Protein AF-0000000080378746 (afdb_homodimer)

pLDDT: mean 92.54, std 6.49, range [65.06, 98.62]

Solvent-accessible surface area (backbone atoms only — not comparable to full-atom values): 27815 Å² total; per-residue (Å²): 128,82,50,68,67,54,50,51,48,51,29,45,54,47,66,67,37,85,83,54,50,69,69,57,47,48,49,30,42,54,50,43,50,59,56,20,60,46,64,68,43,24,49,48,36,47,77,73,47,42,49,60,57,42,56,57,33,54,71,45,88,48,62,66,49,21,24,41,27,28,36,34,54,13,50,30,10,45,68,27,69,71,44,24,52,54,46,50,74,71,52,43,58,65,57,32,55,58,38,40,71,43,91,44,62,68,34,14,40,27,14,45,47,18,50,47,28,40,27,59,97,31,69,71,44,39,52,50,38,56,73,68,46,44,61,56,52,44,32,51,48,46,58,39,83,85,52,58,66,66,48,30,37,52,42,38,38,49,50,21,51,54,40,45,47,44,61,55,70,41,88,60,80,79,62,68,64,71,59,32,63,69,47,51,25,25,47,46,59,36,39,60,45,97,38,72,68,40,21,43,34,25,49,50,21,50,47,38,48,65,66,40,82,76,42,54,52,66,50,40,43,72,74,38,34,41,63,61,36,53,53,53,30,51,56,53,35,55,55,38,40,69,36,78,92,37,20,68,63,29,50,51,44,47,52,52,50,52,50,42,51,51,54,51,35,45,68,63,65,71,106,126,81,51,68,68,54,50,49,48,52,29,47,53,47,66,69,38,86,82,53,51,70,68,56,46,47,48,29,42,53,52,43,49,60,55,21,60,47,65,68,44,25,49,50,35,48,75,73,47,43,50,59,56,40,56,58,35,54,72,46,90,47,63,67,48,22,23,42,28,28,38,34,54,12,50,30,10,44,68,27,69,71,43,24,52,54,46,51,73,71,52,42,57,63,56,32,55,59,37,40,70,43,91,45,62,66,33,14,40,27,14,45,47,18,50,47,28,39,27,60,98,30,71,71,43,40,52,52,39,55,73,66,46,44,61,56,54,44,33,51,48,46,59,39,82,85,52,56,65,66,46,29,37,54,41,36,38,48,51,20,50,54,39,45,49,42,61,55,70,40,87,59,78,79,62,67,64,71,58,31,63,69,48,51,25,24,47,45,58,36,39,60,46,97,41,70,70,41,21,43,34,26,49,51,21,50,46,39,47,66,66,40,82,74,42,54,53,66,51,40,43,71,74,37,35,41,62,60,37,52,53,54,29,52,54,54,35,54,56,38,41,70,36,80,92,36,20,67,64,29,50,50,43,47,53,51,50,52,50,42,51,51,54,52,35,46,68,63,64,71,105

Radius of gyration: 23.72 Å; Cα contacts (8 Å, |Δi|>4): 758; chains: 2; bounding box: 57×76×53 Å

Foldseek 3Di:
DDDLLVLLVVLLVLLVDPPHDPVSVLVSLVSLLVSLQDQVSLVSCLVVVNLLSLLVQCPPPDLSSNQSSLQSLLNNLAVHQVSLVSNVVSVSLLSLLVQLPPPDLSSNQSSLSSNLSNQQPNPVSVVVCVVSVSLVSLLVQLQDPVHDPSSNLSSLLSLLRVLQSCVPPPPDDDDCLLADLSSLLSLLVQLLPLDLSSNLSSLSNLQSSLPDPNHDLVSCCPVSVNVVSLVNSLVSLVVQLVDPVCNVSSVVSNVSSVVSVVSSCVSVVND/DDDLLVLLVVLLVLLVDPPHDPVSVLVSLVSLLVSLQDQVSLVSCLVVVNLLSLLVQCPPPDLSSNLSSLQSLLSNLAVHQVSLVSNVVSVSLLSLLVQLPPPDLSSNLSSLSSNLSNQQPNPVSVVVCVVSVSLVSLLVQLQDPVHDVSSNLSSLLSLLRVLQSCVPPPPDDDDCLLADLSSLLSLLVQLLPLDLSSNLSSLSNLQSSLPDPNHDLVSCCPVSVNVVSLVNSLVSLVVQLVDPVRNVSSVVSNVSSVVSVVSSCVSVVND

Organism: Eutrema salsugineum (NCBI:txid72664)

Structure (mmCIF, N/CA/C/O backbone):
data_AF-0000000080378746-model_v1
#
loop_
_entity.id
_entity.type
_entity.pdbx_description
1 polymer 'Nucleotide exchange factor Fes1 domain-containing protein'
#
loop_
_atom_site.group_PDB
_atom_site.id
_atom_site.type_symbol
_atom_site.label_atom_id
_atom_site.label_alt_id
_atom_site.label_comp_id
_atom_site.label_asy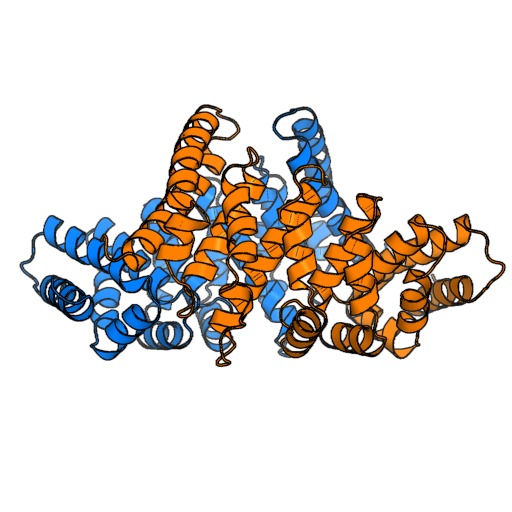m_id
_atom_site.label_entity_id
_atom_site.label_seq_id
_atom_site.pdbx_PDB_ins_code
_atom_site.Cartn_x
_atom_site.Cartn_y
_atom_site.Cartn_z
_atom_site.occupancy
_atom_site.B_iso_or_equiv
_atom_site.auth_seq_id
_atom_site.auth_comp_id
_atom_site.auth_asym_id
_atom_site.auth_atom_id
_atom_site.pdbx_PDB_model_num
ATOM 1 N N . MET A 1 1 ? -27.125 25.953 8.945 1 65.12 1 MET A N 1
ATOM 2 C CA . MET A 1 1 ? -25.719 25.766 9.305 1 65.12 1 MET A CA 1
ATOM 3 C C . MET A 1 1 ? -24.812 26.234 8.172 1 65.12 1 MET A C 1
ATOM 5 O O . MET A 1 1 ? -25.172 26.141 7 1 65.12 1 MET A O 1
ATOM 9 N N . PRO A 1 2 ? -23.797 27 8.609 1 81.69 2 PRO A N 1
ATOM 10 C CA . PRO A 1 2 ? -22.938 27.516 7.531 1 81.69 2 PRO A CA 1
ATOM 11 C C . PRO A 1 2 ? -22.391 26.406 6.633 1 81.69 2 PRO A C 1
ATOM 13 O O . PRO A 1 2 ? -22.234 25.266 7.074 1 81.69 2 PRO A O 1
ATOM 16 N N . SER A 1 3 ? -22.344 26.719 5.348 1 87.62 3 SER A N 1
ATOM 17 C CA . SER A 1 3 ? -21.75 25.797 4.387 1 87.62 3 SER A CA 1
ATOM 18 C C . SER A 1 3 ? -20.281 25.531 4.699 1 87.62 3 SER A C 1
ATOM 20 O O . SER A 1 3 ? -19.656 26.297 5.434 1 87.62 3 SER A O 1
ATOM 22 N N . ASP A 1 4 ? -19.75 24.484 4.301 1 89.12 4 ASP A N 1
ATOM 23 C CA . ASP A 1 4 ? -18.328 24.172 4.449 1 89.12 4 ASP A CA 1
ATOM 24 C C . ASP A 1 4 ? -17.469 25.297 3.906 1 89.12 4 ASP A C 1
ATOM 26 O O . ASP A 1 4 ? -16.453 25.656 4.512 1 89.12 4 ASP A O 1
ATOM 30 N N . ALA A 1 5 ? -17.875 25.797 2.811 1 90.94 5 ALA A N 1
ATOM 31 C CA . ALA A 1 5 ? -17.141 26.906 2.197 1 90.94 5 ALA A CA 1
ATOM 32 C C . ALA A 1 5 ? -17.047 28.094 3.145 1 90.94 5 ALA A C 1
ATOM 34 O O . ALA A 1 5 ? -15.984 28.719 3.264 1 90.94 5 ALA A O 1
ATOM 35 N N . LYS A 1 6 ? -18.125 28.359 3.721 1 93.5 6 LYS A N 1
ATOM 36 C CA . LYS A 1 6 ? -18.141 29.469 4.66 1 93.5 6 LYS A CA 1
ATOM 37 C C . LYS A 1 6 ? -17.266 29.188 5.879 1 93.5 6 LYS A C 1
ATOM 39 O O . LYS A 1 6 ? -16.562 30.062 6.363 1 93.5 6 LYS A O 1
ATOM 44 N N . LEU A 1 7 ? -17.391 28 6.387 1 94 7 LEU A N 1
ATOM 45 C CA . LEU A 1 7 ? -16.578 27.594 7.531 1 94 7 LEU A CA 1
ATOM 46 C C . LEU A 1 7 ? -15.094 27.672 7.199 1 94 7 LEU A C 1
ATOM 48 O O . LEU A 1 7 ? -14.289 28.109 8.023 1 94 7 LEU A O 1
ATOM 52 N N . MET A 1 8 ? -14.742 27.219 6.062 1 95.44 8 MET A N 1
ATOM 53 C CA . MET A 1 8 ? -13.352 27.297 5.621 1 95.44 8 MET A CA 1
ATOM 54 C C . MET A 1 8 ? -12.883 28.75 5.555 1 95.44 8 MET A C 1
ATOM 56 O O . MET A 1 8 ? -11.781 29.062 5.984 1 95.44 8 MET A O 1
ATOM 60 N N . GLN A 1 9 ? -13.773 29.578 5.07 1 95.62 9 GLN A N 1
ATOM 61 C CA . GLN A 1 9 ? -13.438 31 4.977 1 95.62 9 GLN A CA 1
ATOM 62 C C . GLN A 1 9 ? -13.227 31.609 6.359 1 95.62 9 GLN A C 1
ATOM 64 O O . GLN A 1 9 ? -12.32 32.406 6.555 1 95.62 9 GLN A O 1
ATOM 69 N N . ILE A 1 10 ? -14.047 31.25 7.246 1 95.94 10 ILE A N 1
ATOM 70 C CA . ILE A 1 10 ? -13.922 31.734 8.617 1 95.94 10 ILE A CA 1
ATOM 71 C C . ILE A 1 10 ? -12.57 31.312 9.195 1 95.94 10 ILE A C 1
ATOM 73 O O . ILE A 1 10 ? -11.867 32.125 9.797 1 95.94 10 ILE A O 1
ATOM 77 N N . ALA A 1 11 ? -12.266 30.047 9.039 1 96.88 11 ALA A N 1
ATOM 78 C CA . ALA A 1 11 ? -10.992 29.531 9.539 1 96.88 11 ALA A CA 1
ATOM 79 C C . ALA A 1 11 ? -9.812 30.266 8.906 1 96.88 11 ALA A C 1
ATOM 81 O O . ALA A 1 11 ? -8.859 30.641 9.602 1 96.88 11 ALA A O 1
ATOM 82 N N . ILE A 1 12 ? -9.891 30.547 7.656 1 97.62 12 ILE A N 1
ATOM 83 C CA . ILE A 1 12 ? -8.82 31.234 6.934 1 97.62 12 ILE A CA 1
ATOM 84 C C . ILE A 1 12 ? -8.711 32.688 7.414 1 97.62 12 ILE A C 1
ATOM 86 O O . ILE A 1 12 ? -7.602 33.188 7.594 1 97.62 12 ILE A O 1
ATOM 90 N N . ASP A 1 13 ? -9.859 33.281 7.543 1 96.75 13 ASP A N 1
ATOM 91 C CA . ASP A 1 13 ? -9.859 34.656 8.062 1 96.75 13 ASP A CA 1
ATOM 92 C C . ASP A 1 13 ? -9.195 34.719 9.438 1 96.75 13 ASP A C 1
ATOM 94 O O . ASP A 1 13 ? -8.461 35.656 9.742 1 96.75 13 ASP A O 1
ATOM 98 N N . ASP A 1 14 ? -9.492 33.75 10.227 1 96.69 14 ASP A N 1
ATOM 99 C CA . ASP A 1 14 ? -8.859 33.688 11.539 1 96.69 14 ASP A CA 1
ATOM 100 C C . ASP A 1 14 ? -7.344 33.562 11.414 1 96.69 14 ASP A C 1
ATOM 102 O O . ASP A 1 14 ? -6.602 34.25 12.094 1 96.69 14 ASP A O 1
ATOM 106 N N . LEU A 1 15 ? -6.859 32.75 10.57 1 96.75 15 LEU A N 1
ATOM 107 C CA . LEU A 1 15 ? -5.426 32.5 10.406 1 96.75 15 LEU A CA 1
ATOM 108 C C . LEU A 1 15 ? -4.734 33.75 9.859 1 96.75 15 LEU A C 1
ATOM 110 O O . LEU A 1 15 ? -3.553 33.969 10.133 1 96.75 15 LEU A O 1
ATOM 114 N N . ASN A 1 16 ? -5.504 34.5 9.141 1 95 16 ASN A N 1
ATOM 115 C CA . ASN A 1 16 ? -4.961 35.719 8.586 1 95 16 ASN A CA 1
ATOM 116 C C . ASN A 1 16 ? -4.891 36.812 9.633 1 95 16 ASN A C 1
ATOM 118 O O . ASN A 1 16 ? -4.211 37.844 9.438 1 95 16 ASN A O 1
ATOM 122 N N . ASN A 1 17 ? -5.609 36.562 10.664 1 92.94 17 ASN A N 1
ATOM 123 C CA . ASN A 1 17 ? -5.574 37.5 11.773 1 92.94 17 ASN A CA 1
ATOM 124 C C . ASN A 1 17 ? -4.309 37.344 12.609 1 92.94 17 ASN A C 1
ATOM 126 O O . ASN A 1 17 ? -4.211 36.406 13.422 1 92.94 17 ASN A O 1
ATOM 130 N N . LEU A 1 18 ? -3.441 38.25 12.57 1 86.19 18 LEU A N 1
ATOM 131 C CA . LEU A 1 18 ? -2.143 38.188 13.234 1 86.19 18 LEU A CA 1
ATOM 132 C C . LEU A 1 18 ? -2.303 38.281 14.742 1 86.19 18 LEU A C 1
ATOM 134 O O . LEU A 1 18 ? -1.411 37.844 15.484 1 86.19 18 LEU A O 1
ATOM 138 N N . SER A 1 19 ? -3.432 38.781 15.203 1 91.5 19 SER A N 1
ATOM 139 C CA . SER A 1 19 ? -3.641 38.969 16.641 1 91.5 19 SER A CA 1
ATOM 140 C C . SER A 1 19 ? -4.414 37.812 17.234 1 91.5 19 SER A C 1
ATOM 142 O O . SER A 1 19 ? -4.746 37.812 18.422 1 91.5 19 SER A O 1
ATOM 144 N N . LEU A 1 20 ? -4.586 36.875 16.453 1 91.19 20 LEU A N 1
ATOM 145 C CA . LEU A 1 20 ? -5.352 35.719 16.906 1 91.19 20 LEU A CA 1
ATOM 146 C C . LEU A 1 20 ? -4.59 34.938 17.984 1 91.19 20 LEU A C 1
ATOM 148 O O . LEU A 1 20 ? -3.369 34.812 17.906 1 91.19 20 LEU A O 1
ATOM 152 N N . SER A 1 21 ? -5.301 34.469 19.078 1 95.81 21 SER A N 1
ATOM 153 C CA . SER A 1 21 ? -4.66 33.688 20.109 1 95.81 21 SER A CA 1
ATOM 154 C C . SER A 1 21 ? -4.164 32.344 19.562 1 95.81 21 SER A C 1
ATOM 156 O O . SER A 1 21 ? -4.668 31.875 18.547 1 95.81 21 SER A O 1
ATOM 158 N N . LEU A 1 22 ? -3.188 31.797 20.219 1 95.88 22 LEU A N 1
ATOM 159 C CA . LEU A 1 22 ? -2.652 30.5 19.812 1 95.88 22 LEU A CA 1
ATOM 160 C C . LEU A 1 22 ? -3.74 29.438 19.828 1 95.88 22 LEU A C 1
ATOM 162 O O . LEU A 1 22 ? -3.809 28.594 18.938 1 95.88 22 LEU A O 1
ATOM 166 N N . GLU A 1 23 ? -4.543 29.453 20.859 1 96.25 23 GLU A N 1
ATOM 167 C CA . GLU A 1 23 ? -5.629 28.484 21 1 96.25 23 GLU A CA 1
ATOM 168 C C . GLU A 1 23 ? -6.605 28.578 19.828 1 96.25 23 GLU A C 1
ATOM 170 O O . GLU A 1 23 ? -7.043 27.562 19.297 1 96.25 23 GLU A O 1
ATOM 175 N N . ASP A 1 24 ? -6.906 29.797 19.484 1 96.38 24 ASP A N 1
ATOM 176 C CA . ASP A 1 24 ? -7.832 30 18.375 1 96.38 24 ASP A CA 1
ATOM 177 C C . ASP A 1 24 ? -7.188 29.609 17.047 1 96.38 24 ASP A C 1
ATOM 179 O O . ASP A 1 24 ? -7.871 29.125 16.141 1 96.38 24 ASP A O 1
ATOM 183 N N . ARG A 1 25 ? -5.938 29.844 16.984 1 96.81 25 ARG A N 1
ATOM 184 C CA . ARG A 1 25 ? -5.207 29.438 15.781 1 96.81 25 ARG A CA 1
ATOM 185 C C . ARG A 1 25 ? -5.207 27.922 15.625 1 96.81 25 ARG A C 1
ATOM 187 O O . ARG A 1 25 ? -5.438 27.406 14.531 1 96.81 25 ARG A O 1
ATOM 194 N N . HIS A 1 26 ? -4.988 27.219 16.734 1 97.5 26 HIS A N 1
ATOM 195 C CA . HIS A 1 26 ? -5.086 25.766 16.75 1 97.5 26 HIS A CA 1
ATOM 196 C C . HIS A 1 26 ? -6.469 25.297 16.297 1 97.5 26 HIS A C 1
ATOM 198 O O . HIS A 1 26 ? -6.594 24.391 15.484 1 97.5 26 HIS A O 1
ATOM 204 N N . ARG A 1 27 ? -7.438 25.984 16.828 1 96.06 27 ARG A N 1
ATOM 205 C CA . ARG A 1 27 ? -8.82 25.625 16.516 1 96.06 27 ARG A CA 1
ATOM 206 C C . ARG A 1 27 ? -9.125 25.812 15.039 1 96.06 27 ARG A C 1
ATOM 208 O O . ARG A 1 27 ? -9.789 24.984 14.422 1 96.06 27 ARG A O 1
ATOM 215 N N . ALA A 1 28 ? -8.711 26.891 14.5 1 97.31 28 ALA A N 1
ATOM 216 C CA . ALA A 1 28 ? -8.93 27.156 13.078 1 97.31 28 ALA A CA 1
ATOM 217 C C . ALA A 1 28 ? -8.305 26.078 12.211 1 97.31 28 ALA A C 1
ATOM 219 O O . ALA A 1 28 ? -8.93 25.578 11.273 1 97.31 28 ALA A O 1
ATOM 220 N N . LEU A 1 29 ? -7.109 25.641 12.547 1 98 29 LEU A N 1
ATOM 221 C CA . LEU A 1 29 ? -6.418 24.594 11.789 1 98 29 LEU A CA 1
ATOM 222 C C . LEU A 1 29 ? -7.094 23.25 11.984 1 98 29 LEU A C 1
ATOM 224 O O . LEU A 1 29 ? -7.211 22.469 11.039 1 98 29 LEU A O 1
ATOM 228 N N . GLN A 1 30 ? -7.531 23.031 13.18 1 95.38 30 GLN A N 1
ATOM 229 C CA . GLN A 1 30 ? -8.234 21.781 13.469 1 95.38 30 GLN A CA 1
ATOM 230 C C . GLN A 1 30 ? -9.539 21.703 12.68 1 95.38 30 GLN A C 1
ATOM 232 O O . GLN A 1 30 ? -9.906 20.625 12.195 1 95.38 30 GLN A O 1
ATOM 237 N N . GLU A 1 31 ? -10.18 22.781 12.555 1 93.19 31 GLU A N 1
ATOM 238 C CA . GLU A 1 31 ? -11.391 22.828 11.75 1 93.19 31 GLU A CA 1
ATOM 239 C C . GLU A 1 31 ? -11.086 22.516 10.281 1 93.19 31 GLU A C 1
ATOM 241 O O . GLU A 1 31 ? -11.828 21.781 9.625 1 93.19 31 GLU A O 1
ATOM 246 N N . LEU A 1 32 ? -10.023 23.016 9.828 1 96.31 32 LEU A N 1
ATOM 247 C CA . LEU A 1 32 ? -9.641 22.797 8.438 1 96.31 32 LEU A CA 1
ATOM 248 C C . LEU A 1 32 ? -9.289 21.328 8.203 1 96.31 32 LEU A C 1
ATOM 250 O O . LEU A 1 32 ? -9.523 20.797 7.117 1 96.31 32 LEU A O 1
ATOM 254 N N . LEU A 1 33 ? -8.727 20.703 9.227 1 93.94 33 LEU A N 1
ATOM 255 C CA . LEU A 1 33 ? -8.375 19.281 9.133 1 93.94 33 LEU A CA 1
ATOM 256 C C . LEU A 1 33 ? -9.594 18.453 8.758 1 93.94 33 LEU A C 1
ATOM 258 O O . LEU A 1 33 ? -9.477 17.469 8.016 1 93.94 33 LEU A O 1
ATOM 262 N N . ILE A 1 34 ? -10.672 18.906 9.227 1 87.25 34 ILE A N 1
ATOM 263 C CA . ILE A 1 34 ? -11.914 18.188 8.969 1 87.25 34 ILE A CA 1
ATOM 264 C C . ILE A 1 34 ? -12.484 18.609 7.617 1 87.25 34 ILE A C 1
ATOM 266 O O . ILE A 1 34 ? -12.891 17.766 6.816 1 87.25 34 ILE A O 1
ATOM 270 N N . LEU A 1 35 ? -12.445 19.812 7.332 1 90.44 35 LEU A N 1
ATOM 271 C CA . LEU A 1 35 ? -13.156 20.391 6.195 1 90.44 35 LEU A CA 1
ATOM 272 C C . LEU A 1 35 ? -12.469 20.031 4.883 1 90.44 35 LEU A C 1
ATOM 274 O O . LEU A 1 35 ? -13.109 20 3.832 1 90.44 35 LEU A O 1
ATOM 278 N N . VAL A 1 36 ? -11.164 19.656 4.914 1 93.38 36 VAL A N 1
ATOM 279 C CA . VAL A 1 36 ? -10.438 19.422 3.67 1 93.38 36 VAL A CA 1
ATOM 280 C C . VAL A 1 36 ? -10.492 17.953 3.295 1 93.38 36 VAL A C 1
ATOM 282 O O . VAL A 1 36 ? -9.992 17.547 2.242 1 93.38 36 VAL A O 1
ATOM 285 N N . GLU A 1 37 ? -11.062 17.219 4.074 1 86.19 37 GLU A N 1
ATOM 286 C CA . GLU A 1 37 ? -11.117 15.781 3.826 1 86.19 37 GLU A CA 1
ATOM 287 C C . GLU A 1 37 ? -11.812 15.477 2.502 1 86.19 37 GLU A C 1
ATOM 289 O O . GLU A 1 37 ? -11.312 14.68 1.702 1 86.19 37 GLU A O 1
ATOM 294 N N . PRO A 1 38 ? -12.977 16.156 2.238 1 82.81 38 PRO A N 1
ATOM 295 C CA . PRO A 1 38 ? -13.539 15.961 0.899 1 82.81 38 PRO A CA 1
ATOM 296 C C . PRO A 1 38 ? -12.703 16.625 -0.191 1 82.81 38 PRO A C 1
ATOM 298 O O . PRO A 1 38 ? -12.281 17.781 -0.035 1 82.81 38 PRO A O 1
ATOM 301 N N . ILE A 1 39 ? -12.555 15.945 -1.207 1 84.94 39 ILE A N 1
ATOM 302 C CA . ILE A 1 39 ? -11.719 16.406 -2.303 1 84.94 39 ILE A CA 1
ATOM 303 C C . ILE A 1 39 ? -12.234 17.75 -2.812 1 84.94 39 ILE A C 1
ATOM 305 O O . ILE A 1 39 ? -11.453 18.672 -3.068 1 84.94 39 ILE A O 1
ATOM 309 N N . ASP A 1 40 ? -13.523 17.906 -2.959 1 87.19 40 ASP A N 1
ATOM 310 C CA . ASP A 1 40 ? -14.109 19.156 -3.453 1 87.19 40 ASP A CA 1
ATOM 311 C C . ASP A 1 40 ? -13.789 20.328 -2.525 1 87.19 40 ASP A C 1
ATOM 313 O O . ASP A 1 40 ? -13.531 21.438 -2.988 1 87.19 40 ASP A O 1
ATOM 317 N N . ASN A 1 41 ? -13.852 20.031 -1.249 1 92.38 41 ASN A N 1
ATOM 318 C CA . ASN A 1 41 ? -13.531 21.078 -0.281 1 92.38 41 ASN A CA 1
ATOM 319 C C . ASN A 1 41 ? -12.062 21.484 -0.361 1 92.38 41 ASN A C 1
ATOM 321 O O . ASN A 1 41 ? -11.734 22.672 -0.263 1 92.38 41 ASN A O 1
ATOM 325 N N . ALA A 1 42 ? -11.219 20.516 -0.511 1 94.56 42 ALA A N 1
ATOM 326 C CA . ALA A 1 42 ? -9.797 20.812 -0.662 1 94.56 42 ALA A CA 1
ATOM 327 C C . ALA A 1 42 ? -9.539 21.672 -1.906 1 94.56 42 ALA A C 1
ATOM 329 O O . ALA A 1 42 ? -8.758 22.609 -1.868 1 94.56 42 ALA A O 1
ATOM 330 N N . ASN A 1 43 ? -10.227 21.344 -2.955 1 94.62 43 ASN A N 1
ATOM 331 C CA . ASN A 1 43 ? -10.125 22.125 -4.18 1 94.62 43 ASN A CA 1
ATOM 332 C C . ASN A 1 43 ? -10.609 23.547 -3.971 1 94.62 43 ASN A C 1
ATOM 334 O O . ASN A 1 43 ? -9.984 24.5 -4.449 1 94.62 43 ASN A O 1
ATOM 338 N N . ASP A 1 44 ? -11.688 23.656 -3.318 1 95.5 44 ASP A N 1
ATOM 339 C CA . ASP A 1 44 ? -12.242 24.969 -3.049 1 95.5 44 ASP A CA 1
ATOM 340 C C . ASP A 1 44 ? -11.297 25.797 -2.189 1 95.5 44 ASP A C 1
ATOM 342 O O . ASP A 1 44 ? -11.133 27 -2.416 1 95.5 44 ASP A O 1
ATOM 346 N N . LEU A 1 45 ? -10.75 25.156 -1.222 1 96.62 45 LEU A N 1
ATOM 347 C CA . LEU A 1 45 ? -9.781 25.844 -0.383 1 96.62 45 LEU A CA 1
ATOM 348 C C . LEU A 1 45 ? -8.617 26.375 -1.219 1 96.62 45 LEU A C 1
ATOM 350 O O . LEU A 1 45 ? -8.125 27.484 -0.979 1 96.62 45 LEU A O 1
ATOM 354 N N . SER A 1 46 ? -8.172 25.609 -2.127 1 95.5 46 SER A N 1
ATOM 355 C CA . SER A 1 46 ? -7.094 26.016 -3.027 1 95.5 46 SER A CA 1
ATOM 356 C C . SER A 1 46 ? -7.5 27.219 -3.865 1 95.5 46 SER A C 1
ATOM 358 O O . SER A 1 46 ? -6.77 28.219 -3.934 1 95.5 46 SER A O 1
ATOM 360 N N . LYS A 1 47 ? -8.641 27.156 -4.445 1 95.19 47 LYS A N 1
ATOM 361 C CA . LYS A 1 47 ? -9.141 28.203 -5.34 1 95.19 47 LYS A CA 1
ATOM 362 C C . LYS A 1 47 ? -9.328 29.516 -4.594 1 95.19 47 LYS A C 1
ATOM 364 O O . LYS A 1 47 ? -9.141 30.594 -5.164 1 95.19 47 LYS A O 1
ATOM 369 N N . SER A 1 48 ? -9.633 29.453 -3.357 1 95.31 48 SER A N 1
ATOM 370 C CA . SER A 1 48 ? -9.891 30.656 -2.564 1 95.31 48 SER A CA 1
ATOM 371 C C . SER A 1 48 ? -8.594 31.219 -1.983 1 95.31 48 SER A C 1
ATOM 373 O O . SER A 1 48 ? -8.617 32.219 -1.258 1 95.31 48 SER A O 1
ATOM 375 N N . GLY A 1 49 ? -7.535 30.531 -2.209 1 95.75 49 GLY A N 1
ATOM 376 C CA . GLY A 1 49 ? -6.246 30.984 -1.719 1 95.75 49 GLY A CA 1
ATOM 377 C C . GLY A 1 49 ? -5.93 30.5 -0.32 1 95.75 49 GLY A C 1
ATOM 378 O O . GLY A 1 49 ? -4.922 30.891 0.27 1 95.75 49 GLY A O 1
ATOM 379 N N . GLY A 1 50 ? -6.754 29.656 0.167 1 97.69 50 GLY A N 1
ATOM 380 C CA . GLY A 1 50 ? -6.594 29.172 1.528 1 97.69 50 GLY A CA 1
ATOM 381 C C . GLY A 1 50 ? -5.348 28.328 1.719 1 97.69 50 GLY A C 1
ATOM 382 O O . GLY A 1 50 ? -4.746 28.344 2.795 1 97.69 50 GLY A O 1
ATOM 383 N N . LEU A 1 51 ? -4.945 27.578 0.744 1 97.88 51 LEU A N 1
ATOM 384 C CA . LEU A 1 51 ? -3.754 26.75 0.838 1 97.88 51 LEU A CA 1
ATOM 385 C C . LEU A 1 51 ? -2.512 27.594 1.086 1 97.88 51 LEU A C 1
ATOM 387 O O . LEU A 1 51 ? -1.606 27.172 1.813 1 97.88 51 LEU A O 1
ATOM 391 N N . LYS A 1 52 ? -2.504 28.75 0.43 1 97.81 52 LYS A N 1
ATOM 392 C CA . LYS A 1 52 ? -1.38 29.656 0.628 1 97.81 52 LYS A CA 1
ATOM 393 C C . LYS A 1 52 ? -1.276 30.094 2.086 1 97.81 52 LYS A C 1
ATOM 395 O O . LYS A 1 52 ? -0.179 30.141 2.646 1 97.81 52 LYS A O 1
ATOM 400 N N . VAL A 1 53 ? -2.393 30.375 2.643 1 97.88 53 VAL A N 1
ATOM 401 C CA . VAL A 1 53 ? -2.445 30.797 4.039 1 97.88 53 VAL A CA 1
ATOM 402 C C . VAL A 1 53 ? -1.943 29.672 4.938 1 97.88 53 VAL A C 1
ATOM 404 O O . VAL A 1 53 ? -1.114 29.891 5.824 1 97.88 53 VAL A O 1
ATOM 407 N N . VAL A 1 54 ? -2.424 28.453 4.723 1 98.38 54 VAL A N 1
ATOM 408 C CA . VAL A 1 54 ? -2.039 27.297 5.527 1 98.38 54 VAL A CA 1
ATOM 409 C C . VAL A 1 54 ? -0.55 27.016 5.352 1 98.38 54 VAL A C 1
ATOM 411 O O . VAL A 1 54 ? 0.154 26.734 6.32 1 98.38 54 VAL A O 1
ATOM 414 N N . ALA A 1 55 ? -0.068 27.078 4.137 1 98.25 55 ALA A N 1
ATOM 415 C CA . ALA A 1 55 ? 1.352 26.875 3.863 1 98.25 55 ALA A CA 1
ATOM 416 C C . ALA A 1 55 ? 2.213 27.875 4.633 1 98.25 55 ALA A C 1
ATOM 418 O O . ALA A 1 55 ? 3.311 27.531 5.082 1 98.25 55 ALA A O 1
ATOM 419 N N . GLY A 1 56 ? 1.708 29.062 4.738 1 97.25 56 GLY A N 1
ATOM 420 C CA . GLY A 1 56 ? 2.422 30.062 5.5 1 97.25 56 GLY A CA 1
ATOM 421 C C . GLY A 1 56 ? 2.588 29.703 6.965 1 97.25 56 GLY A C 1
ATOM 422 O O . GLY A 1 56 ? 3.568 30.094 7.598 1 97.25 56 GLY A O 1
ATOM 423 N N . GLU A 1 57 ? 1.661 28.938 7.492 1 97.81 57 GLU A N 1
ATOM 424 C CA . GLU A 1 57 ? 1.678 28.531 8.898 1 97.81 57 GLU A CA 1
ATOM 425 C C . GLU A 1 57 ? 2.771 27.516 9.172 1 97.81 57 GLU A C 1
ATOM 427 O O . GLU A 1 57 ? 3.115 27.25 10.328 1 97.81 57 GLU A O 1
ATOM 432 N N . LEU A 1 58 ? 3.414 26.938 8.164 1 98.19 58 LEU A N 1
ATOM 433 C CA . LEU A 1 58 ? 4.484 25.953 8.328 1 98.19 58 LEU A CA 1
ATOM 434 C C . LEU A 1 58 ? 5.707 26.594 8.977 1 98.19 58 LEU A C 1
ATOM 436 O O . LEU A 1 58 ? 6.574 25.891 9.508 1 98.19 58 LEU A O 1
ATOM 440 N N . ASN A 1 59 ? 5.766 27.891 8.914 1 96.12 59 ASN A N 1
ATOM 441 C CA . ASN A 1 59 ? 6.914 28.609 9.445 1 96.12 59 ASN A CA 1
ATOM 442 C C . ASN A 1 59 ? 6.59 29.281 10.781 1 96.12 59 ASN A C 1
ATOM 444 O O . ASN A 1 59 ? 7.348 30.125 11.258 1 96.12 59 ASN A O 1
ATOM 448 N N . HIS A 1 60 ? 5.57 28.938 11.367 1 95.94 60 HIS A N 1
ATOM 449 C CA . HIS A 1 60 ? 5.156 29.547 12.633 1 95.94 60 HIS A CA 1
ATOM 450 C C . HIS A 1 60 ? 6.09 29.125 13.766 1 95.94 60 HIS A C 1
ATOM 452 O O . HIS A 1 60 ? 6.711 28.062 13.719 1 95.94 60 HIS A O 1
ATOM 458 N N . SER A 1 61 ? 6.152 29.938 14.773 1 95.38 61 SER A N 1
ATOM 459 C CA . SER A 1 61 ? 7.051 29.688 15.891 1 95.38 61 SER A CA 1
ATOM 460 C C . SER A 1 61 ? 6.539 28.547 16.766 1 95.38 61 SER A C 1
ATOM 462 O O . SER A 1 61 ? 7.324 27.828 17.391 1 95.38 61 SER A O 1
ATOM 464 N N . ASP A 1 62 ? 5.234 28.344 16.812 1 95.75 62 ASP A N 1
ATOM 465 C CA . ASP A 1 62 ? 4.617 27.297 17.641 1 95.75 62 ASP A CA 1
ATOM 466 C C . ASP A 1 62 ? 4.633 25.953 16.922 1 95.75 62 ASP A C 1
ATOM 468 O O . ASP A 1 62 ? 4.059 25.812 15.836 1 95.75 62 ASP A O 1
ATOM 472 N N . PRO A 1 63 ? 5.219 24.938 17.547 1 96 63 PRO A N 1
ATOM 473 C CA . PRO A 1 63 ? 5.312 23.625 16.891 1 96 63 PRO A CA 1
ATOM 474 C C . PRO A 1 63 ? 3.947 23 16.609 1 96 63 PRO A C 1
ATOM 476 O O . PRO A 1 63 ? 3.779 22.297 15.609 1 96 63 PRO A O 1
ATOM 479 N N . GLU A 1 64 ? 3.008 23.281 17.5 1 96.88 64 GLU A N 1
ATOM 480 C CA . GLU A 1 64 ? 1.67 22.734 17.281 1 96.88 64 GLU A CA 1
ATOM 481 C C . GLU A 1 64 ? 1.012 23.344 16.047 1 96.88 64 GLU A C 1
ATOM 483 O O . GLU A 1 64 ? 0.311 22.656 15.312 1 96.88 64 GLU A O 1
ATOM 488 N N . VAL A 1 65 ? 1.242 24.578 15.836 1 97.5 65 VAL A N 1
ATOM 489 C CA . VAL A 1 65 ? 0.729 25.25 14.641 1 97.5 65 VAL A CA 1
ATOM 490 C C . VAL A 1 65 ? 1.367 24.641 13.391 1 97.5 65 VAL A C 1
ATOM 492 O O . VAL A 1 65 ? 0.673 24.312 12.422 1 97.5 65 VAL A O 1
ATOM 495 N N . ARG A 1 66 ? 2.684 24.391 13.445 1 98.19 66 ARG A N 1
ATOM 496 C CA . ARG A 1 66 ? 3.395 23.812 12.312 1 98.19 66 ARG A CA 1
ATOM 497 C C . ARG A 1 66 ? 2.902 22.391 12.039 1 98.19 66 ARG A C 1
ATOM 499 O O . ARG A 1 66 ? 2.67 22.031 10.883 1 98.19 66 ARG A O 1
ATOM 506 N N . LYS A 1 67 ? 2.705 21.672 13.094 1 97.75 67 LYS A N 1
ATOM 507 C CA . LYS A 1 67 ? 2.201 20.297 12.992 1 97.75 67 LYS A CA 1
ATOM 508 C C . LYS A 1 67 ? 0.833 20.266 12.32 1 97.75 67 LYS A C 1
ATOM 510 O O . LYS A 1 67 ? 0.615 19.5 11.383 1 97.75 67 LYS A O 1
ATOM 515 N N . LEU A 1 68 ? -0.031 21.109 12.781 1 97.88 68 LEU A N 1
ATOM 516 C CA . LEU A 1 68 ? -1.395 21.141 12.258 1 97.88 68 LEU A CA 1
ATOM 517 C C . LEU A 1 68 ? -1.415 21.609 10.812 1 97.88 68 LEU A C 1
ATOM 519 O O . LEU A 1 68 ? -2.17 21.078 9.992 1 97.88 68 LEU A O 1
ATOM 523 N N . ALA A 1 69 ? -0.627 22.578 10.523 1 98.56 69 ALA A N 1
ATOM 524 C CA . ALA A 1 69 ? -0.545 23.078 9.148 1 98.56 69 ALA A CA 1
ATOM 525 C C . ALA A 1 69 ? -0.071 22 8.195 1 98.56 69 ALA A C 1
ATOM 527 O O . ALA A 1 69 ? -0.661 21.797 7.129 1 98.56 69 ALA A O 1
ATOM 528 N N . ALA A 1 70 ? 0.966 21.25 8.609 1 98.56 70 ALA A N 1
ATOM 529 C CA . ALA A 1 70 ? 1.461 20.125 7.805 1 98.56 70 ALA A CA 1
ATOM 530 C C . ALA A 1 70 ? 0.374 19.078 7.594 1 98.56 70 ALA A C 1
ATOM 532 O O . ALA A 1 70 ? 0.207 18.562 6.488 1 98.56 70 ALA A O 1
ATOM 533 N N . TRP A 1 71 ? -0.314 18.891 8.594 1 97.56 71 TRP A N 1
ATOM 534 C CA . TRP A 1 71 ? -1.381 17.891 8.562 1 97.56 71 TRP A CA 1
ATOM 535 C C . TRP A 1 71 ? -2.477 18.297 7.586 1 97.56 71 TRP A C 1
ATOM 537 O O . TRP A 1 71 ? -2.939 17.484 6.781 1 97.56 71 TRP A O 1
ATOM 547 N N . VAL A 1 72 ? -2.902 19.5 7.621 1 98 72 VAL A N 1
ATOM 548 C CA . VAL A 1 72 ? -3.941 20.016 6.73 1 98 72 VAL A CA 1
ATOM 549 C C . VAL A 1 72 ? -3.482 19.891 5.277 1 98 72 VAL A C 1
ATOM 551 O O . VAL A 1 72 ? -4.23 19.422 4.418 1 98 72 VAL A O 1
ATOM 554 N N . LEU A 1 73 ? -2.256 20.281 5 1 98.44 73 LEU A N 1
ATOM 555 C CA . LEU A 1 73 ? -1.733 20.219 3.641 1 98.44 73 LEU A CA 1
ATOM 556 C C . LEU A 1 73 ? -1.679 18.766 3.152 1 98.44 73 LEU A C 1
ATOM 558 O O . LEU A 1 73 ? -2.01 18.484 1.998 1 98.44 73 LEU A O 1
ATOM 562 N N . GLY A 1 74 ? -1.254 17.906 4.051 1 97.75 74 GLY A N 1
ATOM 563 C CA . GLY A 1 74 ? -1.224 16.5 3.705 1 97.75 74 GLY A CA 1
ATOM 564 C C . GLY A 1 74 ? -2.592 15.938 3.357 1 97.75 74 GLY A C 1
ATOM 565 O O . GLY A 1 74 ? -2.766 15.312 2.307 1 97.75 74 GLY A O 1
ATOM 566 N N . LYS A 1 75 ? -3.512 16.188 4.207 1 94 75 LYS A N 1
ATOM 567 C CA . LYS A 1 75 ? -4.867 15.688 3.998 1 94 75 LYS A CA 1
ATOM 568 C C . LYS A 1 75 ? -5.477 16.266 2.725 1 94 75 LYS A C 1
ATOM 570 O O . LYS A 1 75 ? -6.18 15.562 1.992 1 94 75 LYS A O 1
ATOM 575 N N . ALA A 1 76 ? -5.273 17.5 2.494 1 96.31 76 ALA A N 1
ATOM 576 C CA . ALA A 1 76 ? -5.801 18.156 1.298 1 96.31 76 ALA A CA 1
ATOM 577 C C . ALA A 1 76 ? -5.172 17.578 0.034 1 96.31 76 ALA A C 1
ATOM 579 O O . ALA A 1 76 ? -5.816 17.516 -1.014 1 96.31 76 ALA A O 1
ATOM 580 N N . SER A 1 77 ? -3.934 17.094 0.135 1 96.38 77 SER A N 1
ATOM 581 C CA . SER A 1 77 ? -3.17 16.656 -1.022 1 96.38 77 SER A CA 1
ATOM 582 C C . SER A 1 77 ? -3.42 15.172 -1.308 1 96.38 77 SER A C 1
ATOM 584 O O . SER A 1 77 ? -3.102 14.68 -2.393 1 96.38 77 SER A O 1
ATOM 586 N N . GLN A 1 78 ? -3.955 14.516 -0.356 1 90 78 GLN A N 1
ATOM 587 C CA . GLN A 1 78 ? -4.117 13.07 -0.479 1 90 78 GLN A CA 1
ATOM 588 C C . GLN A 1 78 ? -5.043 12.719 -1.642 1 90 78 GLN A C 1
ATOM 590 O O . GLN A 1 78 ? -6.176 13.203 -1.708 1 90 78 GLN A O 1
ATOM 595 N N . ASN A 1 79 ? -4.598 11.906 -2.541 1 85.38 79 ASN A N 1
ATOM 596 C CA . ASN A 1 79 ? -5.34 11.461 -3.711 1 85.38 79 ASN A CA 1
ATOM 597 C C . ASN A 1 79 ? -5.914 12.633 -4.496 1 85.38 79 ASN A C 1
ATOM 599 O O . ASN A 1 79 ? -7.047 12.57 -4.984 1 85.38 79 ASN A O 1
ATOM 603 N N . ASN A 1 80 ? -5.25 13.773 -4.598 1 90.56 80 ASN A N 1
ATOM 604 C CA . ASN A 1 80 ? -5.75 15 -5.215 1 90.56 80 ASN A CA 1
ATOM 605 C C . ASN A 1 80 ? -4.672 15.695 -6.035 1 90.56 80 ASN A C 1
ATOM 607 O O . ASN A 1 80 ? -4.047 16.656 -5.566 1 90.56 80 ASN A O 1
ATOM 611 N N . PRO A 1 81 ? -4.508 15.258 -7.281 1 91.5 81 PRO A N 1
ATOM 612 C CA . PRO A 1 81 ? -3.443 15.805 -8.133 1 91.5 81 PRO A CA 1
ATOM 613 C C . PRO A 1 81 ? -3.508 17.328 -8.25 1 91.5 81 PRO A C 1
ATOM 615 O O . PRO A 1 81 ? -2.469 17.984 -8.297 1 91.5 81 PRO A O 1
ATOM 618 N N . PHE A 1 82 ? -4.691 17.906 -8.281 1 93.88 82 PHE A N 1
ATOM 619 C CA . PHE A 1 82 ? -4.859 19.344 -8.406 1 93.88 82 PHE A CA 1
ATOM 620 C C . PHE A 1 82 ? -4.246 20.062 -7.207 1 93.88 82 PHE A C 1
ATOM 622 O O . PHE A 1 82 ? -3.463 21 -7.375 1 93.88 82 PHE A O 1
ATOM 629 N N . VAL A 1 83 ? -4.543 19.562 -6.012 1 96.31 83 VAL A N 1
ATOM 630 C CA . VAL A 1 83 ? -4.051 20.188 -4.793 1 96.31 83 VAL A CA 1
ATOM 631 C C . VAL A 1 83 ? -2.555 19.922 -4.641 1 96.31 83 VAL A C 1
ATOM 633 O O . VAL A 1 83 ? -1.804 20.781 -4.18 1 96.31 83 VAL A O 1
ATOM 636 N N . GLN A 1 84 ? -2.072 18.719 -5.031 1 96.19 84 GLN A N 1
ATOM 637 C CA . GLN A 1 84 ? -0.645 18.422 -5.027 1 96.19 84 GLN A CA 1
ATOM 638 C C . GLN A 1 84 ? 0.14 19.469 -5.809 1 96.19 84 GLN A C 1
ATOM 640 O O . GLN A 1 84 ? 1.132 20 -5.312 1 96.19 84 GLN A O 1
ATOM 645 N N . GLU A 1 85 ? -0.356 19.781 -6.918 1 95.81 85 GLU A N 1
ATOM 646 C CA . GLU A 1 85 ? 0.322 20.75 -7.785 1 95.81 85 GLU A CA 1
ATOM 647 C C . GLU A 1 85 ? 0.354 22.141 -7.156 1 95.81 85 GLU A C 1
ATOM 649 O O . GLU A 1 85 ? 1.376 22.828 -7.207 1 95.81 85 GLU A O 1
ATOM 654 N N . GLN A 1 86 ? -0.749 22.516 -6.578 1 96.88 86 GLN A N 1
ATOM 655 C CA . GLN A 1 86 ? -0.837 23.844 -5.984 1 96.88 86 GLN A CA 1
ATOM 656 C C . GLN A 1 86 ? 0.104 23.969 -4.789 1 96.88 86 GLN A C 1
ATOM 658 O O . GLN A 1 86 ? 0.788 24.984 -4.637 1 96.88 86 GLN A O 1
ATOM 663 N N . VAL A 1 87 ? 0.133 22.984 -3.979 1 97.38 87 VAL A N 1
ATOM 664 C CA . VAL A 1 87 ? 0.971 23 -2.785 1 97.38 87 VAL A CA 1
ATOM 665 C C . VAL A 1 87 ? 2.443 23.016 -3.188 1 97.38 87 VAL A C 1
ATOM 667 O O . VAL A 1 87 ? 3.262 23.688 -2.559 1 97.38 87 VAL A O 1
ATOM 670 N N . LEU A 1 88 ? 2.787 22.312 -4.25 1 96.81 88 LEU A N 1
ATOM 671 C CA . LEU A 1 88 ? 4.152 22.297 -4.766 1 96.81 88 LEU A CA 1
ATOM 672 C C . LEU A 1 88 ? 4.555 23.672 -5.273 1 96.81 88 LEU A C 1
ATOM 674 O O . LEU A 1 88 ? 5.68 24.125 -5.031 1 96.81 88 LEU A O 1
ATOM 678 N N . GLU A 1 89 ? 3.693 24.297 -5.957 1 96.25 89 GLU A N 1
ATOM 679 C CA . GLU A 1 89 ? 3.953 25.625 -6.504 1 96.25 89 GLU A CA 1
ATOM 680 C C . GLU A 1 89 ? 4.211 26.641 -5.395 1 96.25 89 GLU A C 1
ATOM 682 O O . GLU A 1 89 ? 4.949 27.609 -5.59 1 96.25 89 GLU A O 1
ATOM 687 N N . LEU A 1 90 ? 3.668 26.406 -4.25 1 96.5 90 LEU A N 1
ATOM 688 C CA . LEU A 1 90 ? 3.842 27.297 -3.113 1 96.5 90 LEU A CA 1
ATOM 689 C C . LEU A 1 90 ? 5.195 27.078 -2.447 1 96.5 90 LEU A C 1
ATOM 691 O O . LEU A 1 90 ? 5.578 27.828 -1.544 1 96.5 90 LEU A O 1
ATOM 695 N N . GLY A 1 91 ? 5.914 26.031 -2.865 1 95.31 91 GLY A N 1
ATOM 696 C CA . GLY A 1 91 ? 7.219 25.734 -2.301 1 95.31 91 GLY A CA 1
ATOM 697 C C . GLY A 1 91 ? 7.145 25.047 -0.95 1 95.31 91 GLY A C 1
ATOM 698 O O . GLY A 1 91 ? 8.133 25 -0.214 1 95.31 91 GLY A O 1
ATOM 699 N N . ALA A 1 92 ? 6.027 24.469 -0.64 1 97.19 92 ALA A N 1
ATOM 700 C CA . ALA A 1 92 ? 5.793 23.891 0.681 1 97.19 92 ALA A CA 1
ATOM 701 C C . ALA A 1 92 ? 6.602 22.609 0.869 1 97.19 92 ALA A C 1
ATOM 703 O O . ALA A 1 92 ? 6.957 22.25 1.995 1 97.19 92 ALA A O 1
ATOM 704 N N . LEU A 1 93 ? 6.953 21.922 -0.205 1 97.88 93 LEU A N 1
ATOM 705 C CA . LEU A 1 93 ? 7.629 20.641 -0.129 1 97.88 93 LEU A CA 1
ATOM 706 C C . LEU A 1 93 ? 8.961 20.766 0.596 1 97.88 93 LEU A C 1
ATOM 708 O O . LEU A 1 93 ? 9.281 19.953 1.473 1 97.88 93 LEU A O 1
ATOM 712 N N . THR A 1 94 ? 9.711 21.797 0.283 1 97.06 94 THR A N 1
ATOM 713 C CA . THR A 1 94 ? 11.023 22.016 0.884 1 97.06 94 THR A CA 1
ATOM 714 C C . THR A 1 94 ? 10.906 22.203 2.395 1 97.06 94 THR A C 1
ATOM 716 O O . THR A 1 94 ? 11.656 21.594 3.16 1 97.06 94 THR A O 1
ATOM 719 N N . THR A 1 95 ? 9.984 22.969 2.764 1 97.75 95 THR A N 1
ATOM 720 C CA . THR A 1 95 ? 9.766 23.219 4.184 1 97.75 95 THR A CA 1
ATOM 721 C C . THR A 1 95 ? 9.336 21.938 4.902 1 97.75 95 THR A C 1
ATOM 723 O O . THR A 1 95 ? 9.828 21.641 5.996 1 97.75 95 THR A O 1
ATOM 726 N N . LEU A 1 96 ? 8.438 21.203 4.305 1 98.44 96 LEU A N 1
ATOM 727 C CA . LEU A 1 96 ? 7.934 19.969 4.891 1 98.44 96 LEU A CA 1
ATOM 728 C C . LEU A 1 96 ? 9.055 18.953 5.062 1 98.44 96 LEU A C 1
ATOM 730 O O . LEU A 1 96 ? 9.133 18.266 6.086 1 98.44 96 LEU A O 1
ATOM 734 N N . ILE A 1 97 ? 9.938 18.875 4.117 1 98 97 ILE A N 1
ATOM 735 C CA . ILE A 1 97 ? 11.07 17.969 4.191 1 98 97 ILE A CA 1
ATOM 736 C C . ILE A 1 97 ? 11.938 18.328 5.398 1 98 97 ILE A C 1
ATOM 738 O O . ILE A 1 97 ? 12.359 17.438 6.152 1 98 97 ILE A O 1
ATOM 742 N N . LYS A 1 98 ? 12.164 19.594 5.59 1 96.75 98 LYS A N 1
ATOM 743 C CA . LYS A 1 98 ? 12.945 20.047 6.734 1 96.75 98 LYS A CA 1
ATOM 744 C C . LYS A 1 98 ? 12.25 19.703 8.047 1 96.75 98 LYS A C 1
ATOM 746 O O . LYS A 1 98 ? 12.898 19.312 9.016 1 96.75 98 LYS A O 1
ATOM 751 N N . MET A 1 99 ? 10.984 19.797 8.062 1 97.5 99 MET A N 1
ATOM 752 C CA . MET A 1 99 ? 10.18 19.609 9.266 1 97.5 99 MET A CA 1
ATOM 753 C C . MET A 1 99 ? 10.203 18.141 9.695 1 97.5 99 MET A C 1
ATOM 755 O O . MET A 1 99 ? 9.914 17.828 10.852 1 97.5 99 MET A O 1
ATOM 759 N N . VAL A 1 100 ? 10.453 17.219 8.836 1 97.44 100 VAL A N 1
ATOM 760 C CA . VAL A 1 100 ? 10.516 15.797 9.18 1 97.44 100 VAL A CA 1
ATOM 761 C C . VAL A 1 100 ? 11.672 15.555 10.148 1 97.44 100 VAL A C 1
ATOM 763 O O . VAL A 1 100 ? 11.641 14.609 10.938 1 97.44 100 VAL A O 1
ATOM 766 N N . ASN A 1 101 ? 12.625 16.438 10.172 1 92.44 101 ASN A N 1
ATOM 767 C CA . ASN A 1 101 ? 13.773 16.312 11.07 1 92.44 101 ASN A CA 1
ATOM 768 C C . ASN A 1 101 ? 13.539 17.062 12.375 1 92.44 101 ASN A C 1
ATOM 770 O O . ASN A 1 101 ? 14.469 17.281 13.148 1 92.44 101 ASN A O 1
ATOM 774 N N . SER A 1 102 ? 12.344 17.406 12.594 1 92.62 102 SER A N 1
ATOM 775 C CA . SER A 1 102 ? 11.977 18.094 13.82 1 92.62 102 SER A CA 1
ATOM 776 C C . SER A 1 102 ? 12.234 17.234 15.047 1 92.62 102 SER A C 1
ATOM 778 O O . SER A 1 102 ? 12.203 16 14.961 1 92.62 102 SER A O 1
ATOM 780 N N . SER A 1 103 ? 12.469 17.891 16.203 1 90.94 103 SER A N 1
ATOM 781 C CA . SER A 1 103 ? 12.633 17.188 17.469 1 90.94 103 SER A CA 1
ATOM 782 C C . SER A 1 103 ? 11.289 16.688 18 1 90.94 103 SER A C 1
ATOM 784 O O . SER A 1 103 ? 11.25 15.805 18.859 1 90.94 103 SER A O 1
ATOM 786 N N . SER A 1 104 ? 10.242 17.312 17.562 1 93.12 104 SER A N 1
ATOM 787 C CA . SER A 1 104 ? 8.906 16.844 17.922 1 93.12 104 SER A CA 1
ATOM 788 C C . SER A 1 104 ? 8.484 15.656 17.062 1 93.12 104 SER A C 1
ATOM 790 O O . SER A 1 104 ? 8.312 15.781 15.859 1 93.12 104 SER A O 1
ATOM 792 N N . ALA A 1 105 ? 8.297 14.57 17.75 1 92.06 105 ALA A N 1
ATOM 793 C CA . ALA A 1 105 ? 7.922 13.352 17.047 1 92.06 105 ALA A CA 1
ATOM 794 C C . ALA A 1 105 ? 6.605 13.531 16.297 1 92.06 105 ALA A C 1
ATOM 796 O O . ALA A 1 105 ? 6.465 13.086 15.156 1 92.06 105 ALA A O 1
ATOM 797 N N . GLU A 1 106 ? 5.695 14.211 16.938 1 93 106 GLU A N 1
ATOM 798 C CA . GLU A 1 106 ? 4.383 14.406 16.328 1 93 106 GLU A CA 1
ATOM 799 C C . GLU A 1 106 ? 4.48 15.297 15.086 1 93 106 GLU A C 1
ATOM 801 O O . GLU A 1 106 ? 3.84 15.023 14.07 1 93 106 GLU A O 1
ATOM 806 N N . GLU A 1 107 ? 5.258 16.344 15.211 1 96.31 107 GLU A N 1
ATOM 807 C CA . GLU A 1 107 ? 5.469 17.234 14.07 1 96.31 107 GLU A CA 1
ATOM 808 C C . GLU A 1 107 ? 6.137 16.484 12.914 1 96.31 107 GLU A C 1
ATOM 810 O O . GLU A 1 107 ? 5.723 16.625 11.766 1 96.31 107 GLU A O 1
ATOM 815 N N . ALA A 1 108 ? 7.125 15.695 13.25 1 96.88 108 ALA A N 1
ATOM 816 C CA . ALA A 1 108 ? 7.867 14.945 12.234 1 96.88 108 ALA A CA 1
ATOM 817 C C . ALA A 1 108 ? 6.949 13.969 11.492 1 96.88 108 ALA A C 1
ATOM 819 O O . ALA A 1 108 ? 7.004 13.867 10.266 1 96.88 108 ALA A O 1
ATOM 820 N N . VAL A 1 109 ? 6.086 13.352 12.227 1 95.12 109 VAL A N 1
ATOM 821 C CA . VAL A 1 109 ? 5.188 12.352 11.656 1 95.12 109 VAL A CA 1
ATOM 822 C C . VAL A 1 109 ? 4.203 13.016 10.703 1 95.12 109 VAL A C 1
ATOM 824 O O . VAL A 1 109 ? 3.977 12.531 9.594 1 95.12 109 VAL A O 1
ATOM 827 N N . LYS A 1 110 ? 3.629 14.125 11.125 1 95.38 110 LYS A N 1
ATOM 828 C CA . LYS A 1 110 ? 2.66 14.812 10.273 1 95.38 110 LYS A CA 1
ATOM 829 C C . LYS A 1 110 ? 3.338 15.422 9.055 1 95.38 110 LYS A C 1
ATOM 831 O O . LYS A 1 110 ? 2.752 15.469 7.969 1 95.38 110 LYS A O 1
ATOM 836 N N . ALA A 1 111 ? 4.57 15.875 9.242 1 98.12 111 ALA A N 1
ATOM 837 C CA . ALA A 1 111 ? 5.332 16.406 8.117 1 98.12 111 ALA A CA 1
ATOM 838 C C . ALA A 1 111 ? 5.605 15.312 7.082 1 98.12 111 ALA A C 1
ATOM 840 O O . ALA A 1 111 ? 5.418 15.523 5.883 1 98.12 111 ALA A O 1
ATOM 841 N N . LEU A 1 112 ? 6.02 14.164 7.543 1 98 112 LEU A N 1
ATOM 842 C CA . LEU A 1 112 ? 6.289 13.062 6.625 1 98 112 LEU A CA 1
ATOM 843 C C . LEU A 1 112 ? 5.012 12.617 5.914 1 98 112 LEU A C 1
ATOM 845 O O . LEU A 1 112 ? 5.039 12.297 4.727 1 98 112 LEU A O 1
ATOM 849 N N . PHE A 1 113 ? 3.977 12.633 6.68 1 96.38 113 PHE A N 1
ATOM 850 C CA . PHE A 1 113 ? 2.688 12.336 6.066 1 96.38 113 PHE A CA 1
ATOM 851 C C . PHE A 1 113 ? 2.385 13.312 4.938 1 96.38 113 PHE A C 1
ATOM 853 O O . PHE A 1 113 ? 1.963 12.906 3.852 1 96.38 113 PHE A O 1
ATOM 860 N N . ALA A 1 114 ? 2.555 14.5 5.176 1 98.19 114 ALA A N 1
ATOM 861 C CA . ALA A 1 114 ? 2.295 15.523 4.164 1 98.19 114 ALA A CA 1
ATOM 862 C C . ALA A 1 114 ? 3.203 15.344 2.953 1 98.19 114 ALA A C 1
ATOM 864 O O . ALA A 1 114 ? 2.748 15.43 1.81 1 98.19 114 ALA A O 1
ATOM 865 N N . VAL A 1 115 ? 4.473 15.086 3.211 1 98.5 115 VAL A N 1
ATOM 866 C CA . VAL A 1 115 ? 5.41 14.836 2.123 1 98.5 115 VAL A CA 1
ATOM 867 C C . VAL A 1 115 ? 4.922 13.656 1.284 1 98.5 115 VAL A C 1
ATOM 869 O O . VAL A 1 115 ? 4.852 13.742 0.056 1 98.5 115 VAL A O 1
ATOM 872 N N . SER A 1 116 ? 4.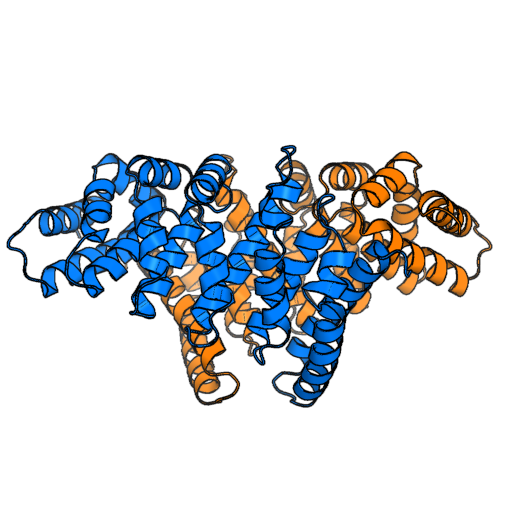566 12.625 1.964 1 97.38 116 SER A N 1
ATOM 873 C CA . SER A 1 116 ? 4.094 11.422 1.288 1 97.38 116 SER A CA 1
ATOM 874 C C . SER A 1 116 ? 2.859 11.711 0.439 1 97.38 116 SER A C 1
ATOM 876 O O . SER A 1 116 ? 2.809 11.344 -0.737 1 97.38 116 SER A O 1
ATOM 878 N N . ALA A 1 117 ? 1.902 12.391 1.029 1 95.56 117 ALA A N 1
ATOM 879 C CA . ALA A 1 117 ? 0.658 12.711 0.335 1 95.56 117 ALA A CA 1
ATOM 880 C C . ALA A 1 117 ? 0.923 13.586 -0.888 1 95.56 117 ALA A C 1
ATOM 882 O O . ALA A 1 117 ? 0.232 13.469 -1.902 1 95.56 117 ALA A O 1
ATOM 883 N N . LEU A 1 118 ? 1.938 14.414 -0.847 1 96.94 118 LEU A N 1
ATOM 884 C CA . LEU A 1 118 ? 2.25 15.367 -1.904 1 96.94 118 LEU A CA 1
ATOM 885 C C . LEU A 1 118 ? 2.906 14.672 -3.092 1 96.94 118 LEU A C 1
ATOM 887 O O . LEU A 1 118 ? 2.68 15.047 -4.242 1 96.94 118 LEU A O 1
ATOM 891 N N . ILE A 1 119 ? 3.648 13.617 -2.859 1 96 119 ILE A N 1
ATOM 892 C CA . ILE A 1 119 ? 4.512 13.164 -3.941 1 96 119 ILE A CA 1
ATOM 893 C C . ILE A 1 119 ? 4.008 11.82 -4.473 1 96 119 ILE A C 1
ATOM 895 O O . ILE A 1 119 ? 4.422 11.375 -5.547 1 96 119 ILE A O 1
ATOM 899 N N . ARG A 1 120 ? 3.154 11.172 -3.746 1 90 120 ARG A N 1
ATOM 900 C CA . ARG A 1 120 ? 2.693 9.852 -4.184 1 90 120 ARG A CA 1
ATOM 901 C C . ARG A 1 120 ? 1.88 9.961 -5.469 1 90 120 ARG A C 1
ATOM 903 O O . ARG A 1 120 ? 1.067 10.875 -5.621 1 90 120 ARG A O 1
ATOM 910 N N . ASN A 1 121 ? 2.154 9.07 -6.379 1 85.81 121 ASN A N 1
ATOM 911 C CA . ASN A 1 121 ? 1.468 8.898 -7.656 1 85.81 121 ASN A CA 1
ATOM 912 C C . ASN A 1 121 ? 1.556 10.164 -8.516 1 85.81 121 ASN A C 1
ATOM 914 O O . ASN A 1 121 ? 0.664 10.43 -9.32 1 85.81 121 ASN A O 1
ATOM 918 N N . ASN A 1 122 ? 2.523 10.953 -8.32 1 89.25 122 ASN A N 1
ATOM 919 C CA . ASN A 1 122 ? 2.738 12.188 -9.07 1 89.25 122 ASN A CA 1
ATOM 920 C C . ASN A 1 122 ? 4.195 12.336 -9.5 1 89.25 122 ASN A C 1
ATOM 922 O O . ASN A 1 122 ? 5.047 12.719 -8.703 1 89.25 122 ASN A O 1
ATOM 926 N N . ILE A 1 123 ? 4.43 12.125 -10.758 1 87.75 123 ILE A N 1
ATOM 927 C CA . ILE A 1 123 ? 5.777 12.062 -11.297 1 87.75 123 ILE A CA 1
ATOM 928 C C . ILE A 1 123 ? 6.488 13.398 -11.086 1 87.75 123 ILE A C 1
ATOM 930 O O . ILE A 1 123 ? 7.629 13.43 -10.617 1 87.75 123 ILE A O 1
ATOM 934 N N . ALA A 1 124 ? 5.801 14.453 -11.406 1 88.5 124 ALA A N 1
ATOM 935 C CA . ALA A 1 124 ? 6.398 15.781 -11.281 1 88.5 124 ALA A CA 1
ATOM 936 C C . ALA A 1 124 ? 6.77 16.078 -9.828 1 88.5 124 ALA A C 1
ATOM 938 O O . ALA A 1 124 ? 7.836 16.641 -9.562 1 88.5 124 ALA A O 1
ATOM 939 N N . ALA A 1 125 ? 5.875 15.742 -8.906 1 93.88 125 ALA A N 1
ATOM 940 C CA . ALA A 1 125 ? 6.121 15.961 -7.484 1 93.88 125 ALA A CA 1
ATOM 941 C C . ALA A 1 125 ? 7.289 15.117 -6.996 1 93.88 125 ALA A C 1
ATOM 943 O O . ALA A 1 125 ? 8.094 15.57 -6.18 1 93.88 125 ALA A O 1
ATOM 944 N N . GLN A 1 126 ? 7.391 13.883 -7.504 1 93.38 126 GLN A N 1
ATOM 945 C CA . GLN A 1 126 ? 8.5 13.008 -7.145 1 93.38 126 GLN A CA 1
ATOM 946 C C . GLN A 1 126 ? 9.828 13.57 -7.645 1 93.38 126 GLN A C 1
ATOM 948 O O . GLN A 1 126 ? 10.828 13.547 -6.926 1 93.38 126 GLN A O 1
ATOM 953 N N . ASP A 1 127 ? 9.828 14.109 -8.852 1 92.12 127 ASP A N 1
ATOM 954 C CA . ASP A 1 127 ? 11.031 14.742 -9.383 1 92.12 127 ASP A CA 1
ATOM 955 C C . ASP A 1 127 ? 11.492 15.883 -8.469 1 92.12 127 ASP A C 1
ATOM 957 O O . ASP A 1 127 ? 12.688 16.016 -8.195 1 92.12 127 ASP A O 1
ATOM 961 N N . MET A 1 128 ? 10.578 16.641 -8.031 1 94.38 128 MET A N 1
ATOM 962 C CA . MET A 1 128 ? 10.898 17.75 -7.137 1 94.38 128 MET A CA 1
ATOM 963 C C . MET A 1 128 ? 11.43 17.234 -5.805 1 94.38 128 MET A C 1
ATOM 965 O O . MET A 1 128 ? 12.375 17.797 -5.246 1 94.38 128 MET A O 1
ATOM 969 N N . PHE A 1 129 ? 10.844 16.234 -5.32 1 96.88 129 PHE A N 1
ATOM 970 C CA . PHE A 1 129 ? 11.258 15.602 -4.07 1 96.88 129 PHE A CA 1
ATOM 971 C C . PHE A 1 129 ? 12.711 15.156 -4.145 1 96.88 129 PHE A C 1
ATOM 973 O O . PHE A 1 129 ? 13.492 15.406 -3.221 1 96.88 129 PHE A O 1
ATOM 980 N N . TYR A 1 130 ? 13.102 14.539 -5.262 1 93.19 130 TYR A N 1
ATOM 981 C CA . TYR A 1 130 ? 14.469 14.078 -5.441 1 93.19 130 TYR A CA 1
ATOM 982 C C . TYR A 1 130 ? 15.422 15.25 -5.664 1 93.19 130 TYR A C 1
ATOM 984 O O . TYR A 1 130 ? 16.562 15.234 -5.195 1 93.19 130 TYR A O 1
ATOM 992 N N . ALA A 1 131 ? 14.945 16.219 -6.375 1 92.75 131 ALA A N 1
ATOM 993 C CA . ALA A 1 131 ? 15.742 17.422 -6.59 1 92.75 131 ALA A CA 1
ATOM 994 C C . ALA A 1 131 ? 16.062 18.109 -5.27 1 92.75 131 ALA A C 1
ATOM 996 O O . ALA A 1 131 ? 17.141 18.688 -5.098 1 92.75 131 ALA A O 1
ATOM 997 N N . GLU A 1 132 ? 15.164 18.016 -4.305 1 92.56 132 GLU A N 1
ATOM 998 C CA . GLU A 1 132 ? 15.344 18.609 -2.984 1 92.56 132 GLU A CA 1
ATOM 999 C C . GLU A 1 132 ? 16.078 17.656 -2.041 1 92.56 132 GLU A C 1
ATOM 1001 O O . GLU A 1 132 ? 16.141 17.906 -0.835 1 92.56 132 GLU A O 1
ATOM 1006 N N . ARG A 1 133 ? 16.562 16.672 -2.551 1 92 133 ARG A N 1
ATOM 1007 C CA . ARG A 1 133 ? 17.312 15.648 -1.813 1 92 133 ARG A CA 1
ATOM 1008 C C . ARG A 1 133 ? 16.453 15.055 -0.7 1 92 133 ARG A C 1
ATOM 1010 O O . ARG A 1 133 ? 16.938 14.852 0.418 1 92 133 ARG A O 1
ATOM 1017 N N . GLY A 1 134 ? 15.172 14.898 -1.024 1 95.81 134 GLY A N 1
ATOM 1018 C CA . GLY A 1 134 ? 14.242 14.305 -0.077 1 95.81 134 GLY A CA 1
ATOM 1019 C C . GLY A 1 134 ? 14.641 12.906 0.36 1 95.81 134 GLY A C 1
ATOM 1020 O O . GLY A 1 134 ? 14.312 12.477 1.467 1 95.81 134 GLY A O 1
ATOM 1021 N N . TYR A 1 135 ? 15.469 12.234 -0.446 1 94.88 135 TYR A N 1
ATOM 1022 C CA . TYR A 1 135 ? 15.883 10.875 -0.121 1 94.88 135 TYR A CA 1
ATOM 1023 C C . TYR A 1 135 ? 16.828 10.859 1.067 1 94.88 135 TYR A C 1
ATOM 1025 O O . TYR A 1 135 ? 16.891 9.883 1.821 1 94.88 135 TYR A O 1
ATOM 1033 N N . ILE A 1 136 ? 17.562 11.93 1.233 1 96 136 ILE A N 1
ATOM 1034 C CA . ILE A 1 136 ? 18.453 12.031 2.381 1 96 136 ILE A CA 1
ATOM 1035 C C . ILE A 1 136 ? 17.641 12.078 3.67 1 96 136 ILE A C 1
ATOM 1037 O O . ILE A 1 136 ? 18 11.438 4.66 1 96 136 ILE A O 1
ATOM 1041 N N . MET A 1 137 ? 16.547 12.805 3.607 1 96.75 137 MET A N 1
ATOM 1042 C CA . MET A 1 137 ? 15.656 12.867 4.754 1 96.75 137 MET A CA 1
ATOM 1043 C C . MET A 1 137 ? 15.109 11.484 5.094 1 96.75 137 MET A C 1
ATOM 1045 O O . MET A 1 137 ? 15.094 11.086 6.258 1 96.75 137 MET A O 1
ATOM 1049 N N . LEU A 1 138 ? 14.711 10.719 4.105 1 97.69 138 LEU A N 1
ATOM 1050 C CA . LEU A 1 138 ? 14.227 9.359 4.328 1 97.69 138 LEU A CA 1
ATOM 1051 C C . LEU A 1 138 ? 15.32 8.492 4.938 1 97.69 138 LEU A C 1
ATOM 1053 O O . LEU A 1 138 ? 15.07 7.75 5.887 1 97.69 138 LEU A O 1
ATOM 1057 N N . GLN A 1 139 ? 16.516 8.641 4.391 1 97.12 139 GLN A N 1
ATOM 1058 C CA . GLN A 1 139 ? 17.672 7.906 4.891 1 97.12 139 GLN A CA 1
ATOM 1059 C C . GLN A 1 139 ? 17.922 8.211 6.367 1 97.12 139 GLN A C 1
ATOM 1061 O O . GLN A 1 139 ? 18.125 7.297 7.168 1 97.12 139 GLN A O 1
ATOM 1066 N N . ASP A 1 140 ? 17.859 9.438 6.668 1 96.69 140 ASP A N 1
ATOM 1067 C CA . ASP A 1 140 ? 18.109 9.867 8.039 1 96.69 140 ASP A CA 1
ATOM 1068 C C . ASP A 1 140 ? 17.062 9.281 8.992 1 96.69 140 ASP A C 1
ATOM 1070 O O . ASP A 1 140 ? 17.406 8.789 10.07 1 96.69 140 ASP A O 1
ATOM 1074 N N . VAL A 1 141 ? 15.836 9.336 8.617 1 97.31 141 VAL A N 1
ATOM 1075 C CA . VAL A 1 141 ? 14.742 8.828 9.438 1 97.31 141 VAL A CA 1
ATOM 1076 C C . VAL A 1 141 ? 14.898 7.32 9.633 1 97.31 141 VAL A C 1
ATOM 1078 O O . VAL A 1 141 ? 14.781 6.816 10.75 1 97.31 141 VAL A O 1
ATOM 1081 N N . MET A 1 142 ? 15.219 6.609 8.625 1 97.62 142 MET A N 1
ATOM 1082 C CA . MET A 1 142 ? 15.289 5.152 8.664 1 97.62 142 MET A CA 1
ATOM 1083 C C . MET A 1 142 ? 16.516 4.688 9.445 1 97.62 142 MET A C 1
ATOM 1085 O O . MET A 1 142 ? 16.469 3.646 10.109 1 97.62 142 MET A O 1
ATOM 1089 N N . SER A 1 143 ? 17.562 5.461 9.445 1 96.56 143 SER A N 1
ATOM 1090 C CA . SER A 1 143 ? 18.812 5.047 10.062 1 96.56 143 SER A CA 1
ATOM 1091 C C . SER A 1 143 ? 18.844 5.398 11.547 1 96.56 143 SER A C 1
ATOM 1093 O O . SER A 1 143 ? 19.672 4.871 12.297 1 96.56 143 SER A O 1
ATOM 1095 N N . ASN A 1 144 ? 18.016 6.27 11.859 1 95.25 144 ASN A N 1
ATOM 1096 C CA . ASN A 1 144 ? 18.031 6.738 13.242 1 95.25 144 ASN A CA 1
ATOM 1097 C C . ASN A 1 144 ? 17.125 5.895 14.133 1 95.25 144 ASN A C 1
ATOM 1099 O O . ASN A 1 144 ? 15.93 6.16 14.242 1 95.25 144 ASN A O 1
ATOM 1103 N N . GLY A 1 145 ? 17.719 5.027 14.93 1 92.75 145 GLY A N 1
ATOM 1104 C CA . GLY A 1 145 ? 16.984 4.086 15.766 1 92.75 145 GLY A CA 1
ATOM 1105 C C . GLY A 1 145 ? 16.312 4.738 16.953 1 92.75 145 GLY A C 1
ATOM 1106 O O . GLY A 1 145 ? 15.453 4.129 17.594 1 92.75 145 GLY A O 1
ATOM 1107 N N . SER A 1 146 ? 16.625 5.973 17.234 1 92.44 146 SER A N 1
ATOM 1108 C CA . SER A 1 146 ? 16.062 6.66 18.391 1 92.44 146 SER A CA 1
ATOM 1109 C C . SER A 1 146 ? 14.75 7.344 18.016 1 92.44 146 SER A C 1
ATOM 1111 O O . SER A 1 146 ? 13.992 7.75 18.906 1 92.44 146 SER A O 1
ATOM 1113 N N . LEU A 1 147 ? 14.445 7.434 16.781 1 92.69 147 LEU A N 1
ATOM 1114 C CA . LEU A 1 147 ? 13.227 8.102 16.328 1 92.69 147 LEU A CA 1
ATOM 1115 C C . LEU A 1 147 ? 12.008 7.207 16.531 1 92.69 147 LEU A C 1
ATOM 1117 O O . LEU A 1 147 ? 12.148 5.996 16.719 1 92.69 147 LEU A O 1
ATOM 1121 N N . ASP A 1 148 ? 10.906 7.844 16.516 1 89.19 148 ASP A N 1
ATOM 1122 C CA . ASP A 1 148 ? 9.617 7.164 16.625 1 89.19 148 ASP A CA 1
ATOM 1123 C C . ASP A 1 148 ? 9.484 6.062 15.57 1 89.19 148 ASP A C 1
ATOM 1125 O O . ASP A 1 148 ? 9.836 6.262 14.406 1 89.19 148 ASP A O 1
ATOM 1129 N N . ILE A 1 149 ? 9.07 4.867 16.062 1 90.06 149 ILE A N 1
ATOM 1130 C CA . ILE A 1 149 ? 8.969 3.701 15.18 1 90.06 149 ILE A CA 1
ATOM 1131 C C . ILE A 1 149 ? 7.941 3.971 14.086 1 90.06 149 ILE A C 1
ATOM 1133 O O . ILE A 1 149 ? 8.094 3.5 12.953 1 90.06 149 ILE A O 1
ATOM 1137 N N . LYS A 1 150 ? 6.914 4.77 14.422 1 89.06 150 LYS A N 1
ATOM 1138 C CA . LYS A 1 150 ? 5.887 5.113 13.445 1 89.06 150 LYS A CA 1
ATOM 1139 C C . LYS A 1 150 ? 6.477 5.926 12.289 1 89.06 150 LYS A C 1
ATOM 1141 O O . LYS A 1 150 ? 6.121 5.711 11.133 1 89.06 150 LYS A O 1
ATOM 1146 N N . LEU A 1 151 ? 7.297 6.789 12.688 1 94.12 151 LEU A N 1
ATOM 1147 C CA . LEU A 1 151 ? 7.965 7.617 11.695 1 94.12 151 LEU A CA 1
ATOM 1148 C C . LEU A 1 151 ? 8.828 6.762 10.766 1 94.12 151 LEU A C 1
ATOM 1150 O O . LEU A 1 151 ? 8.812 6.941 9.547 1 94.12 151 LEU A O 1
ATOM 1154 N N . ARG A 1 152 ? 9.5 5.84 11.281 1 95.38 152 ARG A N 1
ATOM 1155 C CA . ARG A 1 152 ? 10.375 4.957 10.508 1 95.38 152 ARG A CA 1
ATOM 1156 C C . ARG A 1 152 ? 9.555 4.043 9.602 1 95.38 152 ARG A C 1
ATOM 1158 O O . ARG A 1 152 ? 9.93 3.805 8.453 1 95.38 152 ARG A O 1
ATOM 1165 N N . ARG A 1 153 ? 8.406 3.562 10.102 1 94.5 153 ARG A N 1
ATOM 1166 C CA . ARG A 1 153 ? 7.496 2.76 9.297 1 94.5 153 ARG A CA 1
ATOM 1167 C C . ARG A 1 153 ? 7.008 3.541 8.078 1 94.5 153 ARG A C 1
ATOM 1169 O O . ARG A 1 153 ? 7.023 3.025 6.961 1 94.5 153 ARG A O 1
ATOM 1176 N N . LYS A 1 154 ? 6.594 4.719 8.32 1 94.12 154 LYS A N 1
ATOM 1177 C CA . LYS A 1 154 ? 6.062 5.547 7.242 1 94.12 154 LYS A CA 1
ATOM 1178 C C . LYS A 1 154 ? 7.141 5.844 6.203 1 94.12 154 LYS A C 1
ATOM 1180 O O . LYS A 1 154 ? 6.848 5.93 5.008 1 94.12 154 LYS A O 1
ATOM 1185 N N . ALA A 1 155 ? 8.32 6.051 6.707 1 97.62 155 ALA A N 1
ATOM 1186 C CA . ALA A 1 155 ? 9.43 6.363 5.801 1 97.62 155 ALA A CA 1
ATOM 1187 C C . ALA A 1 155 ? 9.711 5.195 4.863 1 97.62 155 ALA A C 1
ATOM 1189 O O . ALA A 1 155 ? 9.789 5.375 3.645 1 97.62 155 ALA A O 1
ATOM 1190 N N . VAL A 1 156 ? 9.828 4.012 5.406 1 97.88 156 VAL A N 1
ATOM 1191 C CA . VAL A 1 156 ? 10.188 2.869 4.574 1 97.88 156 VAL A CA 1
ATOM 1192 C C . VAL A 1 156 ? 9 2.484 3.689 1 97.88 156 VAL A C 1
ATOM 1194 O O . VAL A 1 156 ? 9.188 2.039 2.555 1 97.88 156 VAL A O 1
ATOM 1197 N N . PHE A 1 157 ? 7.844 2.678 4.227 1 96.12 157 PHE A N 1
ATOM 1198 C CA . PHE A 1 157 ? 6.664 2.469 3.396 1 96.12 157 PHE A CA 1
ATOM 1199 C C . PHE A 1 157 ? 6.703 3.363 2.162 1 96.12 157 PHE A C 1
ATOM 1201 O O . PHE A 1 157 ? 6.43 2.906 1.05 1 96.12 157 PHE A O 1
ATOM 1208 N N . LEU A 1 158 ? 7 4.605 2.369 1 96.88 158 LEU A N 1
ATOM 1209 C CA . LEU A 1 158 ? 7.082 5.555 1.264 1 96.88 158 LEU A CA 1
ATOM 1210 C C . LEU A 1 158 ? 8.141 5.121 0.254 1 96.88 158 LEU A C 1
ATOM 1212 O O . LEU A 1 158 ? 7.922 5.211 -0.957 1 96.88 158 LEU A O 1
ATOM 1216 N N . VAL A 1 159 ? 9.273 4.609 0.705 1 97 159 VAL A N 1
ATOM 1217 C CA . VAL A 1 159 ? 10.336 4.129 -0.176 1 97 159 VAL A CA 1
ATOM 1218 C C . VAL A 1 159 ? 9.797 3.014 -1.068 1 97 159 VAL A C 1
ATOM 1220 O O . VAL A 1 159 ? 10.023 3.016 -2.279 1 97 159 VAL A O 1
ATOM 1223 N N . GLY A 1 160 ? 9.094 2.082 -0.44 1 95.44 160 GLY A N 1
ATOM 1224 C CA . GLY A 1 160 ? 8.5 1 -1.21 1 95.44 160 GLY A CA 1
ATOM 1225 C C . GLY A 1 160 ? 7.527 1.486 -2.266 1 95.44 160 GLY A C 1
ATOM 1226 O O . GLY A 1 160 ? 7.539 1.001 -3.398 1 95.44 160 GLY A O 1
ATOM 1227 N N . ASP A 1 161 ? 6.738 2.414 -1.831 1 92.62 161 ASP A N 1
ATOM 1228 C CA . ASP A 1 161 ? 5.723 2.973 -2.719 1 92.62 161 ASP A CA 1
ATOM 1229 C C . ASP A 1 161 ? 6.367 3.678 -3.912 1 92.62 161 ASP A C 1
ATOM 1231 O O . ASP A 1 161 ? 5.93 3.504 -5.051 1 92.62 161 ASP A O 1
ATOM 1235 N N . LEU A 1 162 ? 7.387 4.488 -3.703 1 93.38 162 LEU A N 1
ATOM 1236 C CA . LEU A 1 162 ? 8.078 5.227 -4.754 1 93.38 162 LEU A CA 1
ATOM 1237 C C . LEU A 1 162 ? 8.781 4.273 -5.715 1 93.38 162 LEU A C 1
ATOM 1239 O O . LEU A 1 162 ? 8.75 4.477 -6.93 1 93.38 162 LEU A O 1
ATOM 1243 N N . ALA A 1 163 ? 9.391 3.234 -5.211 1 92.25 163 ALA A N 1
ATOM 1244 C CA . ALA A 1 163 ? 10.055 2.238 -6.043 1 92.25 163 ALA A CA 1
ATOM 1245 C C . ALA A 1 163 ? 9.062 1.512 -6.941 1 92.25 163 ALA A C 1
ATOM 1247 O O . ALA A 1 163 ? 9.305 1.334 -8.133 1 92.25 163 ALA A O 1
ATOM 1248 N N . GLU A 1 164 ? 7.961 1.123 -6.332 1 89.75 164 GLU A N 1
ATOM 1249 C CA . GLU A 1 164 ? 6.926 0.429 -7.094 1 89.75 164 GLU A CA 1
ATOM 1250 C C . GLU A 1 164 ? 6.402 1.3 -8.234 1 89.75 164 GLU A C 1
ATOM 1252 O O . GLU A 1 164 ? 6.223 0.822 -9.352 1 89.75 164 GLU A O 1
ATOM 1257 N N . PHE A 1 165 ? 6.168 2.502 -7.91 1 87.75 165 PHE A N 1
ATOM 1258 C CA . PHE A 1 165 ? 5.656 3.445 -8.898 1 87.75 165 PHE A CA 1
ATOM 1259 C C . PHE A 1 165 ? 6.648 3.621 -10.039 1 87.75 165 PHE A C 1
ATOM 1261 O O . PHE A 1 165 ? 6.254 3.652 -11.211 1 87.75 165 PHE A O 1
ATOM 1268 N N . GLN A 1 166 ? 7.855 3.752 -9.75 1 85.81 166 GLN A N 1
ATOM 1269 C CA . GLN A 1 166 ? 8.883 3.939 -10.766 1 85.81 166 GLN A CA 1
ATOM 1270 C C . GLN A 1 166 ? 9 2.715 -11.672 1 85.81 166 GLN A C 1
ATOM 1272 O O . GLN A 1 166 ? 9.195 2.846 -12.883 1 85.81 166 GLN A O 1
ATOM 1277 N N . LEU A 1 167 ? 8.898 1.56 -11.109 1 83.38 167 LEU A N 1
ATOM 1278 C CA . LEU A 1 167 ? 8.961 0.317 -11.875 1 83.38 167 LEU A CA 1
ATOM 1279 C C . LEU A 1 167 ? 7.812 0.232 -12.875 1 83.38 167 LEU A C 1
ATOM 1281 O O . LEU A 1 167 ? 7.996 -0.24 -14 1 83.38 167 LEU A O 1
ATOM 1285 N N . GLN A 1 168 ? 6.703 0.773 -12.508 1 78 168 GLN A N 1
ATOM 1286 C CA . GLN A 1 168 ? 5.48 0.59 -13.281 1 78 168 GLN A CA 1
ATOM 1287 C C . GLN A 1 168 ? 5.309 1.702 -14.312 1 78 168 GLN A C 1
ATOM 1289 O O . GLN A 1 168 ? 4.812 1.463 -15.414 1 78 168 GLN A O 1
ATOM 1294 N N . TYR A 1 169 ? 5.691 2.887 -14 1 74.56 169 TYR A N 1
ATOM 1295 C CA . TYR A 1 169 ? 5.199 3.996 -14.812 1 74.56 169 TYR A CA 1
ATOM 1296 C C . TYR A 1 169 ? 6.355 4.773 -15.43 1 74.56 169 TYR A C 1
ATOM 1298 O O . TYR A 1 169 ? 6.141 5.668 -16.25 1 74.56 169 TYR A O 1
ATOM 1306 N N . THR A 1 170 ? 7.406 4.449 -15.039 1 66.5 170 THR A N 1
ATOM 1307 C CA . THR A 1 170 ? 8.453 5.312 -15.578 1 66.5 170 THR A CA 1
ATOM 1308 C C . THR A 1 170 ? 9.422 4.512 -16.438 1 66.5 170 THR A C 1
ATOM 1310 O O . THR A 1 170 ? 9.898 3.451 -16.031 1 66.5 170 THR A O 1
ATOM 1313 N N . GLU A 1 171 ? 9.344 4.926 -17.578 1 65.25 171 GLU A N 1
ATOM 1314 C CA . GLU A 1 171 ? 10.367 4.41 -18.484 1 65.25 171 GLU A CA 1
ATOM 1315 C C . GLU A 1 171 ? 11.68 5.168 -18.328 1 65.25 171 GLU A C 1
ATOM 1317 O O . GLU A 1 171 ? 12.68 4.832 -18.953 1 65.25 171 GLU A O 1
ATOM 1322 N N . LYS A 1 172 ? 11.625 6.137 -17.453 1 67.25 172 LYS A N 1
ATOM 1323 C CA . LYS A 1 172 ? 12.805 6.957 -17.203 1 67.25 172 LYS A CA 1
ATOM 1324 C C . LYS A 1 172 ? 13.906 6.148 -16.531 1 67.25 172 LYS A C 1
ATOM 1326 O O . LYS A 1 172 ? 13.656 5.066 -16 1 67.25 172 LYS A O 1
ATOM 1331 N N . ALA A 1 173 ? 15.008 6.789 -16.797 1 68.81 173 ALA A N 1
ATOM 1332 C CA . ALA A 1 173 ? 16.188 6.207 -16.156 1 68.81 173 ALA A CA 1
ATOM 1333 C C . ALA A 1 173 ? 15.969 6.078 -14.648 1 68.81 173 ALA A C 1
ATOM 1335 O O . ALA A 1 173 ? 15.359 6.945 -14.023 1 68.81 173 ALA A O 1
ATOM 1336 N N . GLU A 1 174 ? 16.391 4.941 -14.18 1 77.75 174 GLU A N 1
ATOM 1337 C CA . GLU A 1 174 ? 16.344 4.711 -12.742 1 77.75 174 GLU A CA 1
ATOM 1338 C C . GLU A 1 174 ? 17.047 5.832 -11.977 1 77.75 174 GLU A C 1
ATOM 1340 O O . GLU A 1 174 ? 18.062 6.352 -12.422 1 77.75 174 GLU A O 1
ATOM 1345 N N . LEU A 1 175 ? 16.453 6.219 -10.93 1 81 175 LEU A N 1
ATOM 1346 C CA . LEU A 1 175 ? 17.031 7.285 -10.117 1 81 175 LEU A CA 1
ATOM 1347 C C . LEU A 1 175 ? 18.297 6.809 -9.414 1 81 175 LEU A C 1
ATOM 1349 O O . LEU A 1 175 ? 18.375 5.664 -8.961 1 81 175 LEU A O 1
ATOM 1353 N N . PRO A 1 176 ? 19.297 7.648 -9.352 1 78.88 176 PRO A N 1
ATOM 1354 C CA . PRO A 1 176 ? 20.578 7.289 -8.75 1 78.88 176 PRO A CA 1
ATOM 1355 C C . PRO A 1 176 ? 20.453 6.863 -7.285 1 78.88 176 PRO A C 1
ATOM 1357 O O . PRO A 1 176 ? 21.297 6.129 -6.773 1 78.88 176 PRO A O 1
ATOM 1360 N N . VAL A 1 177 ? 19.453 7.281 -6.691 1 84.94 177 VAL A N 1
ATOM 1361 C CA . VAL A 1 177 ? 19.266 7.008 -5.27 1 84.94 177 VAL A CA 1
ATOM 1362 C C . VAL A 1 177 ? 19.141 5.504 -5.047 1 84.94 177 VAL A C 1
ATOM 1364 O O . VAL A 1 177 ? 19.562 4.984 -4.012 1 84.94 177 VAL A O 1
ATOM 1367 N N . TYR A 1 178 ? 18.719 4.824 -5.992 1 82.38 178 TYR A N 1
ATOM 1368 C CA . TYR A 1 178 ? 18.5 3.393 -5.828 1 82.38 178 TYR A CA 1
ATOM 1369 C C . TYR A 1 178 ? 19.797 2.613 -6 1 82.38 178 TYR A C 1
ATOM 1371 O O . TYR A 1 178 ? 19.828 1.405 -5.754 1 82.38 178 TYR A O 1
ATOM 1379 N N . SER A 1 179 ? 20.812 3.326 -6.266 1 86.06 179 SER A N 1
ATOM 1380 C CA . SER A 1 179 ? 22.141 2.725 -6.309 1 86.06 179 SER A CA 1
ATOM 1381 C C . SER A 1 179 ? 23.016 3.248 -5.18 1 86.06 179 SER A C 1
ATOM 1383 O O . SER A 1 179 ? 24.172 2.844 -5.051 1 86.06 179 SER A O 1
ATOM 1385 N N . ASP A 1 180 ? 22.469 4.105 -4.414 1 91.44 180 ASP A N 1
ATOM 1386 C CA . ASP A 1 180 ? 23.219 4.648 -3.285 1 91.44 180 ASP A CA 1
ATOM 1387 C C . ASP A 1 180 ? 23.328 3.629 -2.156 1 91.44 180 ASP A C 1
ATOM 1389 O O . ASP A 1 180 ? 22.328 3.256 -1.546 1 91.44 180 ASP A O 1
ATOM 1393 N N . ARG A 1 181 ? 24.547 3.275 -1.835 1 92.94 181 ARG A N 1
ATOM 1394 C CA . ARG A 1 181 ? 24.797 2.18 -0.906 1 92.94 181 ARG A CA 1
ATOM 1395 C C . ARG A 1 181 ? 24.328 2.533 0.5 1 92.94 181 ARG A C 1
ATOM 1397 O O . ARG A 1 181 ? 23.828 1.673 1.229 1 92.94 181 ARG A O 1
ATOM 1404 N N . LEU A 1 182 ? 24.531 3.807 0.858 1 95.38 182 LEU A N 1
ATOM 1405 C CA . LEU A 1 182 ? 24.125 4.219 2.193 1 95.38 182 LEU A CA 1
ATOM 1406 C C . LEU A 1 182 ? 22.594 4.215 2.318 1 95.38 182 LEU A C 1
ATOM 1408 O O . LEU A 1 182 ? 22.062 3.822 3.354 1 95.38 182 LEU A O 1
ATOM 1412 N N . PHE A 1 183 ? 21.984 4.613 1.307 1 96.25 183 PHE A N 1
ATOM 1413 C CA . PHE A 1 183 ? 20.531 4.598 1.279 1 96.25 183 PHE A CA 1
ATOM 1414 C C . PHE A 1 183 ? 20 3.172 1.363 1 96.25 183 PHE A C 1
ATOM 1416 O O . PHE A 1 183 ? 19.125 2.879 2.178 1 96.25 183 PHE A O 1
ATOM 1423 N N . LEU A 1 184 ? 20.562 2.32 0.556 1 96.88 184 LEU A N 1
ATOM 1424 C CA . LEU A 1 184 ? 20.156 0.922 0.537 1 96.88 184 LEU A CA 1
ATOM 1425 C C . LEU A 1 184 ? 20.375 0.271 1.898 1 96.88 184 LEU A C 1
ATOM 1427 O O . LEU A 1 184 ? 19.516 -0.49 2.371 1 96.88 184 LEU A O 1
ATOM 1431 N N . LYS A 1 185 ? 21.422 0.612 2.52 1 97.56 185 LYS A N 1
ATOM 1432 C CA . LYS A 1 185 ? 21.734 0.048 3.83 1 97.56 185 LYS A CA 1
ATOM 1433 C C . LYS A 1 185 ? 20.703 0.481 4.871 1 97.56 185 LYS A C 1
ATOM 1435 O O . LYS A 1 185 ? 20.344 -0.296 5.754 1 97.56 185 LYS A O 1
ATOM 1440 N N . SER A 1 186 ? 20.25 1.726 4.734 1 97.94 186 SER A N 1
ATOM 1441 C CA . SER A 1 186 ? 19.266 2.23 5.684 1 97.94 186 SER A CA 1
ATOM 1442 C C . SER A 1 186 ? 17.953 1.451 5.586 1 97.94 186 SER A C 1
ATOM 1444 O O . SER A 1 186 ? 17.25 1.293 6.582 1 97.94 186 SER A O 1
ATOM 1446 N N . VAL A 1 187 ? 17.609 0.947 4.43 1 97.94 187 VAL A N 1
ATOM 1447 C CA . VAL A 1 187 ? 16.406 0.129 4.23 1 97.94 187 VAL A CA 1
ATOM 1448 C C . VAL A 1 187 ? 16.656 -1.279 4.77 1 97.94 187 VAL A C 1
ATOM 1450 O O . VAL A 1 187 ? 15.836 -1.814 5.52 1 97.94 187 VAL A O 1
ATOM 1453 N N . VAL A 1 188 ? 17.797 -1.837 4.473 1 98.06 188 VAL A N 1
ATOM 1454 C CA . VAL A 1 188 ? 18.141 -3.209 4.828 1 98.06 188 VAL A CA 1
ATOM 1455 C C . VAL A 1 188 ? 18.203 -3.348 6.348 1 98.06 188 VAL A C 1
ATOM 1457 O O . VAL A 1 188 ? 17.719 -4.34 6.906 1 98.06 188 VAL A O 1
ATOM 1460 N N . ASP A 1 189 ? 18.688 -2.352 6.988 1 97.88 189 ASP A N 1
ATOM 1461 C CA . ASP A 1 189 ? 18.859 -2.396 8.438 1 97.88 189 ASP A CA 1
ATOM 1462 C C . ASP A 1 189 ? 17.516 -2.498 9.148 1 97.88 189 ASP A C 1
ATOM 1464 O O . ASP A 1 189 ? 17.438 -2.918 10.305 1 97.88 189 ASP A O 1
ATOM 1468 N N . LEU A 1 190 ? 16.453 -2.15 8.484 1 97.88 190 LEU A N 1
ATOM 1469 C CA . LEU A 1 190 ? 15.141 -2.094 9.125 1 97.88 190 LEU A CA 1
ATOM 1470 C C . LEU A 1 190 ? 14.547 -3.492 9.273 1 97.88 190 LEU A C 1
ATOM 1472 O O . LEU A 1 190 ? 13.625 -3.699 10.07 1 97.88 190 LEU A O 1
ATOM 1476 N N . ILE A 1 191 ? 15.023 -4.504 8.531 1 97.56 191 ILE A N 1
ATOM 1477 C CA . ILE A 1 191 ? 14.359 -5.805 8.555 1 97.56 191 ILE A CA 1
ATOM 1478 C C . ILE A 1 191 ? 14.781 -6.574 9.805 1 97.56 191 ILE A C 1
ATOM 1480 O O . ILE A 1 191 ? 14.188 -7.605 10.141 1 97.56 191 ILE A O 1
ATOM 1484 N N . VAL A 1 192 ? 15.773 -6.059 10.57 1 95.81 192 VAL A N 1
ATOM 1485 C CA . VAL A 1 192 ? 16.188 -6.762 11.773 1 95.81 192 VAL A CA 1
ATOM 1486 C C . VAL A 1 192 ? 15.594 -6.078 13 1 95.81 192 VAL A C 1
ATOM 1488 O O . VAL A 1 192 ? 15.789 -6.535 14.133 1 95.81 192 VAL A O 1
ATOM 1491 N N . VAL A 1 193 ? 14.953 -4.914 12.805 1 93.44 193 VAL A N 1
ATOM 1492 C CA . VAL A 1 193 ? 14.25 -4.266 13.906 1 93.44 193 VAL A CA 1
ATOM 1493 C C . VAL A 1 193 ? 13.078 -5.129 14.352 1 93.44 193 VAL A C 1
ATOM 1495 O O . VAL A 1 193 ? 12.32 -5.641 13.516 1 93.44 193 VAL A O 1
ATOM 1498 N N . LEU A 1 194 ? 12.875 -5.371 15.625 1 89.75 194 LEU A N 1
ATOM 1499 C CA . LEU A 1 194 ? 11.875 -6.281 16.172 1 89.75 194 LEU A CA 1
ATOM 1500 C C . LEU A 1 194 ? 10.484 -5.645 16.141 1 89.75 194 LEU A C 1
ATOM 1502 O O . LEU A 1 194 ? 9.891 -5.391 17.188 1 89.75 194 LEU A O 1
ATOM 1506 N N . ASP A 1 195 ? 9.969 -5.383 15.047 1 90.94 195 ASP A N 1
ATOM 1507 C CA . ASP A 1 195 ? 8.633 -4.867 14.758 1 90.94 195 ASP A CA 1
ATOM 1508 C C . ASP A 1 195 ? 8.102 -5.426 13.445 1 90.94 195 ASP A C 1
ATOM 1510 O O . ASP A 1 195 ? 8.594 -5.074 12.367 1 90.94 195 ASP A O 1
ATOM 1514 N N . LEU A 1 196 ? 7.066 -6.266 13.539 1 90.38 196 LEU A N 1
ATOM 1515 C CA . LEU A 1 196 ? 6.598 -7.023 12.383 1 90.38 196 LEU A CA 1
ATOM 1516 C C . LEU A 1 196 ? 6.113 -6.086 11.281 1 90.38 196 LEU A C 1
ATOM 1518 O O . LEU A 1 196 ? 6.352 -6.34 10.094 1 90.38 196 LEU A O 1
ATOM 1522 N N . ASP A 1 197 ? 5.434 -5.055 11.656 1 89.88 197 ASP A N 1
ATOM 1523 C CA . ASP A 1 197 ? 4.918 -4.109 10.664 1 89.88 197 ASP A CA 1
ATOM 1524 C C . ASP A 1 197 ? 6.059 -3.428 9.914 1 89.88 197 ASP A C 1
ATOM 1526 O O . ASP A 1 197 ? 6.023 -3.326 8.688 1 89.88 197 ASP A O 1
ATOM 1530 N N . LEU A 1 198 ? 7.039 -2.992 10.648 1 93.88 198 LEU A N 1
ATOM 1531 C CA . LEU A 1 198 ? 8.211 -2.357 10.062 1 93.88 198 LEU A CA 1
ATOM 1532 C C . LEU A 1 198 ? 8.961 -3.332 9.156 1 93.88 198 LEU A C 1
ATOM 1534 O O . LEU A 1 198 ? 9.367 -2.975 8.047 1 93.88 198 LEU A O 1
ATOM 1538 N N . GLN A 1 199 ? 9.062 -4.516 9.602 1 96 199 GLN A N 1
ATOM 1539 C CA . GLN A 1 199 ? 9.766 -5.551 8.852 1 96 199 GLN A CA 1
ATOM 1540 C C . GLN A 1 199 ? 9.062 -5.844 7.531 1 96 199 GLN A C 1
ATOM 1542 O O . GLN A 1 199 ? 9.711 -5.953 6.488 1 96 199 GLN A O 1
ATOM 1547 N N . GLU A 1 200 ? 7.777 -5.965 7.602 1 94.5 200 GLU A N 1
ATOM 1548 C CA . GLU A 1 200 ? 7 -6.227 6.395 1 94.5 200 GLU A CA 1
ATOM 1549 C C . GLU A 1 200 ? 7.191 -5.121 5.363 1 94.5 200 GLU A C 1
ATOM 1551 O O . GLU A 1 200 ? 7.426 -5.395 4.184 1 94.5 200 GLU A O 1
ATOM 1556 N N . LYS A 1 201 ? 7.07 -3.9 5.805 1 95.25 201 LYS A N 1
ATOM 1557 C CA . LYS A 1 201 ? 7.199 -2.758 4.906 1 95.25 201 LYS A CA 1
ATOM 1558 C C . LYS A 1 201 ? 8.617 -2.664 4.34 1 95.25 201 LYS A C 1
ATOM 1560 O O . LYS A 1 201 ? 8.797 -2.332 3.166 1 95.25 201 LYS A O 1
ATOM 1565 N N . ALA A 1 202 ? 9.602 -2.938 5.168 1 98.19 202 ALA A N 1
ATOM 1566 C CA . ALA A 1 202 ? 10.984 -2.932 4.715 1 98.19 202 ALA A CA 1
ATOM 1567 C C . ALA A 1 202 ? 11.234 -4.02 3.674 1 98.19 202 ALA A C 1
ATOM 1569 O O . ALA A 1 202 ? 11.898 -3.779 2.662 1 98.19 202 ALA A O 1
ATOM 1570 N N . LEU A 1 203 ? 10.641 -5.191 3.887 1 97.69 203 LEU A N 1
ATOM 1571 C CA . LEU A 1 203 ? 10.773 -6.285 2.932 1 97.69 203 LEU A CA 1
ATOM 1572 C C . LEU A 1 203 ? 10.148 -5.918 1.592 1 97.69 203 LEU A C 1
ATOM 1574 O O . LEU A 1 203 ? 10.734 -6.184 0.537 1 97.69 203 LEU A O 1
ATOM 1578 N N . THR A 1 204 ? 9.023 -5.32 1.699 1 95.62 204 THR A N 1
ATOM 1579 C CA . THR A 1 204 ? 8.344 -4.895 0.481 1 95.62 204 THR A CA 1
ATOM 1580 C C . THR A 1 204 ? 9.188 -3.879 -0.282 1 95.62 204 THR A C 1
ATOM 1582 O O . THR A 1 204 ? 9.297 -3.951 -1.508 1 95.62 204 THR A O 1
ATOM 1585 N N . ALA A 1 205 ? 9.758 -2.971 0.438 1 96.94 205 ALA A N 1
ATOM 1586 C CA . ALA A 1 205 ? 10.633 -1.981 -0.183 1 96.94 205 ALA A CA 1
ATOM 1587 C C . ALA A 1 205 ? 11.828 -2.652 -0.853 1 96.94 205 ALA A C 1
ATOM 1589 O O . ALA A 1 205 ? 12.156 -2.346 -2 1 96.94 205 ALA A O 1
ATOM 1590 N N . ILE A 1 206 ? 12.438 -3.572 -0.199 1 96.94 206 ILE A N 1
ATOM 1591 C CA . ILE A 1 206 ? 13.602 -4.277 -0.727 1 96.94 206 ILE A CA 1
ATOM 1592 C C . ILE A 1 206 ? 13.203 -5.066 -1.971 1 96.94 206 ILE A C 1
ATOM 1594 O O . ILE A 1 206 ? 13.93 -5.082 -2.963 1 96.94 206 ILE A O 1
ATOM 1598 N N . GLN A 1 207 ? 12.07 -5.707 -1.862 1 93.56 207 GLN A N 1
ATOM 1599 C CA . GLN A 1 207 ? 11.578 -6.48 -2.996 1 93.56 207 GLN A CA 1
ATOM 1600 C C . GLN A 1 207 ? 11.445 -5.605 -4.242 1 93.56 207 GLN A C 1
ATOM 1602 O O . GLN A 1 207 ? 11.867 -6.004 -5.332 1 93.56 207 GLN A O 1
ATOM 1607 N N . ASN A 1 208 ? 10.891 -4.457 -4.066 1 92.12 208 ASN A N 1
ATOM 1608 C CA . ASN A 1 208 ? 10.734 -3.531 -5.184 1 92.12 208 ASN A CA 1
ATOM 1609 C C . ASN A 1 208 ? 12.086 -3.006 -5.668 1 92.12 208 ASN A C 1
ATOM 1611 O O . ASN A 1 208 ? 12.32 -2.91 -6.875 1 92.12 208 ASN A O 1
ATOM 1615 N N . LEU A 1 209 ? 12.977 -2.689 -4.777 1 92.75 209 LEU A N 1
ATOM 1616 C CA . LEU A 1 209 ? 14.297 -2.166 -5.129 1 92.75 209 LEU A CA 1
ATOM 1617 C C . LEU A 1 209 ? 15.094 -3.193 -5.918 1 92.75 209 LEU A C 1
ATOM 1619 O O . LEU A 1 209 ? 15.797 -2.842 -6.867 1 92.75 209 LEU A O 1
ATOM 1623 N N . LEU A 1 210 ? 14.961 -4.418 -5.594 1 91.56 210 LEU A N 1
ATOM 1624 C CA . LEU A 1 210 ? 15.703 -5.5 -6.23 1 91.56 210 LEU A CA 1
ATOM 1625 C C . LEU A 1 210 ? 15.297 -5.652 -7.691 1 91.56 210 LEU A C 1
ATOM 1627 O O . LEU A 1 210 ? 16.016 -6.266 -8.484 1 91.56 210 LEU A O 1
ATOM 1631 N N . GLN A 1 211 ? 14.195 -5.105 -8.031 1 86.38 211 GLN A N 1
ATOM 1632 C CA . GLN A 1 211 ? 13.711 -5.258 -9.398 1 86.38 211 GLN A CA 1
ATOM 1633 C C . GLN A 1 211 ? 14.391 -4.266 -10.336 1 86.38 211 GLN A C 1
ATOM 1635 O O . GLN A 1 211 ? 14.312 -4.41 -11.562 1 86.38 211 GLN A O 1
ATOM 1640 N N . PHE A 1 212 ? 15.078 -3.299 -9.758 1 86.38 212 PHE A N 1
ATOM 1641 C CA . PHE A 1 212 ? 15.781 -2.324 -10.586 1 86.38 212 PHE A CA 1
ATOM 1642 C C . PHE A 1 212 ? 17.031 -2.938 -11.203 1 86.38 212 PHE A C 1
ATOM 1644 O O . PHE A 1 212 ? 17.734 -3.703 -10.547 1 86.38 212 PHE A O 1
ATOM 1651 N N . LYS A 1 213 ? 17.312 -2.576 -12.383 1 81.69 213 LYS A N 1
ATOM 1652 C CA . LYS A 1 213 ? 18.5 -3.055 -13.086 1 81.69 213 LYS A CA 1
ATOM 1653 C C . LYS A 1 213 ? 19.766 -2.443 -12.5 1 81.69 213 LYS A C 1
ATOM 1655 O O . LYS A 1 213 ? 20.828 -3.064 -12.523 1 81.69 213 LYS A O 1
ATOM 1660 N N . SER A 1 214 ? 19.656 -1.278 -12.008 1 83.31 214 SER A N 1
ATOM 1661 C CA . SER A 1 214 ? 20.812 -0.529 -11.531 1 83.31 214 SER A CA 1
ATOM 1662 C C . SER A 1 214 ? 21.297 -1.057 -10.18 1 83.31 214 SER A C 1
ATOM 1664 O O . SER A 1 214 ? 22.406 -0.736 -9.742 1 83.31 214 SER A O 1
ATOM 1666 N N . ILE A 1 215 ? 20.469 -1.889 -9.625 1 87.12 215 ILE A N 1
ATOM 1667 C CA . ILE A 1 215 ? 20.828 -2.393 -8.312 1 87.12 215 ILE A CA 1
ATOM 1668 C C . ILE A 1 215 ? 21.969 -3.41 -8.445 1 87.12 215 ILE A C 1
ATOM 1670 O O . ILE A 1 215 ? 21.922 -4.285 -9.32 1 87.12 215 ILE A O 1
ATOM 1674 N N . GLU A 1 216 ? 23 -3.316 -7.641 1 88.31 216 GLU A N 1
ATOM 1675 C CA . GLU A 1 216 ? 24.109 -4.258 -7.59 1 88.31 216 GLU A CA 1
ATOM 1676 C C . GLU A 1 216 ? 23.969 -5.211 -6.406 1 88.31 216 GLU A C 1
ATOM 1678 O O . GLU A 1 216 ? 24.25 -4.84 -5.266 1 88.31 216 GLU A O 1
ATOM 1683 N N . PRO A 1 217 ? 23.656 -6.414 -6.734 1 90.25 217 PRO A N 1
ATOM 1684 C CA . PRO A 1 217 ? 23.406 -7.367 -5.652 1 90.25 217 PRO A CA 1
ATOM 1685 C C . PRO A 1 217 ? 24.609 -7.551 -4.738 1 90.25 217 PRO A C 1
ATOM 1687 O O . PRO A 1 217 ? 24.453 -7.812 -3.541 1 90.25 217 PRO A O 1
ATOM 1690 N N . ARG A 1 218 ? 25.828 -7.449 -5.262 1 92.94 218 ARG A N 1
ATOM 1691 C CA . ARG A 1 218 ? 27.031 -7.605 -4.457 1 92.94 218 ARG A CA 1
ATOM 1692 C C . ARG A 1 218 ? 27.141 -6.504 -3.406 1 92.94 218 ARG A C 1
ATOM 1694 O O . ARG A 1 218 ? 27.625 -6.742 -2.299 1 92.94 218 ARG A O 1
ATOM 1701 N N . ILE A 1 219 ? 26.688 -5.328 -3.754 1 93.12 219 ILE A N 1
ATOM 1702 C CA . ILE A 1 219 ? 26.672 -4.223 -2.799 1 93.12 219 ILE A CA 1
ATOM 1703 C C . ILE A 1 219 ? 25.688 -4.527 -1.676 1 93.12 219 ILE A C 1
ATOM 1705 O O . ILE A 1 219 ? 25.984 -4.309 -0.5 1 93.12 219 ILE A O 1
ATOM 1709 N N . LEU A 1 220 ? 24.547 -5.055 -2.008 1 95.31 220 LEU A N 1
ATOM 1710 C CA . LEU A 1 220 ? 23.531 -5.418 -1.018 1 95.31 220 LEU A CA 1
ATOM 1711 C C . LEU A 1 220 ? 24.062 -6.5 -0.081 1 95.31 220 LEU A C 1
ATOM 1713 O O . LEU A 1 220 ? 23.781 -6.477 1.119 1 95.31 220 LEU A O 1
ATOM 1717 N N . ARG A 1 221 ? 24.812 -7.375 -0.623 1 94.88 221 ARG A N 1
ATOM 1718 C CA . ARG A 1 221 ? 25.359 -8.477 0.167 1 94.88 221 ARG A CA 1
ATOM 1719 C C . ARG A 1 221 ? 26.5 -8.008 1.059 1 94.88 221 ARG A C 1
ATOM 1721 O O . ARG A 1 221 ? 26.469 -8.203 2.275 1 94.88 221 ARG A O 1
ATOM 1728 N N . ASP A 1 222 ? 27.484 -7.414 0.455 1 95.06 222 ASP A N 1
ATOM 1729 C CA . ASP A 1 222 ? 28.766 -7.164 1.11 1 95.06 222 ASP A CA 1
ATOM 1730 C C . ASP A 1 222 ? 28.719 -5.887 1.949 1 95.06 222 ASP A C 1
ATOM 1732 O O . ASP A 1 222 ? 29.219 -5.855 3.072 1 95.06 222 ASP A O 1
ATOM 1736 N N . PHE A 1 223 ? 28.156 -4.883 1.405 1 96 223 PHE A N 1
ATOM 1737 C CA . PHE A 1 223 ? 28.156 -3.604 2.102 1 96 223 PHE A CA 1
ATOM 1738 C C . PHE A 1 223 ? 26.922 -3.475 2.994 1 96 223 PHE A C 1
ATOM 1740 O O . PHE A 1 223 ? 27.031 -3.115 4.168 1 96 223 PHE A O 1
ATOM 1747 N N . CYS A 1 224 ? 25.719 -3.791 2.496 1 96.69 224 CYS A N 1
ATOM 1748 C CA . CYS A 1 224 ? 24.469 -3.584 3.227 1 96.69 224 CYS A CA 1
ATOM 1749 C C . CYS A 1 224 ? 24.188 -4.75 4.168 1 96.69 224 CYS A C 1
ATOM 1751 O O . CYS A 1 224 ? 23.375 -4.629 5.086 1 96.69 224 CYS A O 1
ATOM 1753 N N . GLY A 1 225 ? 24.781 -5.895 3.889 1 97.19 225 GLY A N 1
ATOM 1754 C CA . GLY A 1 225 ? 24.625 -7.043 4.77 1 97.19 225 GLY A CA 1
ATOM 1755 C C . GLY A 1 225 ? 23.266 -7.688 4.664 1 97.19 225 GLY A C 1
ATOM 1756 O O . GLY A 1 225 ? 22.719 -8.172 5.66 1 97.19 225 GLY A O 1
ATOM 1757 N N . LEU A 1 226 ? 22.656 -7.715 3.486 1 97.44 226 LEU A N 1
ATOM 1758 C CA . LEU A 1 226 ? 21.297 -8.195 3.293 1 97.44 226 LEU A CA 1
ATOM 1759 C C . LEU A 1 226 ? 21.188 -9.68 3.639 1 97.44 226 LEU A C 1
ATOM 1761 O O . LEU A 1 226 ? 20.219 -10.102 4.281 1 97.44 226 LEU A O 1
ATOM 1765 N N . GLU A 1 227 ? 22.125 -10.469 3.275 1 96.19 227 GLU A N 1
ATOM 1766 C CA . GLU A 1 227 ? 22.094 -11.898 3.545 1 96.19 227 GLU A CA 1
ATOM 1767 C C . GLU A 1 227 ? 22.016 -12.18 5.043 1 96.19 227 GLU A C 1
ATOM 1769 O O . GLU A 1 227 ? 21.188 -12.961 5.496 1 96.19 227 GLU A O 1
ATOM 1774 N N . GLY A 1 228 ? 22.938 -11.57 5.723 1 97.25 228 GLY A N 1
ATOM 1775 C CA . GLY A 1 228 ? 22.938 -11.727 7.168 1 97.25 228 GLY A CA 1
ATOM 1776 C C . GLY A 1 228 ? 21.672 -11.219 7.824 1 97.25 228 GLY A C 1
ATOM 1777 O O . GLY A 1 228 ? 21.156 -11.836 8.758 1 97.25 228 GLY A O 1
ATOM 1778 N N . ALA A 1 229 ? 21.172 -10.133 7.355 1 97.94 229 ALA A N 1
ATOM 1779 C CA . ALA A 1 229 ? 19.938 -9.547 7.891 1 97.94 229 ALA A CA 1
ATOM 1780 C C . ALA A 1 229 ? 18.75 -10.477 7.684 1 97.94 229 ALA A C 1
ATOM 1782 O O . ALA A 1 229 ? 17.922 -10.648 8.578 1 97.94 229 ALA A O 1
ATOM 1783 N N . LEU A 1 230 ? 18.672 -11.094 6.512 1 98 230 LEU A N 1
ATOM 1784 C CA . LEU A 1 230 ? 17.578 -12.016 6.207 1 98 230 LEU A CA 1
ATOM 1785 C C . LEU A 1 230 ? 17.656 -13.25 7.113 1 98 230 LEU A C 1
ATOM 1787 O O . LEU A 1 230 ? 16.625 -13.75 7.562 1 98 230 LEU A O 1
ATOM 1791 N N . LYS A 1 231 ? 18.781 -13.695 7.41 1 97.38 231 LYS A N 1
ATOM 1792 C CA . LYS A 1 231 ? 18.969 -14.836 8.305 1 97.38 231 LYS A CA 1
ATOM 1793 C C . LYS A 1 231 ? 18.516 -14.508 9.719 1 97.38 231 LYS A C 1
ATOM 1795 O O . LYS A 1 231 ? 17.812 -15.297 10.359 1 97.38 231 LYS A O 1
ATOM 1800 N N . THR A 1 232 ? 19 -13.398 10.156 1 97.75 232 THR A N 1
ATOM 1801 C CA . THR A 1 232 ? 18.609 -12.945 11.484 1 97.75 232 THR A CA 1
ATOM 1802 C C . THR A 1 232 ? 17.094 -12.789 11.578 1 97.75 232 THR A C 1
ATOM 1804 O O . THR A 1 232 ? 16.484 -13.195 12.57 1 97.75 232 THR A O 1
ATOM 1807 N N . MET A 1 233 ? 16.469 -12.219 10.547 1 97.31 233 MET A N 1
ATOM 1808 C CA . MET A 1 233 ? 15.031 -12.016 10.508 1 97.31 233 MET A CA 1
ATOM 1809 C C . MET A 1 233 ? 14.289 -13.344 10.562 1 97.31 233 MET A C 1
ATOM 1811 O O . MET A 1 233 ? 13.242 -13.461 11.203 1 97.31 233 MET A O 1
ATOM 1815 N N . LYS A 1 234 ? 14.82 -14.328 9.883 1 97 234 LYS A N 1
ATOM 1816 C CA . LYS A 1 234 ? 14.203 -15.656 9.891 1 97 234 LYS A CA 1
ATOM 1817 C C . LYS A 1 234 ? 14.078 -16.203 11.312 1 97 234 LYS A C 1
ATOM 1819 O O . LYS A 1 234 ? 13.031 -16.734 11.688 1 97 234 LYS A O 1
ATOM 1824 N N . LEU A 1 235 ? 15.062 -16.016 12.086 1 96.62 235 LEU A N 1
ATOM 1825 C CA . LEU A 1 235 ? 15.07 -16.469 13.469 1 96.62 235 LEU A CA 1
ATOM 1826 C C . LEU A 1 235 ? 14.055 -15.695 14.305 1 96.62 235 LEU A C 1
ATOM 1828 O O . LEU A 1 235 ? 13.336 -16.281 15.117 1 96.62 235 LEU A O 1
ATOM 1832 N N . GLN A 1 236 ? 14.039 -14.391 14.062 1 95.69 236 GLN A N 1
ATOM 1833 C CA . GLN A 1 236 ? 13.086 -13.547 14.773 1 95.69 236 GLN A CA 1
ATOM 1834 C C . GLN A 1 236 ? 11.648 -13.945 14.453 1 95.69 236 GLN A C 1
ATOM 1836 O O . GLN A 1 236 ? 10.789 -13.969 15.336 1 95.69 236 GLN A O 1
ATOM 1841 N N . LEU A 1 237 ? 11.383 -14.25 13.211 1 95.69 237 LEU A N 1
ATOM 1842 C CA . LEU A 1 237 ? 10.039 -14.594 12.773 1 95.69 237 LEU A CA 1
ATOM 1843 C C . LEU A 1 237 ? 9.625 -15.961 13.32 1 95.69 237 LEU A C 1
ATOM 1845 O O . LEU A 1 237 ? 8.453 -16.172 13.641 1 9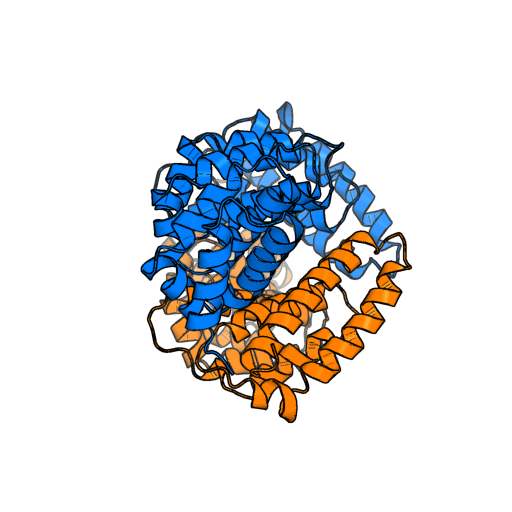5.69 237 LEU A O 1
ATOM 1849 N N . GLU A 1 238 ? 10.547 -16.844 13.453 1 95 238 GLU A N 1
ATOM 1850 C CA . GLU A 1 238 ? 10.266 -18.125 14.094 1 95 238 GLU A CA 1
ATOM 1851 C C . GLU A 1 238 ? 9.789 -17.938 15.531 1 95 238 GLU A C 1
ATOM 1853 O O . GLU A 1 238 ? 8.852 -18.609 15.977 1 95 238 GLU A O 1
ATOM 1858 N N . GLU A 1 239 ? 10.438 -17.047 16.156 1 92.94 239 GLU A N 1
ATOM 1859 C CA . GLU A 1 239 ? 10.047 -16.75 17.531 1 92.94 239 GLU A CA 1
ATOM 1860 C C . GLU A 1 239 ? 8.656 -16.125 17.578 1 92.94 239 GLU A C 1
ATOM 1862 O O . GLU A 1 239 ? 7.848 -16.453 18.453 1 92.94 239 GLU A O 1
ATOM 1867 N N . SER A 1 240 ? 8.383 -15.242 16.656 1 89 240 SER A N 1
ATOM 1868 C CA . SER A 1 240 ? 7.082 -14.578 16.609 1 89 240 SER A CA 1
ATOM 1869 C C . SER A 1 240 ? 5.969 -15.562 16.266 1 89 240 SER A C 1
ATOM 1871 O O . SER A 1 240 ? 4.836 -15.406 16.719 1 89 240 SER A O 1
ATOM 1873 N N . MET A 1 241 ? 6.27 -16.562 15.508 1 90.88 241 MET A N 1
ATOM 1874 C CA . MET A 1 241 ? 5.277 -17.547 15.102 1 90.88 241 MET A CA 1
ATOM 1875 C C . MET A 1 241 ? 4.922 -18.469 16.266 1 90.88 241 MET A C 1
ATOM 1877 O O . MET A 1 241 ? 3.906 -19.172 16.219 1 90.88 241 MET A O 1
ATOM 1881 N N . ALA A 1 242 ? 5.707 -18.453 17.266 1 89.38 242 ALA A N 1
ATOM 1882 C CA . ALA A 1 242 ? 5.414 -19.234 18.469 1 89.38 242 ALA A CA 1
ATOM 1883 C C . ALA A 1 242 ? 4.336 -18.562 19.312 1 89.38 242 ALA A C 1
ATOM 1885 O O . ALA A 1 242 ? 3.707 -19.203 20.156 1 89.38 242 ALA A O 1
ATOM 1886 N N . ASP A 1 243 ? 4.223 -17.297 19.094 1 82.81 243 ASP A N 1
ATOM 1887 C CA . ASP A 1 243 ? 3.15 -16.547 19.734 1 82.81 243 ASP A CA 1
ATOM 1888 C C . ASP A 1 243 ? 1.847 -16.672 18.953 1 82.81 243 ASP A C 1
ATOM 1890 O O . ASP A 1 243 ? 1.757 -16.203 17.812 1 82.81 243 ASP A O 1
ATOM 1894 N N . GLU A 1 244 ? 0.838 -17.172 19.547 1 76.62 244 GLU A N 1
ATOM 1895 C CA . GLU A 1 244 ? -0.429 -17.469 18.891 1 76.62 244 GLU A CA 1
ATOM 1896 C C . GLU A 1 244 ? -1.071 -16.203 18.312 1 76.62 244 GLU A C 1
ATOM 1898 O O . GLU A 1 244 ? -1.712 -16.25 17.266 1 76.62 244 GLU A O 1
ATOM 1903 N N . ASN A 1 245 ? -0.805 -15.156 19.078 1 72.62 245 ASN A N 1
ATOM 1904 C CA . ASN A 1 245 ? -1.439 -13.906 18.656 1 72.62 245 ASN A CA 1
ATOM 1905 C C . ASN A 1 245 ? -0.756 -13.312 17.438 1 72.62 245 ASN A C 1
ATOM 1907 O O . ASN A 1 245 ? -1.342 -12.484 16.734 1 72.62 245 ASN A O 1
ATOM 1911 N N . LYS A 1 246 ? 0.483 -13.766 17.125 1 80.44 246 LYS A N 1
ATOM 1912 C CA . LYS A 1 246 ? 1.254 -13.18 16.016 1 80.44 246 LYS A CA 1
ATOM 1913 C C . LYS A 1 246 ? 1.467 -14.195 14.898 1 80.44 246 LYS A C 1
ATOM 1915 O O . LYS A 1 246 ? 1.974 -13.844 13.836 1 80.44 246 LYS A O 1
ATOM 1920 N N . ARG A 1 247 ? 1.093 -15.328 15.133 1 84.25 247 ARG A N 1
ATOM 1921 C CA . ARG A 1 247 ? 1.514 -16.469 14.336 1 84.25 247 ARG A CA 1
ATOM 1922 C C . ARG A 1 247 ? 1.186 -16.266 12.859 1 84.25 247 ARG A C 1
ATOM 1924 O O . ARG A 1 247 ? 2.064 -16.359 12 1 84.25 247 ARG A O 1
ATOM 1931 N N . ASP A 1 248 ? -0.025 -15.906 12.641 1 80.88 248 ASP A N 1
ATOM 1932 C CA . ASP A 1 248 ? -0.463 -15.812 11.25 1 80.88 248 ASP A CA 1
ATOM 1933 C C . ASP A 1 248 ? 0.223 -14.656 10.531 1 80.88 248 ASP A C 1
ATOM 1935 O O . ASP A 1 248 ? 0.689 -14.805 9.406 1 80.88 248 ASP A O 1
ATOM 1939 N N . TYR A 1 249 ? 0.245 -13.516 11.195 1 83.25 249 TYR A N 1
ATOM 1940 C CA . TYR A 1 249 ? 0.91 -12.352 10.617 1 83.25 249 TYR A CA 1
ATOM 1941 C C . TYR A 1 249 ? 2.393 -12.625 10.398 1 83.25 249 TYR A C 1
ATOM 1943 O O . TYR A 1 249 ? 2.939 -12.312 9.336 1 83.25 249 TYR A O 1
ATOM 1951 N N . ALA A 1 250 ? 3.004 -13.289 11.359 1 90.56 250 ALA A N 1
ATOM 1952 C CA . ALA A 1 250 ? 4.422 -13.633 11.258 1 90.56 250 ALA A CA 1
ATOM 1953 C C . ALA A 1 250 ? 4.668 -14.609 10.117 1 90.56 250 ALA A C 1
ATOM 1955 O O . ALA A 1 250 ? 5.684 -14.516 9.422 1 90.56 250 ALA A O 1
ATOM 1956 N N . ALA A 1 251 ? 3.826 -15.492 9.977 1 89.12 251 ALA A N 1
ATOM 1957 C CA . ALA A 1 251 ? 3.945 -16.469 8.898 1 89.12 251 ALA A CA 1
ATOM 1958 C C . ALA A 1 251 ? 3.883 -15.789 7.535 1 89.12 251 ALA A C 1
ATOM 1960 O O . ALA A 1 251 ? 4.605 -16.172 6.609 1 89.12 251 ALA A O 1
ATOM 1961 N N . ASP A 1 252 ? 3.059 -14.789 7.438 1 86.06 252 ASP A N 1
ATOM 1962 C CA . ASP A 1 252 ? 2.951 -14.023 6.199 1 86.06 252 ASP A CA 1
ATOM 1963 C C . ASP A 1 252 ? 4.246 -13.266 5.91 1 86.06 252 ASP A C 1
ATOM 1965 O O . ASP A 1 252 ? 4.715 -13.242 4.77 1 86.06 252 ASP A O 1
ATOM 1969 N N . VAL A 1 253 ? 4.711 -12.688 6.922 1 92.12 253 VAL A N 1
ATOM 1970 C CA . VAL A 1 253 ? 5.945 -11.922 6.773 1 92.12 253 VAL A CA 1
ATOM 1971 C C . VAL A 1 253 ? 7.094 -12.867 6.414 1 92.12 253 VAL A C 1
ATOM 1973 O O . VAL A 1 253 ? 7.961 -12.523 5.609 1 92.12 253 VAL A O 1
ATOM 1976 N N . GLU A 1 254 ? 7.07 -14.055 6.992 1 94.25 254 GLU A N 1
ATOM 1977 C CA . GLU A 1 254 ? 8.094 -15.055 6.68 1 94.25 254 GLU A CA 1
ATOM 1978 C C . GLU A 1 254 ? 8.016 -15.477 5.215 1 94.25 254 GLU A C 1
ATOM 1980 O O . GLU A 1 254 ? 9.039 -15.688 4.566 1 94.25 254 GLU A O 1
ATOM 1985 N N . SER A 1 255 ? 6.824 -15.609 4.727 1 88.19 255 SER A N 1
ATOM 1986 C CA . SER A 1 255 ? 6.652 -15.922 3.312 1 88.19 255 SER A CA 1
ATOM 1987 C C . SER A 1 255 ? 7.262 -14.844 2.428 1 88.19 255 SER A C 1
ATOM 1989 O O . SER A 1 255 ? 7.949 -15.141 1.452 1 88.19 255 SER A O 1
ATOM 1991 N N . LEU A 1 256 ? 7.008 -13.617 2.764 1 91.69 256 LEU A N 1
ATOM 1992 C CA . LEU A 1 256 ? 7.574 -12.484 2.035 1 91.69 256 LEU A CA 1
ATOM 1993 C C . LEU A 1 256 ? 9.094 -12.492 2.121 1 91.69 256 LEU A C 1
ATOM 1995 O O . LEU A 1 256 ? 9.781 -12.234 1.126 1 91.69 256 LEU A O 1
ATOM 1999 N N . ARG A 1 257 ? 9.602 -12.75 3.305 1 96.5 257 ARG A N 1
ATOM 2000 C CA . ARG A 1 257 ? 11.039 -12.844 3.5 1 96.5 257 ARG A CA 1
ATOM 2001 C C . ARG A 1 257 ? 11.656 -13.883 2.568 1 96.5 257 ARG A C 1
ATOM 2003 O O . ARG A 1 257 ? 12.695 -13.641 1.953 1 96.5 257 ARG A O 1
ATOM 2010 N N . GLY A 1 258 ? 11.039 -15.008 2.529 1 92.5 258 GLY A N 1
ATOM 2011 C CA . GLY A 1 258 ? 11.5 -16.062 1.641 1 92.5 258 GLY A CA 1
ATOM 2012 C C . GLY A 1 258 ? 11.531 -15.648 0.183 1 92.5 258 GLY A C 1
ATOM 2013 O O . GLY A 1 258 ? 12.469 -15.984 -0.544 1 92.5 258 GLY A O 1
ATOM 2014 N N . GLU A 1 259 ? 10.539 -14.938 -0.201 1 86.44 259 GLU A N 1
ATOM 2015 C CA . GLU A 1 259 ? 10.477 -14.438 -1.571 1 86.44 259 GLU A CA 1
ATOM 2016 C C . GLU A 1 259 ? 11.625 -13.477 -1.857 1 86.44 259 GLU A C 1
ATOM 2018 O O . GLU A 1 259 ? 12.25 -13.547 -2.914 1 86.44 259 GLU A O 1
ATOM 2023 N N . VAL A 1 260 ? 11.867 -12.562 -0.946 1 93.56 260 VAL A N 1
ATOM 2024 C CA . VAL A 1 260 ? 12.945 -11.586 -1.096 1 93.56 260 VAL A CA 1
ATOM 2025 C C . VAL A 1 260 ? 14.289 -12.305 -1.186 1 93.56 260 VAL A C 1
ATOM 2027 O O . VAL A 1 260 ? 15.133 -11.969 -2.021 1 93.56 260 VAL A O 1
ATOM 2030 N N . GLU A 1 261 ? 14.43 -13.289 -0.337 1 93.69 261 GLU A N 1
ATOM 2031 C CA . GLU A 1 261 ? 15.664 -14.07 -0.351 1 93.69 261 GLU A CA 1
ATOM 2032 C C . GLU A 1 261 ? 15.867 -14.75 -1.701 1 93.69 261 GLU A C 1
ATOM 2034 O O . GLU A 1 261 ? 16.984 -14.773 -2.227 1 93.69 261 GLU A O 1
ATOM 2039 N N . MET A 1 262 ? 14.859 -15.266 -2.271 1 85.94 262 MET A N 1
ATOM 2040 C CA . MET A 1 262 ? 14.945 -15.953 -3.557 1 85.94 262 MET A CA 1
ATOM 2041 C C . MET A 1 262 ? 15.328 -14.984 -4.672 1 85.94 262 MET A C 1
ATOM 2043 O O . MET A 1 262 ? 16.172 -15.297 -5.508 1 85.94 262 MET A O 1
ATOM 2047 N N . ILE A 1 263 ? 14.703 -13.859 -4.695 1 87.25 263 ILE A N 1
ATOM 2048 C CA . ILE A 1 263 ? 15.016 -12.844 -5.699 1 87.25 263 ILE A CA 1
ATOM 2049 C C . ILE A 1 263 ? 16.469 -12.422 -5.57 1 87.25 263 ILE A C 1
ATOM 2051 O O . ILE A 1 263 ? 17.203 -12.336 -6.57 1 87.25 263 ILE A O 1
ATOM 2055 N N . PHE A 1 264 ? 16.891 -12.195 -4.344 1 93.25 264 PHE A N 1
ATOM 2056 C CA . PHE A 1 264 ? 18.25 -11.734 -4.047 1 93.25 264 PHE A CA 1
ATOM 2057 C C . PHE A 1 264 ? 19.281 -12.773 -4.48 1 93.25 264 PHE A C 1
ATOM 2059 O O . PHE A 1 264 ? 20.266 -12.438 -5.145 1 93.25 264 PHE A O 1
ATOM 2066 N N . ARG A 1 265 ? 19 -13.977 -4.199 1 87.44 265 ARG A N 1
ATOM 2067 C CA . ARG A 1 265 ? 19.906 -15.055 -4.586 1 87.44 265 ARG A CA 1
ATOM 2068 C C . ARG A 1 265 ? 19.953 -15.211 -6.105 1 87.44 265 ARG A C 1
ATOM 2070 O O . ARG A 1 265 ? 21.016 -15.477 -6.672 1 87.44 265 ARG A O 1
ATOM 2077 N N . GLY A 1 266 ? 18.859 -15.109 -6.703 1 83.44 266 GLY A N 1
ATOM 2078 C CA . GLY A 1 266 ? 18.828 -15.133 -8.156 1 83.44 266 GLY A CA 1
ATOM 2079 C C . GLY A 1 266 ? 19.672 -14.039 -8.789 1 83.44 266 GLY A C 1
ATOM 2080 O O . GLY A 1 266 ? 20.391 -14.289 -9.758 1 83.44 266 GLY A O 1
ATOM 2081 N N . LYS A 1 267 ? 19.609 -12.906 -8.227 1 85 267 LYS A N 1
ATOM 2082 C CA . LYS A 1 267 ? 20.375 -11.773 -8.75 1 85 267 LYS A CA 1
ATOM 2083 C C . LYS A 1 267 ? 21.875 -11.977 -8.539 1 85 267 LYS A C 1
ATOM 2085 O O . LYS A 1 267 ? 22.688 -11.461 -9.305 1 85 267 LYS A O 1
ATOM 2090 N N . LEU A 1 268 ? 22.156 -12.727 -7.52 1 87.44 268 LEU A N 1
ATOM 2091 C CA . LEU A 1 268 ? 23.562 -13.031 -7.242 1 87.44 268 LEU A CA 1
ATOM 2092 C C . LEU A 1 268 ? 24.047 -14.18 -8.117 1 87.44 268 LEU A C 1
ATOM 2094 O O . LEU A 1 268 ? 25.25 -14.484 -8.141 1 87.44 268 LEU A O 1
ATOM 2098 N N . GLY A 1 269 ? 23.156 -14.805 -8.883 1 78.62 269 GLY A N 1
ATOM 2099 C CA . GLY A 1 269 ? 23.516 -15.961 -9.695 1 78.62 269 GLY A CA 1
ATOM 2100 C C . GLY A 1 269 ? 23.641 -17.234 -8.891 1 78.62 269 GLY A C 1
ATOM 2101 O O . GLY A 1 269 ? 24.406 -18.141 -9.258 1 78.62 269 GLY A O 1
ATOM 2102 N N . LEU A 1 270 ? 23.031 -17.219 -7.742 1 72.19 270 LEU A N 1
ATOM 2103 C CA . LEU A 1 270 ? 23.156 -18.359 -6.844 1 72.19 270 LEU A CA 1
ATOM 2104 C C . LEU A 1 270 ? 21.969 -19.297 -6.973 1 72.19 270 LEU A C 1
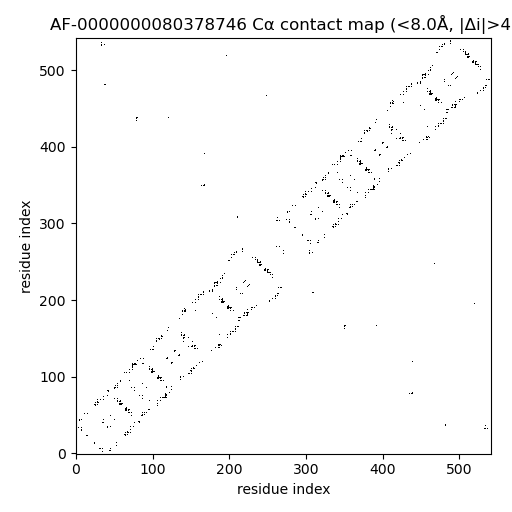ATOM 2106 O O . LEU A 1 270 ? 21.781 -20.188 -6.141 1 72.19 270 LEU A O 1
ATOM 2110 N N . LEU A 1 271 ? 21.047 -19.078 -7.867 1 66.94 271 LEU A N 1
ATOM 2111 C CA . LEU A 1 271 ? 19.922 -20 -8.07 1 66.94 271 LEU A CA 1
ATOM 2112 C C . LEU A 1 271 ? 20.188 -20.906 -9.266 1 66.94 271 LEU A C 1
ATOM 2114 O O . LEU A 1 271 ? 20.859 -20.5 -10.219 1 66.94 271 LEU A O 1
ATOM 2118 N N . MET B 1 1 ? 26.875 -22.609 -16.891 1 65.06 1 MET B N 1
ATOM 2119 C CA . MET B 1 1 ? 25.5 -22.828 -16.438 1 65.06 1 MET B CA 1
ATOM 2120 C C . MET B 1 1 ? 24.5 -22.25 -17.438 1 65.06 1 MET B C 1
ATOM 2122 O O . MET B 1 1 ? 24.797 -21.25 -18.109 1 65.06 1 MET B O 1
ATOM 2126 N N . PRO B 1 2 ? 23.5 -23.094 -17.688 1 81.56 2 PRO B N 1
ATOM 2127 C CA . PRO B 1 2 ? 22.562 -22.594 -18.688 1 81.56 2 PRO B CA 1
ATOM 2128 C C . PRO B 1 2 ? 22 -21.219 -18.344 1 81.56 2 PRO B C 1
ATOM 2130 O O . PRO B 1 2 ? 21.906 -20.875 -17.156 1 81.56 2 PRO B O 1
ATOM 2133 N N . SER B 1 3 ? 21.859 -20.391 -19.375 1 87.81 3 SER B N 1
ATOM 2134 C CA . SER B 1 3 ? 21.25 -19.078 -19.188 1 87.81 3 SER B CA 1
ATOM 2135 C C . SER B 1 3 ? 19.812 -19.219 -18.703 1 87.81 3 SER B C 1
ATOM 2137 O O . SER B 1 3 ? 19.203 -20.281 -18.812 1 87.81 3 SER B O 1
ATOM 2139 N N . ASP B 1 4 ? 19.281 -18.281 -18.094 1 89.25 4 ASP B N 1
ATOM 2140 C CA . ASP B 1 4 ? 17.875 -18.25 -17.656 1 89.25 4 ASP B CA 1
ATOM 2141 C C . ASP B 1 4 ? 16.938 -18.547 -18.828 1 89.25 4 ASP B C 1
ATOM 2143 O O . ASP B 1 4 ? 15.961 -19.266 -18.672 1 89.25 4 ASP B O 1
ATOM 2147 N N . ALA B 1 5 ? 17.281 -17.984 -19.906 1 91.06 5 ALA B N 1
ATOM 2148 C CA . ALA B 1 5 ? 16.469 -18.203 -21.109 1 91.06 5 ALA B CA 1
ATOM 2149 C C . ALA B 1 5 ? 16.391 -19.688 -21.453 1 91.06 5 ALA B C 1
ATOM 2151 O O . ALA B 1 5 ? 15.328 -20.203 -21.797 1 91.06 5 ALA B O 1
ATOM 2152 N N . LYS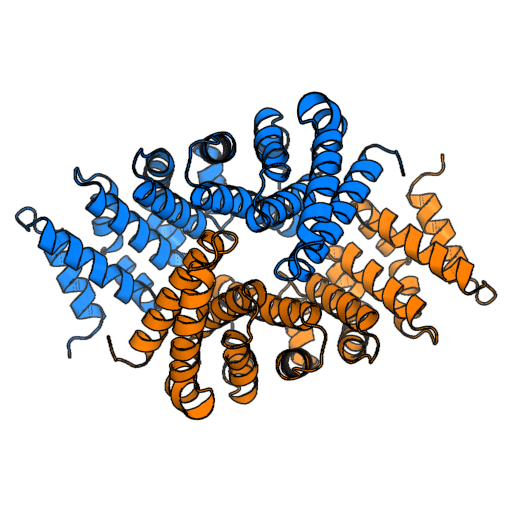 B 1 6 ? 17.5 -20.281 -21.391 1 93.62 6 LYS B N 1
ATOM 2153 C CA . LYS B 1 6 ? 17.547 -21.703 -21.688 1 93.62 6 LYS B CA 1
ATOM 2154 C C . LYS B 1 6 ? 16.766 -22.5 -20.641 1 93.62 6 LYS B C 1
ATOM 2156 O O . LYS B 1 6 ? 16.047 -23.453 -21 1 93.62 6 LYS B O 1
ATOM 2161 N N . LEU B 1 7 ? 16.938 -22.156 -19.406 1 94.06 7 LEU B N 1
ATOM 2162 C CA . LEU B 1 7 ? 16.219 -22.828 -18.344 1 94.06 7 LEU B CA 1
ATOM 2163 C C . LEU B 1 7 ? 14.719 -22.656 -18.5 1 94.06 7 LEU B C 1
ATOM 2165 O O . LEU B 1 7 ? 13.953 -23.609 -18.297 1 94.06 7 LEU B O 1
ATOM 2169 N N . MET B 1 8 ? 14.305 -21.5 -18.828 1 95.62 8 MET B N 1
ATOM 2170 C CA . MET B 1 8 ? 12.883 -21.25 -19.078 1 95.62 8 MET B CA 1
ATOM 2171 C C . MET B 1 8 ? 12.367 -22.109 -20.219 1 95.62 8 MET B C 1
ATOM 2173 O O . MET B 1 8 ? 11.281 -22.688 -20.141 1 95.62 8 MET B O 1
ATOM 2177 N N . GLN B 1 9 ? 13.211 -22.219 -21.234 1 95.69 9 GLN B N 1
ATOM 2178 C CA . GLN B 1 9 ? 12.828 -23.031 -22.391 1 95.69 9 GLN B CA 1
ATOM 2179 C C . GLN B 1 9 ? 12.688 -24.5 -22 1 95.69 9 GLN B C 1
ATOM 2181 O O . GLN B 1 9 ? 11.766 -25.172 -22.469 1 95.69 9 GLN B O 1
ATOM 2186 N N . ILE B 1 10 ? 13.57 -24.953 -21.219 1 96 10 ILE B N 1
ATOM 2187 C CA . ILE B 1 10 ? 13.516 -26.328 -20.75 1 96 10 ILE B CA 1
ATOM 2188 C C . ILE B 1 10 ? 12.219 -26.562 -19.984 1 96 10 ILE B C 1
ATOM 2190 O O . ILE B 1 10 ? 11.531 -27.562 -20.203 1 96 10 ILE B O 1
ATOM 2194 N N . ALA B 1 11 ? 11.922 -25.672 -19.062 1 96.88 11 ALA B N 1
ATOM 2195 C CA . ALA B 1 11 ? 10.703 -25.781 -18.266 1 96.88 11 ALA B CA 1
ATOM 2196 C C . ALA B 1 11 ? 9.469 -25.781 -19.156 1 96.88 11 ALA B C 1
ATOM 2198 O O . ALA B 1 11 ? 8.547 -26.578 -18.953 1 96.88 11 ALA B O 1
ATOM 2199 N N . ILE B 1 12 ? 9.469 -24.953 -20.156 1 97.69 12 ILE B N 1
ATOM 2200 C CA . ILE B 1 12 ? 8.328 -24.844 -21.047 1 97.69 12 ILE B CA 1
ATOM 2201 C C . ILE B 1 12 ? 8.195 -26.125 -21.891 1 97.69 12 ILE B C 1
ATOM 2203 O O . ILE B 1 12 ? 7.09 -26.609 -22.109 1 97.69 12 ILE B O 1
ATOM 2207 N N . ASP B 1 13 ? 9.328 -26.562 -22.359 1 96.75 13 ASP B N 1
ATOM 2208 C CA . ASP B 1 13 ? 9.32 -27.828 -23.109 1 96.75 13 ASP B CA 1
ATOM 2209 C C . ASP B 1 13 ? 8.75 -28.969 -22.281 1 96.75 13 ASP B C 1
ATOM 2211 O O . ASP B 1 13 ? 8.008 -29.797 -22.781 1 96.75 13 ASP B O 1
ATOM 2215 N N . ASP B 1 14 ? 9.125 -28.984 -21.062 1 96.69 14 ASP B N 1
ATOM 2216 C CA . ASP B 1 14 ? 8.594 -29.984 -20.141 1 96.69 14 ASP B CA 1
ATOM 2217 C C . ASP B 1 14 ? 7.074 -29.859 -20.031 1 96.69 14 ASP B C 1
ATOM 2219 O O . ASP B 1 14 ? 6.355 -30.859 -20.125 1 96.69 14 ASP B O 1
ATOM 2223 N N . LEU B 1 15 ? 6.559 -28.703 -19.875 1 96.81 15 LEU B N 1
ATOM 2224 C CA . LEU B 1 15 ? 5.125 -28.484 -19.703 1 96.81 15 LEU B CA 1
ATOM 2225 C C . LEU B 1 15 ? 4.359 -28.844 -20.969 1 96.81 15 LEU B C 1
ATOM 2227 O O . LEU B 1 15 ? 3.193 -29.234 -20.906 1 96.81 15 LEU B O 1
ATOM 2231 N N . ASN B 1 16 ? 5.062 -28.703 -22.047 1 95 16 ASN B N 1
ATOM 2232 C CA . ASN B 1 16 ? 4.445 -29.047 -23.312 1 95 16 ASN B CA 1
ATOM 2233 C C . ASN B 1 16 ? 4.402 -30.562 -23.531 1 95 16 ASN B C 1
ATOM 2235 O O . ASN B 1 16 ? 3.684 -31.047 -24.406 1 95 16 ASN B O 1
ATOM 2239 N N . ASN B 1 17 ? 5.199 -31.188 -22.734 1 92.88 17 ASN B N 1
ATOM 2240 C CA . ASN B 1 17 ? 5.203 -32.656 -22.812 1 92.88 17 ASN B CA 1
ATOM 2241 C C . ASN B 1 17 ? 4 -33.25 -22.094 1 92.88 17 ASN B C 1
ATOM 2243 O O . ASN B 1 17 ? 3.984 -33.312 -20.859 1 92.88 17 ASN B O 1
ATOM 2247 N N . LEU B 1 18 ? 3.111 -33.812 -22.766 1 86.06 18 LEU B N 1
ATOM 2248 C CA . LEU B 1 18 ? 1.861 -34.344 -22.234 1 86.06 18 LEU B CA 1
ATOM 2249 C C . LEU B 1 18 ? 2.117 -35.562 -21.375 1 86.06 18 LEU B C 1
ATOM 2251 O O . LEU B 1 18 ? 1.289 -35.938 -20.531 1 86.06 18 LEU B O 1
ATOM 2255 N N . SER B 1 19 ? 3.262 -36.219 -21.562 1 91.56 19 SER B N 1
ATOM 2256 C CA . SER B 1 19 ? 3.557 -37.438 -20.844 1 91.56 19 SER B CA 1
ATOM 2257 C C . SER B 1 19 ? 4.402 -37.188 -19.594 1 91.56 19 SER B C 1
ATOM 2259 O O . SER B 1 19 ? 4.812 -38.094 -18.906 1 91.56 19 SER B O 1
ATOM 2261 N N . LEU B 1 20 ? 4.543 -35.969 -19.359 1 91.06 20 LEU B N 1
ATOM 2262 C CA . LEU B 1 20 ? 5.367 -35.594 -18.219 1 91.06 20 LEU B CA 1
ATOM 2263 C C . LEU B 1 20 ? 4.703 -36 -16.906 1 91.06 20 LEU B C 1
ATOM 2265 O O . LEU B 1 20 ? 3.48 -35.875 -16.766 1 91.06 20 LEU B O 1
ATOM 2269 N N . SER B 1 21 ? 5.504 -36.531 -15.914 1 95.81 21 SER B N 1
ATOM 2270 C CA . SER B 1 21 ? 4.953 -36.875 -14.609 1 95.81 21 SER B CA 1
ATOM 2271 C C . SER B 1 21 ? 4.465 -35.625 -13.867 1 95.81 21 SER B C 1
ATOM 2273 O O . SER B 1 21 ? 4.914 -34.5 -14.148 1 95.81 21 SER B O 1
ATOM 2275 N N . LEU B 1 22 ? 3.541 -35.844 -12.969 1 95.94 22 LEU B N 1
ATOM 2276 C CA . LEU B 1 22 ? 3.018 -34.719 -12.172 1 95.94 22 LEU B CA 1
ATOM 2277 C C . LEU B 1 22 ? 4.137 -34.062 -11.383 1 95.94 22 LEU B C 1
ATOM 2279 O O . LEU B 1 22 ? 4.172 -32.812 -11.281 1 95.94 22 LEU B O 1
ATOM 2283 N N . GLU B 1 23 ? 5.012 -34.844 -10.82 1 96.25 23 GLU B N 1
ATOM 2284 C CA . GLU B 1 23 ? 6.133 -34.312 -10.047 1 96.25 23 GLU B CA 1
ATOM 2285 C C . GLU B 1 23 ? 7.027 -33.438 -10.898 1 96.25 23 GLU B C 1
ATOM 2287 O O . GLU B 1 23 ? 7.461 -32.375 -10.453 1 96.25 23 GLU B O 1
ATOM 2292 N N . ASP B 1 24 ? 7.27 -33.906 -12.094 1 96.38 24 ASP B N 1
ATOM 2293 C CA . ASP B 1 24 ? 8.117 -33.125 -13 1 96.38 24 ASP B CA 1
ATOM 2294 C C . ASP B 1 24 ? 7.402 -31.844 -13.461 1 96.38 24 ASP B C 1
ATOM 2296 O O . ASP B 1 24 ? 8.039 -30.812 -13.68 1 96.38 24 ASP B O 1
ATOM 2300 N N . ARG B 1 25 ? 6.137 -31.969 -13.594 1 96.81 25 ARG B N 1
ATOM 2301 C CA . ARG B 1 25 ? 5.344 -30.812 -13.969 1 96.81 25 ARG B CA 1
ATOM 2302 C C . ARG B 1 25 ? 5.379 -29.75 -12.867 1 96.81 25 ARG B C 1
ATOM 2304 O O . ARG B 1 25 ? 5.562 -28.562 -13.148 1 96.81 25 ARG B O 1
ATOM 2311 N N . HIS B 1 26 ? 5.266 -30.188 -11.625 1 97.5 26 HIS B N 1
ATOM 2312 C CA . HIS B 1 26 ? 5.41 -29.297 -10.484 1 97.5 26 HIS B CA 1
ATOM 2313 C C . HIS B 1 26 ? 6.777 -28.625 -10.484 1 97.5 26 HIS B C 1
ATOM 2315 O O . HIS B 1 26 ? 6.875 -27.406 -10.273 1 97.5 26 HIS B O 1
ATOM 2321 N N . ARG B 1 27 ? 7.746 -29.422 -10.766 1 96.06 27 ARG B N 1
ATOM 2322 C CA . ARG B 1 27 ? 9.117 -28.922 -10.75 1 96.06 27 ARG B CA 1
ATOM 2323 C C . ARG B 1 27 ? 9.32 -27.859 -11.836 1 96.06 27 ARG B C 1
ATOM 2325 O O . ARG B 1 27 ? 9.969 -26.844 -11.602 1 96.06 27 ARG B O 1
ATOM 2332 N N . ALA B 1 28 ? 8.836 -28.109 -12.992 1 97.31 28 ALA B N 1
ATOM 2333 C CA . ALA B 1 28 ? 8.953 -27.156 -14.094 1 97.31 28 ALA B CA 1
ATOM 2334 C C . ALA B 1 28 ? 8.305 -25.828 -13.727 1 97.31 28 ALA B C 1
ATOM 2336 O O . ALA B 1 28 ? 8.891 -24.766 -13.961 1 97.31 28 ALA B O 1
ATOM 2337 N N . LEU B 1 29 ? 7.156 -25.844 -13.109 1 98 29 LEU B N 1
ATOM 2338 C CA . LEU B 1 29 ? 6.453 -24.641 -12.711 1 98 29 LEU B CA 1
ATOM 2339 C C . LEU B 1 29 ? 7.184 -23.938 -11.57 1 98 29 LEU B C 1
ATOM 2341 O O . LEU B 1 29 ? 7.273 -22.703 -11.547 1 98 29 LEU B O 1
ATOM 2345 N N . GLN B 1 30 ? 7.707 -24.719 -10.688 1 95.44 30 GLN B N 1
ATOM 2346 C CA . GLN B 1 30 ? 8.469 -24.156 -9.578 1 95.44 30 GLN B CA 1
ATOM 2347 C C . GLN B 1 30 ? 9.719 -23.438 -10.078 1 95.44 30 GLN B C 1
ATOM 2349 O O . GLN B 1 30 ? 10.094 -22.391 -9.555 1 95.44 30 GLN B O 1
ATOM 2354 N N . GLU B 1 31 ? 10.312 -24 -11.055 1 93.31 31 GLU B N 1
ATOM 2355 C CA . GLU B 1 31 ? 11.469 -23.344 -11.664 1 93.31 31 GLU B CA 1
ATOM 2356 C C . GLU B 1 31 ? 11.086 -22.016 -12.312 1 93.31 31 GLU B C 1
ATOM 2358 O O . GLU B 1 31 ? 11.805 -21.031 -12.18 1 93.31 31 GLU B O 1
ATOM 2363 N N . LEU B 1 32 ? 9.969 -22 -12.914 1 96.38 32 LEU B N 1
ATOM 2364 C CA . LEU B 1 32 ? 9.508 -20.781 -13.562 1 96.38 32 LEU B CA 1
ATOM 2365 C C . LEU B 1 32 ? 9.188 -19.703 -12.531 1 96.38 32 LEU B C 1
ATOM 2367 O O . LEU B 1 32 ? 9.367 -18.516 -12.797 1 96.38 32 LEU B O 1
ATOM 2371 N N . LEU B 1 33 ? 8.711 -20.141 -11.375 1 93.94 33 LEU B N 1
ATOM 2372 C CA . LEU B 1 33 ? 8.398 -19.203 -10.297 1 93.94 33 LEU B CA 1
ATOM 2373 C C . LEU B 1 33 ? 9.617 -18.359 -9.945 1 93.94 33 LEU B C 1
ATOM 2375 O O . LEU B 1 33 ? 9.484 -17.172 -9.625 1 93.94 33 LEU B O 1
ATOM 2379 N N . ILE B 1 34 ? 10.711 -18.984 -10.102 1 87.38 34 ILE B N 1
ATOM 2380 C CA . ILE B 1 34 ? 11.953 -18.297 -9.766 1 87.38 34 ILE B CA 1
ATOM 2381 C C . ILE B 1 34 ? 12.43 -17.484 -10.969 1 87.38 34 ILE B C 1
ATOM 2383 O O . ILE B 1 34 ? 12.805 -16.312 -10.82 1 87.38 34 ILE B O 1
ATOM 2387 N N . LEU B 1 35 ? 12.336 -17.984 -12.086 1 90.5 35 LEU B N 1
ATOM 2388 C CA . LEU B 1 35 ? 12.953 -17.438 -13.289 1 90.5 35 LEU B CA 1
ATOM 2389 C C . LEU B 1 35 ? 12.195 -16.203 -13.766 1 90.5 35 LEU B C 1
ATOM 2391 O O . LEU B 1 35 ? 12.773 -15.336 -14.43 1 90.5 35 LEU B O 1
ATOM 2395 N N . VAL B 1 36 ? 10.914 -16.031 -13.359 1 93.44 36 VAL B N 1
ATOM 2396 C CA . VAL B 1 36 ? 10.109 -14.93 -13.906 1 93.44 36 VAL B CA 1
ATOM 2397 C C . VAL B 1 36 ? 10.195 -13.719 -12.977 1 93.44 36 VAL B C 1
ATOM 2399 O O . VAL B 1 36 ? 9.641 -12.656 -13.281 1 93.44 36 VAL B O 1
ATOM 2402 N N . GLU B 1 37 ? 10.836 -13.867 -11.953 1 86.25 37 GLU B N 1
ATOM 2403 C CA . GLU B 1 37 ? 10.922 -12.781 -10.977 1 86.25 37 GLU B CA 1
ATOM 2404 C C . GLU B 1 37 ? 11.539 -11.531 -11.602 1 86.25 37 GLU B C 1
ATOM 2406 O O . GLU B 1 37 ? 11.016 -10.43 -11.438 1 86.25 37 GLU B O 1
ATOM 2411 N N . PRO B 1 38 ? 12.656 -11.703 -12.367 1 82.88 38 PRO B N 1
ATOM 2412 C CA . PRO B 1 38 ? 13.141 -10.523 -13.086 1 82.88 38 PRO B CA 1
ATOM 2413 C C . PRO B 1 38 ? 12.219 -10.102 -14.227 1 82.88 38 PRO B C 1
ATOM 2415 O O . PRO B 1 38 ? 11.773 -10.945 -15.008 1 82.88 38 PRO B O 1
ATOM 2418 N N . ILE B 1 39 ? 12.023 -8.883 -14.297 1 84.88 39 ILE B N 1
ATOM 2419 C CA . ILE B 1 39 ? 11.102 -8.336 -15.289 1 84.88 39 ILE B CA 1
ATOM 2420 C C . ILE B 1 39 ? 11.547 -8.75 -16.688 1 84.88 39 ILE B C 1
ATOM 2422 O O . ILE B 1 39 ? 10.719 -9.141 -17.516 1 84.88 39 ILE B O 1
ATOM 2426 N N . ASP B 1 40 ? 12.812 -8.695 -16.984 1 87.19 40 ASP B N 1
ATOM 2427 C CA . ASP B 1 40 ? 13.328 -9.055 -18.312 1 87.19 40 ASP B CA 1
ATOM 2428 C C . ASP B 1 40 ? 13.031 -10.516 -18.641 1 87.19 40 ASP B C 1
ATOM 2430 O O . ASP B 1 40 ? 12.711 -10.844 -19.781 1 87.19 40 ASP B O 1
ATOM 2434 N N . ASN B 1 41 ? 13.18 -11.344 -17.625 1 92.44 41 ASN B N 1
ATOM 2435 C CA . ASN B 1 41 ? 12.891 -12.758 -17.844 1 92.44 41 ASN B CA 1
ATOM 2436 C C . ASN B 1 41 ? 11.406 -12.992 -18.109 1 92.44 41 ASN B C 1
ATOM 2438 O O . ASN B 1 41 ? 11.055 -13.812 -18.969 1 92.44 41 ASN B O 1
ATOM 2442 N N . ALA B 1 42 ? 10.586 -12.305 -17.391 1 94.62 42 ALA B N 1
ATOM 2443 C CA . ALA B 1 42 ? 9.148 -12.414 -17.625 1 94.62 42 ALA B CA 1
ATOM 2444 C C . ALA B 1 42 ? 8.781 -11.969 -19.047 1 94.62 42 ALA B C 1
ATOM 2446 O O . ALA B 1 42 ? 7.969 -12.609 -19.719 1 94.62 42 ALA B O 1
ATOM 2447 N N . ASN B 1 43 ? 9.414 -10.914 -19.469 1 94.62 43 ASN B N 1
ATOM 2448 C CA . ASN B 1 43 ? 9.211 -10.445 -20.828 1 94.62 43 ASN B CA 1
ATOM 2449 C C . ASN B 1 43 ? 9.664 -11.477 -21.859 1 94.62 43 ASN B C 1
ATOM 2451 O O . ASN B 1 43 ? 8.977 -11.703 -22.859 1 94.62 43 ASN B O 1
ATOM 2455 N N . ASP B 1 44 ? 10.781 -12.016 -21.609 1 95.56 44 ASP B N 1
ATOM 2456 C CA . ASP B 1 44 ? 11.312 -13.023 -22.516 1 95.56 44 ASP B CA 1
ATOM 2457 C C . ASP B 1 44 ? 10.398 -14.25 -22.578 1 95.56 44 ASP B C 1
ATOM 2459 O O . ASP B 1 44 ? 10.188 -14.812 -23.656 1 95.56 44 ASP B O 1
ATOM 2463 N N . LEU B 1 45 ? 9.93 -14.625 -21.453 1 96.62 45 LEU B N 1
ATOM 2464 C CA . LEU B 1 45 ? 8.992 -15.742 -21.406 1 96.62 45 LEU B CA 1
ATOM 2465 C C . LEU B 1 45 ? 7.766 -15.445 -22.266 1 96.62 45 LEU B C 1
ATOM 2467 O O . LEU B 1 45 ? 7.258 -16.328 -22.953 1 96.62 45 LEU B O 1
ATOM 2471 N N . SER B 1 46 ? 7.281 -14.273 -22.188 1 95.5 46 SER B N 1
ATOM 2472 C CA . SER B 1 46 ? 6.137 -13.852 -22.984 1 95.5 46 SER B CA 1
ATOM 2473 C C . SER B 1 46 ? 6.453 -13.922 -24.469 1 95.5 46 SER B C 1
ATOM 2475 O O . SER B 1 46 ? 5.688 -14.508 -25.25 1 95.5 46 SER B O 1
ATOM 2477 N N . LYS B 1 47 ? 7.555 -13.398 -24.859 1 95.12 47 LYS B N 1
ATOM 2478 C CA . LYS B 1 47 ? 7.961 -13.32 -26.266 1 95.12 47 LYS B CA 1
ATOM 2479 C C . LYS B 1 47 ? 8.156 -14.719 -26.844 1 95.12 47 LYS B C 1
ATOM 2481 O O . LYS B 1 47 ? 7.898 -14.938 -28.031 1 95.12 47 LYS B O 1
ATOM 2486 N N . SER B 1 48 ? 8.539 -15.641 -26.062 1 95.25 48 SER B N 1
ATOM 2487 C CA . SER B 1 48 ? 8.805 -17 -26.531 1 95.25 48 SER B CA 1
ATOM 2488 C C . SER B 1 48 ? 7.539 -17.844 -26.531 1 95.25 48 SER B C 1
ATOM 2490 O O . SER B 1 48 ? 7.578 -19.031 -26.875 1 95.25 48 SER B O 1
ATOM 2492 N N . GLY B 1 49 ? 6.488 -17.281 -26.062 1 95.69 49 GLY B N 1
ATOM 2493 C CA . GLY B 1 49 ? 5.223 -17.984 -26.031 1 95.69 49 GLY B CA 1
ATOM 2494 C C . GLY B 1 49 ? 5.008 -18.797 -24.766 1 95.69 49 GLY B C 1
ATOM 2495 O O . GLY B 1 49 ? 4.031 -19.531 -24.656 1 95.69 49 GLY B O 1
ATOM 2496 N N . GLY B 1 50 ? 5.895 -18.641 -23.875 1 97.69 50 GLY B N 1
ATOM 2497 C CA . GLY B 1 50 ? 5.836 -19.406 -22.641 1 97.69 50 GLY B CA 1
ATOM 2498 C C . GLY B 1 50 ? 4.629 -19.078 -21.781 1 97.69 50 GLY B C 1
ATOM 2499 O O . GLY B 1 50 ? 4.098 -19.938 -21.094 1 97.69 50 GLY B O 1
ATOM 2500 N N . LEU B 1 51 ? 4.188 -17.844 -21.75 1 97.88 51 LEU B N 1
ATOM 2501 C CA . LEU B 1 51 ? 3.029 -17.438 -20.969 1 97.88 51 LEU B CA 1
ATOM 2502 C C . LEU B 1 51 ? 1.779 -18.203 -21.406 1 97.88 51 LEU B C 1
ATOM 2504 O O . LEU B 1 51 ? 0.936 -18.547 -20.562 1 97.88 51 LEU B O 1
ATOM 2508 N N . LYS B 1 52 ? 1.694 -18.406 -22.703 1 97.81 52 LYS B N 1
ATOM 2509 C CA . LYS B 1 52 ? 0.557 -19.156 -23.219 1 97.81 52 LYS B CA 1
ATOM 2510 C C . LYS B 1 52 ? 0.533 -20.578 -22.656 1 97.81 52 LYS B C 1
ATOM 2512 O O . LYS B 1 52 ? -0.527 -21.078 -22.297 1 97.81 52 LYS B O 1
ATOM 2517 N N . VAL B 1 53 ? 1.667 -21.156 -22.625 1 97.94 53 VAL B N 1
ATOM 2518 C CA . VAL B 1 53 ? 1.797 -22.5 -22.094 1 97.94 53 VAL B CA 1
ATOM 2519 C C . VAL B 1 53 ? 1.391 -22.531 -20.625 1 97.94 53 VAL B C 1
ATOM 2521 O O . VAL B 1 53 ? 0.614 -23.391 -20.203 1 97.94 53 VAL B O 1
ATOM 2524 N N . VAL B 1 54 ? 1.893 -21.594 -19.844 1 98.38 54 VAL B N 1
ATOM 2525 C CA . VAL B 1 54 ? 1.598 -21.516 -18.406 1 98.38 54 VAL B CA 1
ATOM 2526 C C . VAL B 1 54 ? 0.108 -21.25 -18.203 1 98.38 54 VAL B C 1
ATOM 2528 O O . VAL B 1 54 ? -0.523 -21.859 -17.344 1 98.38 54 VAL B O 1
ATOM 2531 N N . ALA B 1 55 ? -0.455 -20.359 -18.969 1 98.31 55 ALA B N 1
ATOM 2532 C CA . ALA B 1 55 ? -1.882 -20.062 -18.875 1 98.31 55 ALA B CA 1
ATOM 2533 C C . ALA B 1 55 ? -2.723 -21.312 -19.141 1 98.31 55 ALA B C 1
ATOM 2535 O O . ALA B 1 55 ? -3.775 -21.5 -18.516 1 98.31 55 ALA B O 1
ATOM 2536 N N . GLY B 1 56 ? -2.242 -22.109 -20.031 1 97.31 56 GLY B N 1
ATOM 2537 C CA . GLY B 1 56 ? -2.936 -23.359 -20.312 1 97.31 56 GLY B CA 1
ATOM 2538 C C . GLY B 1 56 ? -2.998 -24.281 -19.109 1 97.31 56 GLY B C 1
ATOM 2539 O O . GLY B 1 56 ? -3.949 -25.062 -18.969 1 97.31 56 GLY B O 1
ATOM 2540 N N . GLU B 1 57 ? -2.01 -24.188 -18.234 1 97.81 57 GLU B N 1
ATOM 2541 C CA . GLU B 1 57 ? -1.923 -25.062 -17.062 1 97.81 57 GLU B CA 1
ATOM 2542 C C . GLU B 1 57 ? -2.967 -24.672 -16.016 1 97.81 57 GLU B C 1
ATOM 2544 O O . GLU B 1 57 ? -3.225 -25.422 -15.086 1 97.81 57 GLU B O 1
ATOM 2549 N N . LEU B 1 58 ? -3.658 -23.547 -16.156 1 98.25 58 LEU B N 1
ATOM 2550 C CA . LEU B 1 58 ? -4.684 -23.109 -15.211 1 98.25 58 LEU B CA 1
ATOM 2551 C C . LEU B 1 58 ? -5.887 -24.047 -15.234 1 98.25 58 LEU B C 1
ATOM 2553 O O . LEU B 1 58 ? -6.691 -24.047 -14.305 1 98.25 58 LEU B O 1
ATOM 2557 N N . ASN B 1 59 ? -5.98 -24.797 -16.297 1 96.19 59 ASN B N 1
ATOM 2558 C CA . ASN B 1 59 ? -7.117 -25.703 -16.453 1 96.19 59 ASN B CA 1
ATOM 2559 C C . ASN B 1 59 ? -6.73 -27.141 -16.172 1 96.19 59 ASN B C 1
ATOM 2561 O O . ASN B 1 59 ? -7.484 -28.062 -16.5 1 96.19 59 ASN B O 1
ATOM 2565 N N . HIS B 1 60 ? -5.664 -27.375 -15.617 1 95.94 60 HIS B N 1
ATOM 2566 C CA . HIS B 1 60 ? -5.188 -28.719 -15.344 1 95.94 60 HIS B CA 1
ATOM 2567 C C . HIS B 1 60 ? -6.031 -29.391 -14.258 1 95.94 60 HIS B C 1
ATOM 2569 O O . HIS B 1 60 ? -6.617 -28.703 -13.414 1 95.94 60 HIS B O 1
ATOM 2575 N N . SER B 1 61 ? -6.059 -30.672 -14.266 1 95.44 61 SER B N 1
ATOM 2576 C CA . SER B 1 61 ? -6.875 -31.422 -13.32 1 95.44 61 SER B CA 1
ATOM 2577 C C . SER B 1 61 ? -6.273 -31.391 -11.914 1 95.44 61 SER B C 1
ATOM 2579 O O . SER B 1 61 ? -7 -31.453 -10.922 1 95.44 61 SER B O 1
ATOM 2581 N N . ASP B 1 62 ? -4.969 -31.25 -11.812 1 95.81 62 ASP B N 1
ATOM 2582 C CA . ASP B 1 62 ? -4.273 -31.234 -10.523 1 95.81 62 ASP B CA 1
ATOM 2583 C C . ASP B 1 62 ? -4.289 -29.844 -9.906 1 95.81 62 ASP B C 1
ATOM 2585 O O . ASP B 1 62 ? -3.783 -28.891 -10.5 1 95.81 62 ASP B O 1
ATOM 2589 N N . PRO B 1 63 ? -4.801 -29.734 -8.688 1 96.12 63 PRO B N 1
ATOM 2590 C CA . PRO B 1 63 ? -4.895 -28.406 -8.055 1 96.12 63 PRO B CA 1
ATOM 2591 C C . PRO B 1 63 ? -3.529 -27.766 -7.832 1 96.12 63 PRO B C 1
ATOM 2593 O O . PRO B 1 63 ? -3.404 -26.531 -7.898 1 96.12 63 PRO B O 1
ATOM 2596 N N . GLU B 1 64 ? -2.547 -28.609 -7.566 1 96.94 64 GLU B N 1
ATOM 2597 C CA . GLU B 1 64 ? -1.209 -28.062 -7.352 1 96.94 64 GLU B CA 1
ATOM 2598 C C . GLU B 1 64 ? -0.653 -27.453 -8.633 1 96.94 64 GLU B C 1
ATOM 2600 O O . GLU B 1 64 ? 0.022 -26.422 -8.586 1 96.94 64 GLU B O 1
ATOM 2605 N N . VAL B 1 65 ? -0.93 -28.047 -9.727 1 97.56 65 VAL B N 1
ATOM 2606 C CA . VAL B 1 65 ? -0.516 -27.5 -11.016 1 97.56 65 VAL B CA 1
ATOM 2607 C C . VAL B 1 65 ? -1.212 -26.172 -11.266 1 97.56 65 VAL B C 1
ATOM 2609 O O . VAL B 1 65 ? -0.571 -25.188 -11.648 1 97.56 65 VAL B O 1
ATOM 2612 N N . ARG B 1 66 ? -2.518 -26.094 -10.953 1 98.25 66 ARG B N 1
ATOM 2613 C CA . ARG B 1 66 ? -3.277 -24.859 -11.141 1 98.25 66 ARG B CA 1
ATOM 2614 C C . ARG B 1 66 ? -2.762 -23.75 -10.227 1 98.25 66 ARG B C 1
ATOM 2616 O O . ARG B 1 66 ? -2.592 -22.609 -10.664 1 98.25 66 ARG B O 1
ATOM 2623 N N . LYS B 1 67 ? -2.471 -24.141 -9.023 1 97.81 67 LYS B N 1
ATOM 2624 C CA . LYS B 1 67 ? -1.935 -23.203 -8.047 1 97.81 67 LYS B CA 1
ATOM 2625 C C . LYS B 1 67 ? -0.611 -22.609 -8.516 1 97.81 67 LYS B C 1
ATOM 2627 O O . LYS B 1 67 ? -0.433 -21.391 -8.508 1 97.81 67 LYS B O 1
ATOM 2632 N N . LEU B 1 68 ? 0.257 -23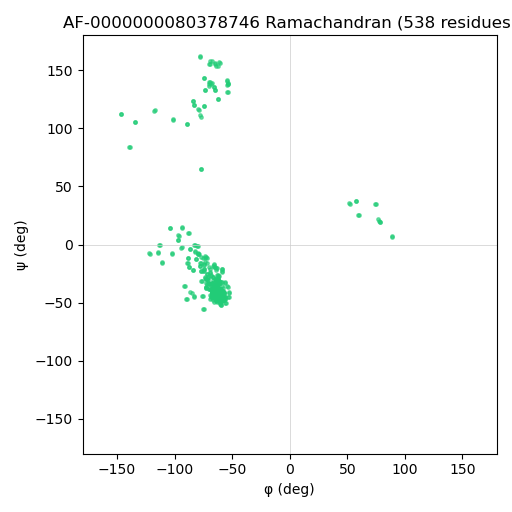.453 -8.961 1 97.94 68 LEU B N 1
ATOM 2633 C CA . LEU B 1 68 ? 1.582 -23.031 -9.383 1 97.94 68 LEU B CA 1
ATOM 2634 C C . LEU B 1 68 ? 1.496 -22.172 -10.648 1 97.94 68 LEU B C 1
ATOM 2636 O O . LEU B 1 68 ? 2.211 -21.172 -10.781 1 97.94 68 LEU B O 1
ATOM 2640 N N . ALA B 1 69 ? 0.657 -22.562 -11.539 1 98.62 69 ALA B N 1
ATOM 2641 C CA . ALA B 1 69 ? 0.472 -21.812 -12.766 1 98.62 69 ALA B CA 1
ATOM 2642 C C . ALA B 1 69 ? -0.028 -20.391 -12.469 1 98.62 69 ALA B C 1
ATOM 2644 O O . ALA B 1 69 ? 0.5 -19.422 -13.008 1 98.62 69 ALA B O 1
ATOM 2645 N N . ALA B 1 70 ? -1.019 -20.297 -11.562 1 98.62 70 ALA B N 1
ATOM 2646 C CA . ALA B 1 70 ? -1.529 -18.984 -11.148 1 98.62 70 ALA B CA 1
ATOM 2647 C C . ALA B 1 70 ? -0.426 -18.141 -10.523 1 98.62 70 ALA B C 1
ATOM 2649 O O . ALA B 1 70 ? -0.314 -16.953 -10.812 1 98.62 70 ALA B O 1
ATOM 2650 N N . TRP B 1 71 ? 0.332 -18.781 -9.797 1 97.56 71 TRP B N 1
ATOM 2651 C CA . TRP B 1 71 ? 1.425 -18.109 -9.102 1 97.56 71 TRP B CA 1
ATOM 2652 C C . TRP B 1 71 ? 2.443 -17.562 -10.094 1 97.56 71 TRP B C 1
ATOM 2654 O O . TRP B 1 71 ? 2.881 -16.406 -9.977 1 97.56 71 TRP B O 1
ATOM 2664 N N . VAL B 1 72 ? 2.834 -18.312 -11.055 1 98 72 VAL B N 1
ATOM 2665 C CA . VAL B 1 72 ? 3.799 -17.891 -12.062 1 98 72 VAL B CA 1
ATOM 2666 C C . VAL B 1 72 ? 3.252 -16.703 -12.836 1 98 72 VAL B C 1
ATOM 2668 O O . VAL B 1 72 ? 3.957 -15.711 -13.039 1 98 72 VAL B O 1
ATOM 2671 N N . LEU B 1 73 ? 1.998 -16.766 -13.234 1 98.44 73 LEU B N 1
ATOM 2672 C CA . LEU B 1 73 ? 1.394 -15.664 -13.984 1 98.44 73 LEU B CA 1
ATOM 2673 C C . LEU B 1 73 ? 1.351 -14.391 -13.148 1 98.44 73 LEU B C 1
ATOM 2675 O O . LEU B 1 73 ? 1.615 -13.297 -13.656 1 98.44 73 LEU B O 1
ATOM 2679 N N . GLY B 1 74 ? 1.014 -14.578 -11.891 1 97.75 74 GLY B N 1
ATOM 2680 C CA . GLY B 1 74 ? 1.006 -13.438 -10.984 1 97.75 74 GLY B CA 1
ATOM 2681 C C . GLY B 1 74 ? 2.365 -12.773 -10.852 1 97.75 74 GLY B C 1
ATOM 2682 O O . GLY B 1 74 ? 2.49 -11.562 -11.023 1 97.75 74 GLY B O 1
ATOM 2683 N N . LYS B 1 75 ? 3.328 -13.57 -10.578 1 94.06 75 LYS B N 1
ATOM 2684 C CA . LYS B 1 75 ? 4.684 -13.055 -10.406 1 94.06 75 LYS B CA 1
ATOM 2685 C C . LYS B 1 75 ? 5.191 -12.391 -11.68 1 94.06 75 LYS B C 1
ATOM 2687 O O . LYS B 1 75 ? 5.871 -11.367 -11.633 1 94.06 75 LYS B O 1
ATOM 2692 N N . ALA B 1 76 ? 4.93 -12.977 -12.789 1 96.44 76 ALA B N 1
ATOM 2693 C CA . ALA B 1 76 ? 5.355 -12.43 -14.07 1 96.44 76 ALA B CA 1
ATOM 2694 C C . ALA B 1 76 ? 4.668 -11.094 -14.352 1 96.44 76 ALA B C 1
ATOM 2696 O O . ALA B 1 76 ? 5.246 -10.211 -14.992 1 96.44 76 ALA B O 1
ATOM 2697 N N . SER B 1 77 ? 3.461 -10.93 -13.836 1 96.38 77 SER B N 1
ATOM 2698 C CA . SER B 1 77 ? 2.639 -9.758 -14.141 1 96.38 77 SER B CA 1
ATOM 2699 C C . SER B 1 77 ? 2.918 -8.617 -13.172 1 96.38 77 SER B C 1
ATOM 2701 O O . SER B 1 77 ? 2.555 -7.469 -13.445 1 96.38 77 SER B O 1
ATOM 2703 N N . GLN B 1 78 ? 3.533 -8.938 -12.102 1 90.12 78 GLN B N 1
ATOM 2704 C CA . GLN B 1 78 ? 3.73 -7.945 -11.055 1 90.12 78 GLN B CA 1
ATOM 2705 C C . GLN B 1 78 ? 4.586 -6.785 -11.555 1 90.12 78 GLN B C 1
ATOM 2707 O O . GLN B 1 78 ? 5.707 -6.992 -12.031 1 90.12 78 GLN B O 1
ATOM 2712 N N . ASN B 1 79 ? 4.102 -5.594 -11.445 1 85.12 79 ASN B N 1
ATOM 2713 C CA . ASN B 1 79 ? 4.785 -4.371 -11.859 1 85.12 79 ASN B CA 1
ATOM 2714 C C . ASN B 1 79 ? 5.27 -4.461 -13.305 1 85.12 79 ASN B C 1
ATOM 2716 O O . ASN B 1 79 ? 6.367 -4 -13.625 1 85.12 79 ASN B O 1
ATOM 2720 N N . ASN B 1 80 ? 4.574 -5.113 -14.219 1 90.56 80 ASN B N 1
ATOM 2721 C CA . ASN B 1 80 ? 4.996 -5.367 -15.594 1 90.56 80 ASN B CA 1
ATOM 2722 C C . ASN B 1 80 ? 3.848 -5.188 -16.578 1 90.56 80 ASN B C 1
ATOM 2724 O O . ASN B 1 80 ? 3.227 -6.164 -17 1 90.56 80 ASN B O 1
ATOM 2728 N N . PRO B 1 81 ? 3.613 -3.934 -16.984 1 91.44 81 PRO B N 1
ATOM 2729 C CA . PRO B 1 81 ? 2.482 -3.639 -17.875 1 91.44 81 PRO B CA 1
ATOM 2730 C C . PRO B 1 81 ? 2.488 -4.484 -19.141 1 91.44 81 PRO B C 1
ATOM 2732 O O . PRO B 1 81 ? 1.427 -4.887 -19.625 1 91.44 81 PRO B O 1
ATOM 2735 N N . PHE B 1 82 ? 3.648 -4.777 -19.703 1 93.94 82 PHE B N 1
ATOM 2736 C CA . PHE B 1 82 ? 3.762 -5.574 -20.922 1 93.94 82 PHE B CA 1
ATOM 2737 C C . PHE B 1 82 ? 3.203 -6.977 -20.703 1 93.94 82 PHE B C 1
ATOM 2739 O O . PHE B 1 82 ? 2.383 -7.449 -21.484 1 93.94 82 PHE B O 1
ATOM 2746 N N . VAL B 1 83 ? 3.6 -7.594 -19.594 1 96.31 83 VAL B N 1
ATOM 2747 C CA . VAL B 1 83 ? 3.164 -8.953 -19.297 1 96.31 83 VAL B CA 1
ATOM 2748 C C . VAL B 1 83 ? 1.691 -8.953 -18.891 1 96.31 83 VAL B C 1
ATOM 2750 O O . VAL B 1 83 ? 0.944 -9.867 -19.234 1 96.31 83 VAL B O 1
ATOM 2753 N N . GLN B 1 84 ? 1.219 -7.926 -18.156 1 96.19 84 GLN B N 1
ATOM 2754 C CA . GLN B 1 84 ? -0.197 -7.785 -17.828 1 96.19 84 GLN B CA 1
ATOM 2755 C C . GLN B 1 84 ? -1.061 -7.844 -19.094 1 96.19 84 GLN B C 1
ATOM 2757 O O . GLN B 1 84 ? -2.035 -8.602 -19.141 1 96.19 84 GLN B O 1
ATOM 2762 N N . GLU B 1 85 ? -0.643 -7.152 -20.062 1 95.75 85 GLU B N 1
ATOM 2763 C CA . GLU B 1 85 ? -1.404 -7.086 -21.297 1 95.75 85 GLU B CA 1
ATOM 2764 C C . GLU B 1 85 ? -1.438 -8.445 -22 1 95.75 85 GLU B C 1
ATOM 2766 O O . GLU B 1 85 ? -2.482 -8.859 -22.5 1 95.75 85 GLU B O 1
ATOM 2771 N N . GLN B 1 86 ? -0.317 -9.094 -22.016 1 96.88 86 GLN B N 1
ATOM 2772 C CA . GLN B 1 86 ? -0.231 -10.383 -22.688 1 96.88 86 GLN B CA 1
ATOM 2773 C C . GLN B 1 86 ? -1.097 -11.43 -22 1 96.88 86 GLN B C 1
ATOM 2775 O O . GLN B 1 86 ? -1.8 -12.195 -22.656 1 96.88 86 GLN B O 1
ATOM 2780 N N . VAL B 1 87 ? -1.043 -11.445 -20.719 1 97.38 87 VAL B N 1
ATOM 2781 C CA . VAL B 1 87 ? -1.804 -12.422 -19.953 1 97.38 87 VAL B CA 1
ATOM 2782 C C . VAL B 1 87 ? -3.299 -12.156 -20.109 1 97.38 87 VAL B C 1
ATOM 2784 O O . VAL B 1 87 ? -4.094 -13.094 -20.203 1 97.38 87 VAL B O 1
ATOM 2787 N N . LEU B 1 88 ? -3.693 -10.898 -20.188 1 96.75 88 LEU B N 1
ATOM 2788 C CA . LEU B 1 88 ? -5.086 -10.531 -20.406 1 96.75 88 LEU B CA 1
ATOM 2789 C C . LEU B 1 88 ? -5.566 -11 -21.781 1 96.75 88 LEU B C 1
ATOM 2791 O O . LEU B 1 88 ? -6.684 -11.508 -21.906 1 96.75 88 LEU B O 1
ATOM 2795 N N . GLU B 1 89 ? -4.762 -10.828 -22.75 1 96.19 89 GLU B N 1
ATOM 2796 C CA . GLU B 1 89 ? -5.098 -11.227 -24.109 1 96.19 89 GLU B CA 1
ATOM 2797 C C . GLU B 1 89 ? -5.316 -12.734 -24.203 1 96.19 89 GLU B C 1
ATOM 2799 O O . GLU B 1 89 ? -6.094 -13.203 -25.031 1 96.19 89 GLU B O 1
ATOM 2804 N N . LEU B 1 90 ? -4.695 -13.469 -23.344 1 96.44 90 LEU B N 1
ATOM 2805 C CA . LEU B 1 90 ? -4.82 -14.922 -23.344 1 96.44 90 LEU B CA 1
ATOM 2806 C C . LEU B 1 90 ? -6.121 -15.352 -22.672 1 96.44 90 LEU B C 1
ATOM 2808 O O . LEU B 1 90 ? -6.465 -16.531 -22.672 1 96.44 90 LEU B O 1
ATOM 2812 N N . GLY B 1 91 ? -6.84 -14.398 -22.062 1 95.38 91 GLY B N 1
ATOM 2813 C CA . GLY B 1 91 ? -8.102 -14.703 -21.391 1 95.38 91 GLY B CA 1
ATOM 2814 C C . GLY B 1 91 ? -7.914 -15.328 -20.031 1 95.38 91 GLY B C 1
ATOM 2815 O O . GLY B 1 91 ? -8.852 -15.914 -19.469 1 95.38 91 GLY B O 1
ATOM 2816 N N . ALA B 1 92 ? -6.758 -15.18 -19.453 1 97.19 92 ALA B N 1
ATOM 2817 C CA . ALA B 1 92 ? -6.422 -15.852 -18.203 1 97.19 92 ALA B CA 1
ATOM 2818 C C . ALA B 1 92 ? -7.176 -15.234 -17.031 1 97.19 92 ALA B C 1
ATOM 2820 O O . ALA B 1 92 ? -7.445 -15.906 -16.031 1 97.19 92 ALA B O 1
ATOM 2821 N N . LEU B 1 93 ? -7.57 -13.977 -17.141 1 97.88 93 LEU B N 1
ATOM 2822 C CA . LEU B 1 93 ? -8.203 -13.266 -16.031 1 97.88 93 LEU B CA 1
ATOM 2823 C C . LEU B 1 93 ? -9.492 -13.953 -15.602 1 97.88 93 LEU B C 1
ATOM 2825 O O . LEU B 1 93 ? -9.727 -14.156 -14.406 1 97.88 93 LEU B O 1
ATOM 2829 N N . THR B 1 94 ? -10.289 -14.375 -16.562 1 97.06 94 THR B N 1
ATOM 2830 C CA . THR B 1 94 ? -11.562 -15.023 -16.281 1 97.06 94 THR B CA 1
ATOM 2831 C C . THR B 1 94 ? -11.352 -16.312 -15.508 1 97.06 94 THR B C 1
ATOM 2833 O O . THR B 1 94 ? -12.039 -16.562 -14.516 1 97.06 94 THR B O 1
ATOM 2836 N N . THR B 1 95 ? -10.43 -17.047 -15.938 1 97.75 95 THR B N 1
ATOM 2837 C CA . THR B 1 95 ? -10.125 -18.312 -15.281 1 97.75 95 THR B CA 1
ATOM 2838 C C . THR B 1 95 ? -9.617 -18.078 -13.867 1 97.75 95 THR B C 1
ATOM 2840 O O . THR B 1 95 ? -10.031 -18.766 -12.93 1 97.75 95 THR B O 1
ATOM 2843 N N . LEU B 1 96 ? -8.742 -17.125 -13.711 1 98.44 96 LEU B N 1
ATOM 2844 C CA . LEU B 1 96 ? -8.164 -16.812 -12.406 1 98.44 96 LEU B CA 1
ATOM 2845 C C . LEU B 1 96 ? -9.242 -16.344 -11.43 1 98.44 96 LEU B C 1
ATOM 2847 O O . LEU B 1 96 ? -9.234 -16.734 -10.258 1 98.44 96 LEU B O 1
ATOM 2851 N N . ILE B 1 97 ? -10.172 -15.594 -11.891 1 98 97 ILE B N 1
ATOM 2852 C CA . ILE B 1 97 ? -11.273 -15.125 -11.055 1 98 97 ILE B CA 1
ATOM 2853 C C . ILE B 1 97 ? -12.07 -16.328 -10.539 1 98 97 ILE B C 1
ATOM 2855 O O . ILE B 1 97 ? -12.414 -16.391 -9.359 1 98 97 ILE B O 1
ATOM 2859 N N . LYS B 1 98 ? -12.32 -17.25 -11.406 1 96.81 98 LYS B N 1
ATOM 2860 C CA . LYS B 1 98 ? -13.047 -18.453 -11.008 1 96.81 98 LYS B CA 1
ATOM 2861 C C . LYS B 1 98 ? -12.258 -19.266 -9.984 1 96.81 98 LYS B C 1
ATOM 2863 O O . LYS B 1 98 ? -12.828 -19.797 -9.031 1 96.81 98 LYS B O 1
ATOM 2868 N N . MET B 1 99 ? -11 -19.297 -10.133 1 97.56 99 MET B N 1
ATOM 2869 C CA . MET B 1 99 ? -10.117 -20.094 -9.289 1 97.56 99 MET B CA 1
ATOM 2870 C C . MET B 1 99 ? -10.07 -19.531 -7.871 1 97.56 99 MET B C 1
ATOM 2872 O O . MET B 1 99 ? -9.688 -20.234 -6.934 1 97.56 99 MET B O 1
ATOM 2876 N N . VAL B 1 100 ? -10.336 -18.281 -7.66 1 97.5 100 VAL B N 1
ATOM 2877 C CA . VAL B 1 100 ? -10.336 -17.688 -6.328 1 97.5 100 VAL B CA 1
ATOM 2878 C C . VAL B 1 100 ? -11.422 -18.328 -5.469 1 97.5 100 VAL B C 1
ATOM 2880 O O . VAL B 1 100 ? -11.312 -18.359 -4.242 1 97.5 100 VAL B O 1
ATOM 2883 N N . ASN B 1 101 ? -12.391 -18.938 -6.082 1 92.56 101 ASN B N 1
ATOM 2884 C CA . ASN B 1 101 ? -13.477 -19.609 -5.367 1 92.56 101 ASN B CA 1
ATOM 2885 C C . ASN B 1 101 ? -13.172 -21.094 -5.168 1 92.56 101 ASN B C 1
ATOM 2887 O O . ASN B 1 101 ? -14.062 -21.859 -4.805 1 92.56 101 ASN B O 1
ATOM 2891 N N . SER B 1 102 ? -11.969 -21.422 -5.371 1 92.75 102 SER B N 1
ATOM 2892 C CA . SER B 1 102 ? -11.547 -22.812 -5.188 1 92.75 102 SER B CA 1
ATOM 2893 C C . SER B 1 102 ? -11.703 -23.25 -3.732 1 92.75 102 SER B C 1
ATOM 2895 O O . SER B 1 102 ? -11.641 -22.422 -2.82 1 92.75 102 SER B O 1
ATOM 2897 N N . SER B 1 103 ? -11.891 -24.562 -3.52 1 91.06 103 SER B N 1
ATOM 2898 C CA . SER B 1 103 ? -11.953 -25.125 -2.178 1 91.06 103 SER B CA 1
ATOM 2899 C C . SER B 1 103 ? -10.57 -25.188 -1.541 1 91.06 103 SER B C 1
ATOM 2901 O O . SER B 1 103 ? -10.445 -25.328 -0.321 1 91.06 103 SER B O 1
ATOM 2903 N N . SER B 1 104 ? -9.57 -25.203 -2.369 1 93.12 104 SER B N 1
ATOM 2904 C CA . SER B 1 104 ? -8.195 -25.156 -1.872 1 93.12 104 SER B CA 1
ATOM 2905 C C . SER B 1 104 ? -7.793 -23.734 -1.489 1 93.12 104 SER B C 1
ATOM 2907 O O . SER B 1 104 ? -7.699 -22.859 -2.35 1 93.12 104 SER B O 1
ATOM 2909 N N . ALA B 1 105 ? -7.539 -23.594 -0.226 1 92.25 105 ALA B N 1
ATOM 2910 C CA . ALA B 1 105 ? -7.176 -22.266 0.269 1 92.25 105 ALA B CA 1
ATOM 2911 C C . ALA B 1 105 ? -5.91 -21.75 -0.415 1 92.25 105 ALA B C 1
ATOM 2913 O O . ALA B 1 105 ? -5.828 -20.578 -0.777 1 92.25 105 ALA B O 1
ATOM 2914 N N . GLU B 1 106 ? -4.992 -22.641 -0.618 1 93.06 106 GLU B N 1
ATOM 2915 C CA . GLU B 1 106 ? -3.727 -22.25 -1.232 1 93.06 106 GLU B CA 1
ATOM 2916 C C . GLU B 1 106 ? -3.926 -21.828 -2.686 1 93.06 106 GLU B C 1
ATOM 2918 O O . GLU B 1 106 ? -3.346 -20.844 -3.135 1 93.06 106 GLU B O 1
ATOM 2923 N N . GLU B 1 107 ? -4.723 -22.594 -3.385 1 96.38 107 GLU B N 1
ATOM 2924 C CA . GLU B 1 107 ? -5.031 -22.25 -4.77 1 96.38 107 GLU B CA 1
ATOM 2925 C C . GLU B 1 107 ? -5.75 -20.906 -4.859 1 96.38 107 GLU B C 1
ATOM 2927 O O . GLU B 1 107 ? -5.414 -20.078 -5.699 1 96.38 107 GLU B O 1
ATOM 2932 N N . ALA B 1 108 ? -6.691 -20.703 -3.961 1 97 108 ALA B N 1
ATOM 2933 C CA . ALA B 1 108 ? -7.465 -19.469 -3.945 1 97 108 ALA B CA 1
ATOM 2934 C C . ALA B 1 108 ? -6.57 -18.266 -3.693 1 97 108 ALA B C 1
ATOM 2936 O O . ALA B 1 108 ? -6.699 -17.234 -4.359 1 97 108 ALA B O 1
ATOM 2937 N N . VAL B 1 109 ? -5.641 -18.422 -2.811 1 95.19 109 VAL B N 1
ATOM 2938 C CA . VAL B 1 109 ? -4.754 -17.328 -2.43 1 95.19 109 VAL B CA 1
ATOM 2939 C C . VAL B 1 109 ? -3.852 -16.969 -3.605 1 95.19 109 VAL B C 1
ATOM 2941 O O . VAL B 1 109 ? -3.684 -15.781 -3.922 1 95.19 109 VAL B O 1
ATOM 2944 N N . LYS B 1 110 ? -3.287 -17.969 -4.262 1 95.5 110 LYS B N 1
ATOM 2945 C CA . LYS B 1 110 ? -2.396 -17.688 -5.387 1 95.5 110 LYS B CA 1
ATOM 2946 C C . LYS B 1 110 ? -3.172 -17.125 -6.574 1 95.5 110 LYS B C 1
ATOM 2948 O O . LYS B 1 110 ? -2.658 -16.281 -7.316 1 95.5 110 LYS B O 1
ATOM 2953 N N . ALA B 1 111 ? -4.406 -17.594 -6.73 1 98.19 111 ALA B N 1
ATOM 2954 C CA . ALA B 1 111 ? -5.254 -17.062 -7.785 1 98.19 111 ALA B CA 1
ATOM 2955 C C . ALA B 1 111 ? -5.562 -15.578 -7.547 1 98.19 111 ALA B C 1
ATOM 2957 O O . ALA B 1 111 ? -5.461 -14.758 -8.461 1 98.19 111 ALA B O 1
ATOM 2958 N N . LEU B 1 112 ? -5.902 -15.242 -6.324 1 98.06 112 LEU B N 1
ATOM 2959 C CA . LEU B 1 112 ? -6.195 -13.852 -6.004 1 98.06 112 LEU B CA 1
ATOM 2960 C C . LEU B 1 112 ? -4.953 -12.977 -6.18 1 98.06 112 LEU B C 1
ATOM 2962 O O . LEU B 1 112 ? -5.047 -11.844 -6.656 1 98.06 112 LEU B O 1
ATOM 2966 N N . PHE B 1 113 ? -3.873 -13.555 -5.793 1 96.44 113 PHE B N 1
ATOM 2967 C CA . PHE B 1 113 ? -2.619 -12.852 -6.02 1 96.44 113 PHE B CA 1
ATOM 2968 C C . PHE B 1 113 ? -2.422 -12.555 -7.5 1 96.44 113 PHE B C 1
ATOM 2970 O O . PHE B 1 113 ? -2.059 -11.438 -7.875 1 96.44 113 PHE B O 1
ATOM 2977 N N . ALA B 1 114 ? -2.613 -13.484 -8.281 1 98.25 114 ALA B N 1
ATOM 2978 C CA . ALA B 1 114 ? -2.451 -13.312 -9.719 1 98.25 114 ALA B CA 1
ATOM 2979 C C . ALA B 1 114 ? -3.432 -12.281 -10.266 1 98.25 114 ALA B C 1
ATOM 2981 O O . ALA B 1 114 ? -3.055 -11.422 -11.07 1 98.25 114 ALA B O 1
ATOM 2982 N N . VAL B 1 115 ? -4.672 -12.359 -9.828 1 98.5 115 VAL B N 1
ATOM 2983 C CA . VAL B 1 115 ? -5.672 -11.375 -10.234 1 98.5 115 VAL B CA 1
ATOM 2984 C C . VAL B 1 115 ? -5.199 -9.977 -9.852 1 98.5 115 VAL B C 1
ATOM 2986 O O . VAL B 1 115 ? -5.211 -9.062 -10.68 1 98.5 115 VAL B O 1
ATOM 2989 N N . SER B 1 116 ? -4.766 -9.859 -8.648 1 97.38 116 SER B N 1
ATOM 2990 C CA . SER B 1 116 ? -4.301 -8.57 -8.148 1 97.38 116 SER B CA 1
ATOM 2991 C C . SER B 1 116 ? -3.133 -8.047 -8.977 1 97.38 116 SER B C 1
ATOM 2993 O O . SER B 1 116 ? -3.146 -6.895 -9.422 1 97.38 116 SER B O 1
ATOM 2995 N N . ALA B 1 117 ? -2.16 -8.906 -9.219 1 95.56 117 ALA B N 1
ATOM 2996 C CA . ALA B 1 117 ? -0.975 -8.516 -9.977 1 95.56 117 ALA B CA 1
ATOM 2997 C C . ALA B 1 117 ? -1.346 -8.102 -11.398 1 95.56 117 ALA B C 1
ATOM 2999 O O . ALA B 1 117 ? -0.717 -7.215 -11.977 1 95.56 117 ALA B O 1
ATOM 3000 N N . LEU B 1 118 ? -2.383 -8.672 -11.953 1 96.94 118 LEU B N 1
ATOM 3001 C CA . LEU B 1 118 ? -2.795 -8.438 -13.328 1 96.94 118 LEU B CA 1
ATOM 3002 C C . LEU B 1 118 ? -3.504 -7.09 -13.469 1 96.94 118 LEU B C 1
ATOM 3004 O O . LEU B 1 118 ? -3.361 -6.41 -14.484 1 96.94 118 LEU B O 1
ATOM 3008 N N . ILE B 1 119 ? -4.199 -6.652 -12.453 1 96 119 ILE B N 1
ATOM 3009 C CA . ILE B 1 119 ? -5.117 -5.551 -12.695 1 96 119 ILE B CA 1
ATOM 3010 C C . ILE B 1 119 ? -4.609 -4.289 -12.008 1 96 119 ILE B C 1
ATOM 3012 O O . ILE B 1 119 ? -5.078 -3.184 -12.289 1 96 119 ILE B O 1
ATOM 3016 N N . ARG B 1 120 ? -3.688 -4.438 -11.109 1 90 120 ARG B N 1
ATOM 3017 C CA . ARG B 1 120 ? -3.215 -3.268 -10.367 1 90 120 ARG B CA 1
ATOM 3018 C C . ARG B 1 120 ? -2.49 -2.295 -11.297 1 90 120 ARG B C 1
ATOM 3020 O O . ARG B 1 120 ? -1.716 -2.711 -12.156 1 90 120 ARG B O 1
ATOM 3027 N N . ASN B 1 121 ? -2.795 -1.038 -11.141 1 85.62 121 ASN B N 1
ATOM 3028 C CA . ASN B 1 121 ? -2.186 0.091 -11.836 1 85.62 121 ASN B CA 1
ATOM 3029 C C . ASN B 1 121 ? -2.367 -0.019 -13.344 1 85.62 121 ASN B C 1
ATOM 3031 O O . ASN B 1 121 ? -1.538 0.476 -14.109 1 85.62 121 ASN B O 1
ATOM 3035 N N . ASN B 1 122 ? -3.342 -0.692 -13.789 1 89.06 122 ASN B N 1
ATOM 3036 C CA . ASN B 1 122 ? -3.645 -0.874 -15.203 1 89.06 122 ASN B CA 1
ATOM 3037 C C . ASN B 1 122 ? -5.129 -0.669 -15.492 1 89.06 122 ASN B C 1
ATOM 3039 O O . ASN B 1 122 ? -5.941 -1.564 -15.25 1 89.06 122 ASN B O 1
ATOM 3043 N N . ILE B 1 123 ? -5.434 0.44 -16.078 1 87.56 123 ILE B N 1
ATOM 3044 C CA . ILE B 1 123 ? -6.812 0.869 -16.281 1 87.56 123 ILE B CA 1
ATOM 3045 C C . ILE B 1 123 ? -7.547 -0.145 -17.156 1 87.56 123 ILE B C 1
ATOM 3047 O O . ILE B 1 123 ? -8.656 -0.572 -16.812 1 87.56 123 ILE B O 1
ATOM 3051 N N . ALA B 1 124 ? -6.918 -0.523 -18.219 1 88.31 124 ALA B N 1
ATOM 3052 C CA . ALA B 1 124 ? -7.547 -1.458 -19.156 1 88.31 124 ALA B CA 1
ATOM 3053 C C . ALA B 1 124 ? -7.84 -2.793 -18.469 1 88.31 124 ALA B C 1
ATOM 3055 O O . ALA B 1 124 ? -8.906 -3.381 -18.672 1 88.31 124 ALA B O 1
ATOM 3056 N N . ALA B 1 125 ? -6.875 -3.287 -17.688 1 93.81 125 ALA B N 1
ATOM 3057 C CA . ALA B 1 125 ? -7.039 -4.547 -16.984 1 93.81 125 ALA B CA 1
ATOM 3058 C C . ALA B 1 125 ? -8.148 -4.445 -15.938 1 93.81 125 ALA B C 1
ATOM 3060 O O . ALA B 1 125 ? -8.914 -5.391 -15.742 1 93.81 125 ALA B O 1
ATOM 3061 N N . GLN B 1 126 ? -8.242 -3.291 -15.273 1 93.31 126 GLN B N 1
ATOM 3062 C CA . GLN B 1 126 ? -9.297 -3.066 -14.289 1 93.31 126 GLN B CA 1
ATOM 3063 C C . GLN B 1 126 ? -10.672 -3.064 -14.961 1 93.31 126 GLN B C 1
ATOM 3065 O O . GLN B 1 126 ? -11.625 -3.645 -14.43 1 93.31 126 GLN B O 1
ATOM 3070 N N . ASP B 1 127 ? -10.766 -2.441 -16.109 1 91.94 127 ASP B N 1
ATOM 3071 C CA . ASP B 1 127 ? -12.016 -2.453 -16.859 1 91.94 127 ASP B CA 1
ATOM 3072 C C . ASP B 1 127 ? -12.453 -3.883 -17.172 1 91.94 127 ASP B C 1
ATOM 3074 O O . ASP B 1 127 ? -13.633 -4.219 -17.031 1 91.94 127 ASP B O 1
ATOM 3078 N N . MET B 1 128 ? -11.531 -4.676 -17.562 1 94.38 128 MET B N 1
ATOM 3079 C CA . MET B 1 128 ? -11.836 -6.074 -17.875 1 94.38 128 MET B CA 1
ATOM 3080 C C . MET B 1 128 ? -12.266 -6.82 -16.609 1 94.38 128 MET B C 1
ATOM 3082 O O . MET B 1 128 ? -13.188 -7.637 -16.656 1 94.38 128 MET B O 1
ATOM 3086 N N . PHE B 1 129 ? -11.625 -6.559 -15.555 1 96.88 129 PHE B N 1
ATOM 3087 C CA . PHE B 1 129 ? -11.938 -7.168 -14.273 1 96.88 129 PHE B CA 1
ATOM 3088 C C . PHE B 1 129 ? -13.375 -6.879 -13.867 1 96.88 129 PHE B C 1
ATOM 3090 O O . PHE B 1 129 ? -14.102 -7.781 -13.445 1 96.88 129 PHE B O 1
ATOM 3097 N N . TYR B 1 130 ? -13.805 -5.633 -14.047 1 93.06 130 TYR B N 1
ATOM 3098 C CA . TYR B 1 130 ? -15.172 -5.246 -13.703 1 93.06 130 TYR B CA 1
ATOM 3099 C C . TYR B 1 130 ? -16.172 -5.82 -14.703 1 93.06 130 TYR B C 1
ATOM 3101 O O . TYR B 1 130 ? -17.281 -6.211 -14.328 1 93.06 130 TYR B O 1
ATOM 3109 N N . ALA B 1 131 ? -15.766 -5.844 -15.93 1 92.69 131 ALA B N 1
ATOM 3110 C CA . ALA B 1 131 ? -16.609 -6.441 -16.953 1 92.69 131 ALA B CA 1
ATOM 3111 C C . ALA B 1 131 ? -16.859 -7.922 -16.672 1 92.69 131 ALA B C 1
ATOM 3113 O O . ALA B 1 131 ? -17.953 -8.438 -16.938 1 92.69 131 ALA B O 1
ATOM 3114 N N . GLU B 1 132 ? -15.914 -8.586 -16.062 1 92.56 132 GLU B N 1
ATOM 3115 C CA . GLU B 1 132 ? -16.031 -9.992 -15.703 1 92.56 132 GLU B CA 1
ATOM 3116 C C . GLU B 1 132 ? -16.672 -10.172 -14.328 1 92.56 132 GLU B C 1
ATOM 3118 O O . GLU B 1 132 ? -16.672 -11.273 -13.773 1 92.56 132 GLU B O 1
ATOM 3123 N N . ARG B 1 133 ? -17.156 -9.172 -13.836 1 92.06 133 ARG B N 1
ATOM 3124 C CA . ARG B 1 133 ? -17.812 -9.141 -12.531 1 92.06 133 ARG B CA 1
ATOM 3125 C C . ARG B 1 133 ? -16.875 -9.625 -11.43 1 92.06 133 ARG B C 1
ATOM 3127 O O . ARG B 1 133 ? -17.281 -10.398 -10.555 1 92.06 133 ARG B O 1
ATOM 3134 N N . GLY B 1 134 ? -15.617 -9.234 -11.602 1 95.75 134 GLY B N 1
ATOM 3135 C CA . GLY B 1 134 ? -14.609 -9.594 -10.617 1 95.75 134 GLY B CA 1
ATOM 3136 C C . GLY B 1 134 ? -14.93 -9.086 -9.227 1 95.75 134 GLY B C 1
ATOM 3137 O O . GLY B 1 134 ? -14.516 -9.68 -8.227 1 95.75 134 GLY B O 1
ATOM 3138 N N . TYR B 1 135 ? -15.781 -8.055 -9.125 1 94.81 135 TYR B N 1
ATOM 3139 C CA . TYR B 1 135 ? -16.125 -7.48 -7.824 1 94.81 135 TYR B CA 1
ATOM 3140 C C . TYR B 1 135 ? -17 -8.438 -7.023 1 94.81 135 TYR B C 1
ATOM 3142 O O . TYR B 1 135 ? -16.984 -8.422 -5.789 1 94.81 135 TYR B O 1
ATOM 3150 N N . ILE B 1 136 ? -17.75 -9.25 -7.715 1 95.94 136 ILE B N 1
ATOM 3151 C CA . ILE B 1 136 ? -18.578 -10.242 -7.031 1 95.94 136 ILE B CA 1
ATOM 3152 C C . ILE B 1 136 ? -17.688 -11.258 -6.324 1 95.94 136 ILE B C 1
ATOM 3154 O O . ILE B 1 136 ? -17.969 -11.648 -5.188 1 95.94 136 ILE B O 1
ATOM 3158 N N . MET B 1 137 ? -16.641 -11.633 -7.012 1 96.69 137 MET B N 1
ATOM 3159 C CA . MET B 1 137 ? -15.672 -12.539 -6.414 1 96.69 137 MET B CA 1
ATOM 3160 C C . MET B 1 137 ? -15.062 -11.938 -5.148 1 96.69 137 MET B C 1
ATOM 3162 O O . MET B 1 137 ? -14.969 -12.609 -4.121 1 96.69 137 MET B O 1
ATOM 3166 N N . LEU B 1 138 ? -14.695 -10.68 -5.191 1 97.69 138 LEU B N 1
ATOM 3167 C CA . LEU B 1 138 ? -14.156 -10.008 -4.016 1 97.69 138 LEU B CA 1
ATOM 3168 C C . LEU B 1 138 ? -15.188 -9.977 -2.887 1 97.69 138 LEU B C 1
ATOM 3170 O O . LEU B 1 138 ? -14.852 -10.266 -1.734 1 97.69 138 LEU B O 1
ATOM 3174 N N . GLN B 1 139 ? -16.406 -9.68 -3.266 1 97.06 139 GLN B N 1
ATOM 3175 C CA . GLN B 1 139 ? -17.5 -9.648 -2.301 1 97.06 139 GLN B CA 1
ATOM 3176 C C . GLN B 1 139 ? -17.672 -11 -1.619 1 97.06 139 GLN B C 1
ATOM 3178 O O . GLN B 1 139 ? -17.797 -11.078 -0.395 1 97.06 139 GLN B O 1
ATOM 3183 N N . ASP B 1 140 ? -17.641 -11.992 -2.402 1 96.69 140 ASP B N 1
ATOM 3184 C CA . ASP B 1 140 ? -17.812 -13.352 -1.881 1 96.69 140 ASP B CA 1
ATOM 3185 C C . ASP B 1 140 ? -16.703 -13.703 -0.898 1 96.69 140 ASP B C 1
ATOM 3187 O O . ASP B 1 140 ? -16.953 -14.25 0.173 1 96.69 140 ASP B O 1
ATOM 3191 N N . VAL B 1 141 ? -15.492 -13.414 -1.257 1 97.31 141 VAL B N 1
ATOM 3192 C CA . VAL B 1 141 ? -14.336 -13.719 -0.42 1 97.31 141 VAL B CA 1
ATOM 3193 C C . VAL B 1 141 ? -14.43 -12.945 0.894 1 97.31 141 VAL B C 1
ATOM 3195 O O . VAL B 1 141 ? -14.227 -13.508 1.97 1 97.31 141 VAL B O 1
ATOM 3198 N N . MET B 1 142 ? -14.781 -11.719 0.863 1 97.56 142 MET B N 1
ATOM 3199 C CA . MET B 1 142 ? -14.805 -10.852 2.039 1 97.56 142 MET B CA 1
ATOM 3200 C C . MET B 1 142 ? -15.961 -11.219 2.963 1 97.56 142 MET B C 1
ATOM 3202 O O . MET B 1 142 ? -15.844 -11.102 4.184 1 97.56 142 MET B O 1
ATOM 3206 N N . SER B 1 143 ? -17.031 -11.734 2.422 1 96.5 143 SER B N 1
ATOM 3207 C CA . SER B 1 143 ? -18.219 -12.008 3.207 1 96.5 143 SER B CA 1
ATOM 3208 C C . SER B 1 143 ? -18.172 -13.391 3.844 1 96.5 143 SER B C 1
ATOM 3210 O O . SER B 1 143 ? -18.922 -13.68 4.781 1 96.5 143 SER B O 1
ATOM 3212 N N . ASN B 1 144 ? -17.359 -14.148 3.295 1 95.25 144 ASN B N 1
ATOM 3213 C CA . ASN B 1 144 ? -17.312 -15.523 3.775 1 95.25 144 ASN B CA 1
ATOM 3214 C C . ASN B 1 144 ? -16.328 -15.68 4.93 1 95.25 144 ASN B C 1
ATOM 3216 O O . ASN B 1 144 ? -15.133 -15.883 4.711 1 95.25 144 ASN B O 1
ATOM 3220 N N . GLY B 1 145 ? -16.828 -15.789 6.133 1 92.81 145 GLY B N 1
ATOM 3221 C CA . GLY B 1 145 ? -16.016 -15.836 7.344 1 92.81 145 GLY B CA 1
ATOM 3222 C C . GLY B 1 145 ? -15.289 -17.156 7.52 1 92.81 145 GLY B C 1
ATOM 3223 O O . GLY B 1 145 ? -14.375 -17.266 8.336 1 92.81 145 GLY B O 1
ATOM 3224 N N . SER B 1 146 ? -15.641 -18.141 6.73 1 92.44 146 SER B N 1
ATOM 3225 C CA . SER B 1 146 ? -15.023 -19.453 6.863 1 92.44 146 SER B CA 1
ATOM 3226 C C . SER B 1 146 ? -13.75 -19.547 6.02 1 92.44 146 SER B C 1
ATOM 3228 O O . SER B 1 146 ? -12.953 -20.469 6.199 1 92.44 146 SER B O 1
ATOM 3230 N N . LEU B 1 147 ? -13.523 -18.625 5.168 1 92.69 147 LEU B N 1
ATOM 3231 C CA . LEU B 1 147 ? -12.359 -18.656 4.289 1 92.69 147 LEU B CA 1
ATOM 3232 C C . LEU B 1 147 ? -11.102 -18.219 5.039 1 92.69 147 LEU B C 1
ATOM 3234 O O . LEU B 1 147 ? -11.195 -17.625 6.117 1 92.69 147 LEU B O 1
ATOM 3238 N N . ASP B 1 148 ? -10.023 -18.562 4.445 1 89.31 148 ASP B N 1
ATOM 3239 C CA . ASP B 1 148 ? -8.711 -18.203 4.961 1 89.31 148 ASP B CA 1
ATOM 3240 C C . ASP B 1 148 ? -8.609 -16.688 5.176 1 89.31 148 ASP B C 1
ATOM 3242 O O . ASP B 1 148 ? -9.031 -15.906 4.328 1 89.31 148 ASP B O 1
ATOM 3246 N N . ILE B 1 149 ? -8.117 -16.328 6.398 1 90.19 149 ILE B N 1
ATOM 3247 C CA . ILE B 1 149 ? -8.039 -14.914 6.773 1 90.19 149 ILE B CA 1
ATOM 3248 C C . ILE B 1 149 ? -7.09 -14.188 5.82 1 90.19 149 ILE B C 1
ATOM 3250 O O . ILE B 1 149 ? -7.301 -13.008 5.508 1 90.19 149 ILE B O 1
ATOM 3254 N N . LYS B 1 150 ? -6.074 -14.906 5.332 1 89.12 150 LYS B N 1
ATOM 3255 C CA . LYS B 1 150 ? -5.125 -14.32 4.391 1 89.12 150 LYS B CA 1
ATOM 3256 C C . LYS B 1 150 ? -5.809 -13.93 3.084 1 89.12 150 LYS B C 1
ATOM 3258 O O . LYS B 1 150 ? -5.523 -12.875 2.518 1 89.12 150 LYS B O 1
ATOM 3263 N N . LEU B 1 151 ? -6.629 -14.805 2.699 1 94.25 151 LEU B N 1
ATOM 3264 C CA . LEU B 1 151 ? -7.387 -14.547 1.48 1 94.25 151 LEU B CA 1
ATOM 3265 C C . LEU B 1 151 ? -8.281 -13.32 1.644 1 94.25 151 LEU B C 1
ATOM 3267 O O . LEU B 1 151 ? -8.336 -12.469 0.754 1 94.25 151 LEU B O 1
ATOM 3271 N N . ARG B 1 152 ? -8.891 -13.172 2.725 1 95.44 152 ARG B N 1
ATOM 3272 C CA . ARG B 1 152 ? -9.781 -12.047 3.006 1 95.44 152 ARG B CA 1
ATOM 3273 C C . ARG B 1 152 ? -8.992 -10.742 3.115 1 95.44 152 ARG B C 1
ATOM 3275 O O . ARG B 1 152 ? -9.438 -9.703 2.621 1 95.44 152 ARG B O 1
ATOM 3282 N N . ARG B 1 153 ? -7.805 -10.812 3.727 1 94.5 153 ARG B N 1
ATOM 3283 C CA . ARG B 1 153 ? -6.918 -9.656 3.805 1 94.5 153 ARG B CA 1
ATOM 3284 C C . ARG B 1 153 ? -6.535 -9.164 2.412 1 94.5 153 ARG B C 1
ATOM 3286 O O . ARG B 1 153 ? -6.605 -7.965 2.131 1 94.5 153 ARG B O 1
ATOM 3293 N N . LYS B 1 154 ? -6.145 -10.07 1.604 1 94.25 154 LYS B N 1
ATOM 3294 C CA . LYS B 1 154 ? -5.711 -9.719 0.256 1 94.25 154 LYS B CA 1
ATOM 3295 C C . LYS B 1 154 ? -6.855 -9.117 -0.551 1 94.25 154 LYS B C 1
ATOM 3297 O O . LYS B 1 154 ? -6.645 -8.211 -1.366 1 94.25 154 LYS B O 1
ATOM 3302 N N . ALA B 1 155 ? -8.016 -9.664 -0.327 1 97.62 155 ALA B N 1
ATOM 3303 C CA . ALA B 1 155 ? -9.18 -9.18 -1.058 1 97.62 155 ALA B CA 1
ATOM 3304 C C . ALA B 1 155 ? -9.484 -7.73 -0.695 1 97.62 155 ALA B C 1
ATOM 3306 O O . ALA B 1 155 ? -9.641 -6.883 -1.578 1 97.62 155 ALA B O 1
ATOM 3307 N N . VAL B 1 156 ? -9.531 -7.43 0.576 1 97.88 156 VAL B N 1
ATOM 3308 C CA . VAL B 1 156 ? -9.898 -6.078 0.99 1 97.88 156 VAL B CA 1
ATOM 3309 C C . VAL B 1 156 ? -8.766 -5.109 0.674 1 97.88 156 VAL B C 1
ATOM 3311 O O . VAL B 1 156 ? -9.008 -3.947 0.338 1 97.88 156 VAL B O 1
ATOM 3314 N N . PHE B 1 157 ? -7.578 -5.605 0.777 1 96.12 157 PHE B N 1
ATOM 3315 C CA . PHE B 1 157 ? -6.445 -4.789 0.357 1 96.12 157 PHE B CA 1
ATOM 3316 C C . PHE B 1 157 ? -6.59 -4.375 -1.103 1 96.12 157 PHE B C 1
ATOM 3318 O O . PHE B 1 157 ? -6.379 -3.209 -1.444 1 96.12 157 PHE B O 1
ATOM 3325 N N . LEU B 1 158 ? -6.922 -5.32 -1.94 1 96.88 158 LEU B N 1
ATOM 3326 C CA . LEU B 1 158 ? -7.105 -5.039 -3.359 1 96.88 158 LEU B CA 1
ATOM 3327 C C . LEU B 1 158 ? -8.211 -4.008 -3.57 1 96.88 158 LEU B C 1
ATOM 3329 O O . LEU B 1 158 ? -8.07 -3.105 -4.398 1 96.88 158 LEU B O 1
ATOM 3333 N N . VAL B 1 159 ? -9.289 -4.082 -2.811 1 97 159 VAL B N 1
ATOM 3334 C CA . VAL B 1 159 ? -10.383 -3.125 -2.904 1 97 159 VAL B CA 1
ATOM 3335 C C . VAL B 1 159 ? -9.875 -1.718 -2.607 1 97 159 VAL B C 1
ATOM 3337 O O . VAL B 1 159 ? -10.172 -0.772 -3.34 1 97 159 VAL B O 1
ATOM 3340 N N . GLY B 1 160 ? -9.109 -1.618 -1.531 1 95.44 160 GLY B N 1
ATOM 3341 C CA . GLY B 1 160 ? -8.531 -0.329 -1.191 1 95.44 160 GLY B CA 1
ATOM 3342 C C . GLY B 1 160 ? -7.641 0.233 -2.283 1 95.44 160 GLY B C 1
ATOM 3343 O O . GLY B 1 160 ? -7.703 1.424 -2.594 1 95.44 160 GLY B O 1
ATOM 3344 N N . ASP B 1 161 ? -6.855 -0.653 -2.811 1 92.62 161 ASP B N 1
ATOM 3345 C CA . ASP B 1 161 ? -5.918 -0.269 -3.861 1 92.62 161 ASP B CA 1
ATOM 3346 C C . ASP B 1 161 ? -6.656 0.217 -5.105 1 92.62 161 ASP B C 1
ATOM 3348 O O . ASP B 1 161 ? -6.289 1.235 -5.695 1 92.62 161 ASP B O 1
ATOM 3352 N N . LEU B 1 162 ? -7.691 -0.476 -5.551 1 93.31 162 LEU B N 1
ATOM 3353 C CA . LEU B 1 162 ? -8.477 -0.123 -6.73 1 93.31 162 LEU B CA 1
ATOM 3354 C C . LEU B 1 162 ? -9.203 1.199 -6.527 1 93.31 162 LEU B C 1
ATOM 3356 O O . LEU B 1 162 ? -9.258 2.033 -7.434 1 93.31 162 LEU B O 1
ATOM 3360 N N . ALA B 1 163 ? -9.734 1.421 -5.355 1 92.25 163 ALA B N 1
ATOM 3361 C CA . ALA B 1 163 ? -10.422 2.67 -5.039 1 92.25 163 ALA B CA 1
ATOM 3362 C C . ALA B 1 163 ? -9.453 3.854 -5.082 1 92.25 163 ALA B C 1
ATOM 3364 O O . ALA B 1 163 ? -9.773 4.898 -5.656 1 92.25 163 ALA B O 1
ATOM 3365 N N . GLU B 1 164 ? -8.312 3.65 -4.473 1 89.81 164 GLU B N 1
ATOM 3366 C CA . GLU B 1 164 ? -7.305 4.707 -4.457 1 89.81 164 GLU B CA 1
ATOM 3367 C C . GLU B 1 164 ? -6.883 5.086 -5.875 1 89.81 164 GLU B C 1
ATOM 3369 O O . GLU B 1 164 ? -6.758 6.27 -6.195 1 89.81 164 GLU B O 1
ATOM 3374 N N . PHE B 1 165 ? -6.668 4.094 -6.641 1 87.75 165 PHE B N 1
ATOM 3375 C CA . PHE B 1 165 ? -6.25 4.309 -8.023 1 87.75 165 PHE B CA 1
ATOM 3376 C C . PHE B 1 165 ? -7.316 5.07 -8.797 1 87.75 165 PHE B C 1
ATOM 3378 O O . PHE B 1 165 ? -7.004 5.984 -9.562 1 87.75 165 PHE B O 1
ATOM 3385 N N . GLN B 1 166 ? -8.508 4.727 -8.641 1 85.75 166 GLN B N 1
ATOM 3386 C CA . GLN B 1 166 ? -9.609 5.383 -9.344 1 85.75 166 GLN B CA 1
ATOM 3387 C C . GLN B 1 166 ? -9.734 6.848 -8.93 1 85.75 166 GLN B C 1
ATOM 3389 O O . GLN B 1 166 ? -10.008 7.711 -9.758 1 85.75 166 GLN B O 1
ATOM 3394 N N . LEU B 1 167 ? -9.562 7.121 -7.695 1 83.38 167 LEU B N 1
ATOM 3395 C CA . LEU B 1 167 ? -9.633 8.484 -7.18 1 83.38 167 LEU B CA 1
ATOM 3396 C C . LEU B 1 167 ? -8.547 9.359 -7.797 1 83.38 167 LEU B C 1
ATOM 3398 O O . LEU B 1 167 ? -8.781 10.531 -8.102 1 83.38 167 LEU B O 1
ATOM 3402 N N . GLN B 1 168 ? -7.434 8.773 -8.062 1 78 168 GLN B N 1
ATOM 3403 C CA . GLN B 1 168 ? -6.254 9.531 -8.469 1 78 168 GLN B CA 1
ATOM 3404 C C . GLN B 1 168 ? -6.184 9.672 -9.984 1 78 168 GLN B C 1
ATOM 3406 O O . GLN B 1 168 ? -5.746 10.695 -10.5 1 78 168 GLN B O 1
ATOM 3411 N N . TYR B 1 169 ? -6.59 8.68 -10.711 1 74.5 169 TYR B N 1
ATOM 3412 C CA . TYR B 1 169 ? -6.184 8.656 -12.109 1 74.5 169 TYR B CA 1
ATOM 3413 C C . TYR B 1 169 ? -7.398 8.617 -13.031 1 74.5 169 TYR B C 1
ATOM 3415 O O . TYR B 1 169 ? -7.262 8.711 -14.258 1 74.5 169 TYR B O 1
ATOM 3423 N N . THR B 1 170 ? -8.422 8.484 -12.469 1 66.56 170 THR B N 1
ATOM 3424 C CA . THR B 1 170 ? -9.523 8.344 -13.414 1 66.56 170 THR B CA 1
ATOM 3425 C C . THR B 1 170 ? -10.523 9.477 -13.25 1 66.56 170 THR B C 1
ATOM 3427 O O . THR B 1 170 ? -10.945 9.789 -12.133 1 66.56 170 THR B O 1
ATOM 3430 N N . GLU B 1 171 ? -10.508 10.133 -14.281 1 65.12 171 GLU B N 1
ATOM 3431 C CA . GLU B 1 171 ? -11.57 11.133 -14.359 1 65.12 171 GLU B CA 1
ATOM 3432 C C . GLU B 1 171 ? -12.898 10.492 -14.773 1 65.12 171 GLU B C 1
ATOM 3434 O O . GLU B 1 171 ? -13.93 11.172 -14.836 1 65.12 171 GLU B O 1
ATOM 3439 N N . LYS B 1 172 ? -12.828 9.211 -14.992 1 67.25 172 LYS B N 1
ATOM 3440 C CA . LYS B 1 172 ? -14.023 8.484 -15.422 1 67.25 172 LYS B CA 1
ATOM 3441 C C . LYS B 1 172 ? -15.047 8.414 -14.297 1 67.25 172 LYS B C 1
ATOM 3443 O O . LYS B 1 172 ? -14.727 8.672 -13.133 1 67.25 172 LYS B O 1
ATOM 3448 N N . ALA B 1 173 ? -16.188 8.211 -14.883 1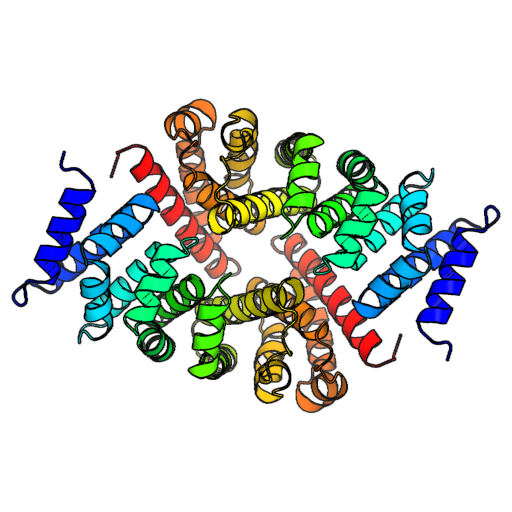 69.44 173 ALA B N 1
ATOM 3449 C CA . ALA B 1 173 ? -17.297 8.016 -13.945 1 69.44 173 ALA B CA 1
ATOM 3450 C C . ALA B 1 173 ? -16.984 6.914 -12.945 1 69.44 173 ALA B C 1
ATOM 3452 O O . ALA B 1 173 ? -16.359 5.91 -13.289 1 69.44 173 ALA B O 1
ATOM 3453 N N . GLU B 1 174 ? -17.344 7.219 -11.75 1 77.75 174 GLU B N 1
ATOM 3454 C CA . GLU B 1 174 ? -17.188 6.227 -10.695 1 77.75 174 GLU B CA 1
ATOM 3455 C C . GLU B 1 174 ? -17.859 4.91 -11.062 1 77.75 174 GLU B C 1
ATOM 3457 O O . GLU B 1 174 ? -18.938 4.914 -11.664 1 77.75 174 GLU B O 1
ATOM 3462 N N . LEU B 1 175 ? -17.234 3.855 -10.766 1 81.06 175 LEU B N 1
ATOM 3463 C CA . LEU B 1 175 ? -17.797 2.545 -11.07 1 81.06 175 LEU B CA 1
ATOM 3464 C C . LEU B 1 175 ? -19 2.248 -10.188 1 81.06 175 LEU B C 1
ATOM 3466 O O . LEU B 1 175 ? -19 2.596 -9 1 81.06 175 LEU B O 1
ATOM 3470 N N . PRO B 1 176 ? -20.016 1.657 -10.734 1 78.81 176 PRO B N 1
ATOM 3471 C CA . PRO B 1 176 ? -21.25 1.366 -10 1 78.81 176 PRO B CA 1
ATOM 3472 C C . PRO B 1 176 ? -21 0.483 -8.781 1 78.81 176 PRO B C 1
ATOM 3474 O O . PRO B 1 176 ? -21.797 0.502 -7.836 1 78.81 176 PRO B O 1
ATOM 3477 N N . VAL B 1 177 ? -20 -0.213 -8.805 1 84.69 177 VAL B N 1
ATOM 3478 C CA . VAL B 1 177 ? -19.703 -1.153 -7.723 1 84.69 177 VAL B CA 1
ATOM 3479 C C . VAL B 1 177 ? -19.516 -0.395 -6.41 1 84.69 177 VAL B C 1
ATOM 3481 O O . VAL B 1 177 ? -19.875 -0.9 -5.34 1 84.69 177 VAL B O 1
ATOM 3484 N N . TYR B 1 178 ? -19.141 0.78 -6.484 1 82.44 178 TYR B N 1
ATOM 3485 C CA . TYR B 1 178 ? -18.875 1.544 -5.273 1 82.44 178 TYR B CA 1
ATOM 3486 C C . TYR B 1 178 ? -20.156 2.123 -4.688 1 82.44 178 TYR B C 1
ATOM 3488 O O . TYR B 1 178 ? -20.141 2.682 -3.586 1 82.44 178 TYR B O 1
ATOM 3496 N N . SER B 1 179 ? -21.203 1.855 -5.348 1 85.94 179 SER B N 1
ATOM 3497 C CA . SER B 1 179 ? -22.5 2.221 -4.816 1 85.94 179 SER B CA 1
ATOM 3498 C C . SER B 1 179 ? -23.328 0.983 -4.48 1 85.94 179 SER B C 1
ATOM 3500 O O . SER B 1 179 ? -24.469 1.096 -4.012 1 85.94 179 SER B O 1
ATOM 3502 N N . ASP B 1 180 ? -22.766 -0.133 -4.715 1 91.44 180 ASP B N 1
ATOM 3503 C CA . ASP B 1 180 ? -23.453 -1.379 -4.402 1 91.44 180 ASP B CA 1
ATOM 3504 C C . ASP B 1 180 ? -23.469 -1.641 -2.896 1 91.44 180 ASP B C 1
ATOM 3506 O O . ASP B 1 180 ? -22.406 -1.86 -2.293 1 91.44 180 ASP B O 1
ATOM 3510 N N . ARG B 1 181 ? -24.641 -1.714 -2.342 1 93 181 ARG B N 1
ATOM 3511 C CA . ARG B 1 181 ? -24.797 -1.774 -0.892 1 93 181 ARG B CA 1
ATOM 3512 C C . ARG B 1 181 ? -24.25 -3.086 -0.338 1 93 181 ARG B C 1
ATOM 3514 O O . ARG B 1 181 ? -23.688 -3.115 0.754 1 93 181 ARG B O 1
ATOM 3521 N N . LEU B 1 182 ? -24.469 -4.156 -1.109 1 95.38 182 LEU B N 1
ATOM 3522 C CA . LEU B 1 182 ? -23.984 -5.449 -0.641 1 95.38 182 LEU B CA 1
ATOM 3523 C C . LEU B 1 182 ? -22.469 -5.5 -0.659 1 95.38 182 LEU B C 1
ATOM 3525 O O . LEU B 1 182 ? -21.844 -6.062 0.25 1 95.38 182 LEU B O 1
ATOM 3529 N N . PHE B 1 183 ? -21.938 -4.93 -1.635 1 96.19 183 PHE B N 1
ATOM 3530 C CA . PHE B 1 183 ? -20.484 -4.855 -1.734 1 96.19 183 PHE B CA 1
ATOM 3531 C C . PHE B 1 183 ? -19.906 -4.031 -0.593 1 96.19 183 PHE B C 1
ATOM 3533 O O . PHE B 1 183 ? -18.969 -4.465 0.081 1 96.19 183 PHE B O 1
ATOM 3540 N N . LEU B 1 184 ? -20.484 -2.891 -0.378 1 96.88 184 LEU B N 1
ATOM 3541 C CA . LEU B 1 184 ? -20.031 -2.002 0.685 1 96.88 184 LEU B CA 1
ATOM 3542 C C . LEU B 1 184 ? -20.156 -2.678 2.047 1 96.88 184 LEU B C 1
ATOM 3544 O O . LEU B 1 184 ? -19.25 -2.559 2.883 1 96.88 184 LEU B O 1
ATOM 3548 N N . LYS B 1 185 ? -21.172 -3.406 2.23 1 97.56 185 LYS B N 1
ATOM 3549 C CA . LYS B 1 185 ? -21.375 -4.102 3.5 1 97.56 185 LYS B CA 1
ATOM 3550 C C . LYS B 1 185 ? -20.297 -5.156 3.729 1 97.56 185 LYS B C 1
ATOM 3552 O O . LYS B 1 185 ? -19.859 -5.363 4.859 1 97.56 185 LYS B O 1
ATOM 3557 N N . SER B 1 186 ? -19.891 -5.805 2.633 1 97.94 186 SER B N 1
ATOM 3558 C CA . SER B 1 186 ? -18.875 -6.832 2.754 1 97.94 186 SER B CA 1
ATOM 3559 C C . SER B 1 186 ? -17.547 -6.234 3.229 1 97.94 186 SER B C 1
ATOM 3561 O O . SER B 1 186 ? -16.781 -6.898 3.922 1 97.94 186 SER B O 1
ATOM 3563 N N . VAL B 1 187 ? -17.25 -5.004 2.891 1 97.94 187 VAL B N 1
ATOM 3564 C CA . VAL B 1 187 ? -16.047 -4.305 3.336 1 97.94 187 VAL B CA 1
ATOM 3565 C C . VAL B 1 187 ? -16.203 -3.869 4.789 1 97.94 187 VAL B C 1
ATOM 3567 O O . VAL B 1 187 ? -15.328 -4.102 5.617 1 97.94 187 VAL B O 1
ATOM 3570 N N . VAL B 1 188 ? -17.344 -3.324 5.121 1 98.06 188 VAL B N 1
ATOM 3571 C CA . VAL B 1 188 ? -17.625 -2.773 6.445 1 98.06 188 VAL B CA 1
ATOM 3572 C C . VAL B 1 188 ? -17.578 -3.887 7.488 1 98.06 188 VAL B C 1
ATOM 3574 O O . VAL B 1 188 ? -17.047 -3.701 8.578 1 98.06 188 VAL B O 1
ATOM 3577 N N . ASP B 1 189 ? -18.062 -5.016 7.129 1 97.94 189 ASP B N 1
ATOM 3578 C CA . ASP B 1 189 ? -18.141 -6.133 8.062 1 97.94 189 ASP B CA 1
ATOM 3579 C C . ASP B 1 189 ? -16.75 -6.59 8.492 1 97.94 189 ASP B C 1
ATOM 3581 O O . ASP B 1 189 ? -16.594 -7.238 9.531 1 97.94 189 ASP B O 1
ATOM 3585 N N . LEU B 1 190 ? -15.75 -6.258 7.742 1 97.88 190 LEU B N 1
ATOM 3586 C CA . LEU B 1 190 ? -14.406 -6.762 8.008 1 97.88 190 LEU B CA 1
ATOM 3587 C C . LEU B 1 190 ? -13.758 -6 9.164 1 97.88 190 LEU B C 1
ATOM 3589 O O . LEU B 1 190 ? -12.789 -6.473 9.758 1 97.88 190 LEU B O 1
ATOM 3593 N N . ILE B 1 191 ? -14.242 -4.797 9.531 1 97.5 191 ILE B N 1
ATOM 3594 C CA . ILE B 1 191 ? -13.539 -3.998 10.523 1 97.5 191 ILE B CA 1
ATOM 3595 C C . ILE B 1 191 ? -13.859 -4.516 11.93 1 97.5 191 ILE B C 1
ATOM 3597 O O . ILE B 1 191 ? -13.219 -4.121 12.906 1 97.5 191 ILE B O 1
ATOM 3601 N N . VAL B 1 192 ? -14.812 -5.465 12.047 1 95.75 192 VAL B N 1
ATOM 3602 C CA . VAL B 1 192 ? -15.125 -5.996 13.367 1 95.75 192 VAL B CA 1
ATOM 3603 C C . VAL B 1 192 ? -14.477 -7.363 13.547 1 95.75 192 VAL B C 1
ATOM 3605 O O . VAL B 1 192 ? -14.57 -7.973 14.617 1 95.75 192 VAL B O 1
ATOM 3608 N N . VAL B 1 193 ? -13.898 -7.91 12.469 1 93.38 193 VAL B N 1
ATOM 3609 C CA . VAL B 1 193 ? -13.141 -9.156 12.586 1 93.38 193 VAL B CA 1
ATOM 3610 C C . VAL B 1 193 ? -11.914 -8.938 13.469 1 93.38 193 VAL B C 1
ATOM 3612 O O . VAL B 1 193 ? -11.203 -7.938 13.32 1 93.38 193 VAL B O 1
ATOM 3615 N N . LEU B 1 194 ? -11.625 -9.781 14.43 1 89.56 194 LEU B N 1
ATOM 3616 C CA . LEU B 1 194 ? -10.555 -9.617 15.414 1 89.56 194 LEU B CA 1
ATOM 3617 C C . LEU B 1 194 ? -9.203 -9.945 14.805 1 89.56 194 LEU B C 1
ATOM 3619 O O . LEU B 1 194 ? -8.547 -10.914 15.211 1 89.56 194 LEU B O 1
ATOM 3623 N N . ASP B 1 195 ? -8.758 -9.242 13.891 1 90.94 195 ASP B N 1
ATOM 3624 C CA . ASP B 1 195 ? -7.461 -9.297 13.227 1 90.94 195 ASP B CA 1
ATOM 3625 C C . ASP B 1 195 ? -6.992 -7.898 12.82 1 90.94 195 ASP B C 1
ATOM 3627 O O . ASP B 1 195 ? -7.566 -7.285 11.914 1 90.94 195 ASP B O 1
ATOM 3631 N N . LEU B 1 196 ? -5.934 -7.422 13.469 1 90.31 196 LEU B N 1
ATOM 3632 C CA . LEU B 1 196 ? -5.512 -6.035 13.328 1 90.31 196 LEU B CA 1
ATOM 3633 C C . LEU B 1 196 ? -5.129 -5.727 11.883 1 90.31 196 LEU B C 1
ATOM 3635 O O . LEU B 1 196 ? -5.434 -4.648 11.375 1 90.31 196 LEU B O 1
ATOM 3639 N N . ASP B 1 197 ? -4.457 -6.637 11.258 1 89.88 197 ASP B N 1
ATOM 3640 C CA . ASP B 1 197 ? -4.039 -6.426 9.875 1 89.88 197 ASP B CA 1
ATOM 3641 C C . ASP B 1 197 ? -5.246 -6.285 8.953 1 89.88 197 ASP B C 1
ATOM 3643 O O . ASP B 1 197 ? -5.293 -5.379 8.117 1 89.88 197 ASP B O 1
ATOM 3647 N N . LEU B 1 198 ? -6.195 -7.164 9.133 1 93.88 198 LEU B N 1
ATOM 3648 C CA . LEU B 1 198 ? -7.426 -7.129 8.344 1 93.88 198 LEU B CA 1
ATOM 3649 C C . LEU B 1 198 ? -8.203 -5.84 8.609 1 93.88 198 LEU B C 1
ATOM 3651 O O . LEU B 1 198 ? -8.688 -5.203 7.672 1 93.88 198 LEU B O 1
ATOM 3655 N N . GLN B 1 199 ? -8.234 -5.461 9.828 1 96 199 GLN B N 1
ATOM 3656 C CA . GLN B 1 199 ? -8.945 -4.25 10.227 1 96 199 GLN B CA 1
ATOM 3657 C C . GLN B 1 199 ? -8.32 -3.01 9.594 1 96 199 GLN B C 1
ATOM 3659 O O . GLN B 1 199 ? -9.031 -2.141 9.086 1 96 199 GLN B O 1
ATOM 3664 N N . GLU B 1 200 ? -7.027 -2.957 9.648 1 94.5 200 GLU B N 1
ATOM 3665 C CA . GLU B 1 200 ? -6.32 -1.821 9.07 1 94.5 200 GLU B CA 1
ATOM 3666 C C . GLU B 1 200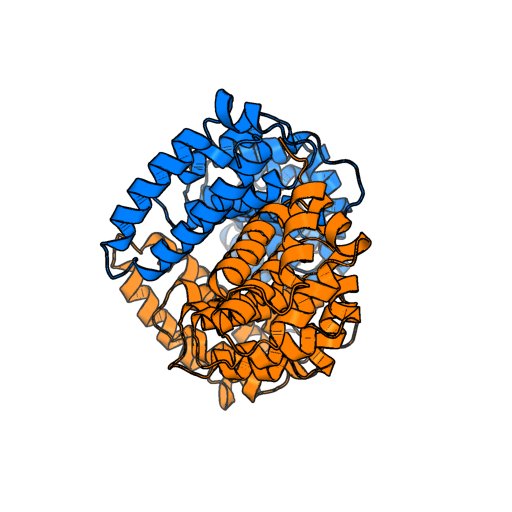 ? -6.613 -1.695 7.574 1 94.5 200 GLU B C 1
ATOM 3668 O O . GLU B 1 200 ? -6.914 -0.605 7.086 1 94.5 200 GLU B O 1
ATOM 3673 N N . LYS B 1 201 ? -6.496 -2.795 6.867 1 95.31 201 LYS B N 1
ATOM 3674 C CA . LYS B 1 201 ? -6.723 -2.795 5.426 1 95.31 201 LYS B CA 1
ATOM 3675 C C . LYS B 1 201 ? -8.172 -2.445 5.094 1 95.31 201 LYS B C 1
ATOM 3677 O O . LYS B 1 201 ? -8.438 -1.73 4.125 1 95.31 201 LYS B O 1
ATOM 3682 N N . ALA B 1 202 ? -9.086 -2.961 5.887 1 98.19 202 ALA B N 1
ATOM 3683 C CA . ALA B 1 202 ? -10.5 -2.65 5.695 1 98.19 202 ALA B CA 1
ATOM 3684 C C . ALA B 1 202 ? -10.773 -1.167 5.93 1 98.19 202 ALA B C 1
ATOM 3686 O O . ALA B 1 202 ? -11.508 -0.536 5.16 1 98.19 202 ALA B O 1
ATOM 3687 N N . LEU B 1 203 ? -10.148 -0.6 6.945 1 97.69 203 LEU B N 1
ATOM 3688 C CA . LEU B 1 203 ? -10.305 0.822 7.23 1 97.69 203 LEU B CA 1
ATOM 3689 C C . LEU B 1 203 ? -9.773 1.67 6.078 1 97.69 203 LEU B C 1
ATOM 3691 O O . LEU B 1 203 ? -10.406 2.646 5.676 1 97.69 203 LEU B O 1
ATOM 3695 N N . THR B 1 204 ? -8.656 1.253 5.598 1 95.56 204 THR B N 1
ATOM 3696 C CA . THR B 1 204 ? -8.062 1.971 4.473 1 95.56 204 THR B CA 1
ATOM 3697 C C . THR B 1 204 ? -8.992 1.922 3.258 1 95.56 204 THR B C 1
ATOM 3699 O O . THR B 1 204 ? -9.172 2.93 2.572 1 95.56 204 THR B O 1
ATOM 3702 N N . ALA B 1 205 ? -9.547 0.783 3.02 1 96.94 205 ALA B N 1
ATOM 3703 C CA . ALA B 1 205 ? -10.492 0.638 1.917 1 96.94 205 ALA B CA 1
ATOM 3704 C C . ALA B 1 205 ? -11.703 1.544 2.111 1 96.94 205 ALA B C 1
ATOM 3706 O O . ALA B 1 205 ? -12.109 2.25 1.188 1 96.94 205 ALA B O 1
ATOM 3707 N N . ILE B 1 206 ? -12.227 1.576 3.281 1 96.94 206 ILE B N 1
ATOM 3708 C CA . ILE B 1 206 ? -13.398 2.393 3.588 1 96.94 206 ILE B CA 1
ATOM 3709 C C . ILE B 1 206 ? -13.055 3.871 3.422 1 96.94 206 ILE B C 1
ATOM 3711 O O . ILE B 1 206 ? -13.844 4.641 2.871 1 96.94 206 ILE B O 1
ATOM 3715 N N . GLN B 1 207 ? -11.898 4.215 3.918 1 93.62 207 GLN B N 1
ATOM 3716 C CA . GLN B 1 207 ? -11.453 5.598 3.799 1 93.62 207 GLN B CA 1
ATOM 3717 C C . GLN B 1 207 ? -11.43 6.043 2.34 1 93.62 207 GLN B C 1
ATOM 3719 O O . GLN B 1 207 ? -11.906 7.133 2.012 1 93.62 207 GLN B O 1
ATOM 3724 N N . ASN B 1 208 ? -10.898 5.215 1.495 1 92.25 208 ASN B N 1
ATOM 3725 C CA . ASN B 1 208 ? -10.844 5.527 0.072 1 92.25 208 ASN B CA 1
ATOM 3726 C C . ASN B 1 208 ? -12.234 5.547 -0.555 1 92.25 208 ASN B C 1
ATOM 3728 O O . ASN B 1 208 ? -12.547 6.434 -1.352 1 92.25 208 ASN B O 1
ATOM 3732 N N . LEU B 1 209 ? -13.086 4.629 -0.194 1 92.75 209 LEU B N 1
ATOM 3733 C CA . LEU B 1 209 ? -14.438 4.539 -0.738 1 92.75 209 LEU B CA 1
ATOM 3734 C C . LEU B 1 209 ? -15.258 5.773 -0.362 1 92.75 209 LEU B C 1
ATOM 3736 O O . LEU B 1 209 ? -16.031 6.285 -1.178 1 92.75 209 LEU B O 1
ATOM 3740 N N . LEU B 1 210 ? -15.062 6.27 0.798 1 91.56 210 LEU B N 1
ATOM 3741 C CA . LEU B 1 210 ? -15.805 7.414 1.305 1 91.56 210 LEU B CA 1
ATOM 3742 C C . LEU B 1 210 ? -15.484 8.672 0.502 1 91.56 210 LEU B C 1
ATOM 3744 O O . LEU B 1 210 ? -16.234 9.648 0.543 1 91.56 210 LEU B O 1
ATOM 3748 N N . GLN B 1 211 ? -14.43 8.633 -0.211 1 86.31 211 GLN B N 1
ATOM 3749 C CA . GLN B 1 211 ? -14.023 9.812 -0.959 1 86.31 211 GLN B CA 1
ATOM 3750 C C . GLN B 1 211 ? -14.797 9.922 -2.275 1 86.31 211 GLN B C 1
ATOM 3752 O O . GLN B 1 211 ? -14.789 10.977 -2.914 1 86.31 211 GLN B O 1
ATOM 3757 N N . PHE B 1 212 ? -15.477 8.852 -2.635 1 86.38 212 PHE B N 1
ATOM 3758 C CA . PHE B 1 212 ? -16.25 8.883 -3.865 1 86.38 212 PHE B CA 1
ATOM 3759 C C . PHE B 1 212 ? -17.516 9.711 -3.68 1 86.38 212 PHE B C 1
ATOM 3761 O O . PHE B 1 212 ? -18.156 9.656 -2.629 1 86.38 212 PHE B O 1
ATOM 3768 N N . LYS B 1 213 ? -17.891 10.414 -4.676 1 81.56 213 LYS B N 1
ATOM 3769 C CA . LYS B 1 213 ? -19.094 11.227 -4.652 1 81.56 213 LYS B CA 1
ATOM 3770 C C . LYS B 1 213 ? -20.344 10.359 -4.695 1 81.56 213 LYS B C 1
ATOM 3772 O O . LYS B 1 213 ? -21.391 10.727 -4.148 1 81.56 213 LYS B O 1
ATOM 3777 N N . SER B 1 214 ? -20.234 9.25 -5.305 1 83.25 214 SER B N 1
ATOM 3778 C CA . SER B 1 214 ? -21.391 8.383 -5.527 1 83.25 214 SER B CA 1
ATOM 3779 C C . SER B 1 214 ? -21.766 7.633 -4.25 1 83.25 214 SER B C 1
ATOM 3781 O O . SER B 1 214 ? -22.859 7.055 -4.164 1 83.25 214 SER B O 1
ATOM 3783 N N . ILE B 1 215 ? -20.875 7.734 -3.309 1 87.06 215 ILE B N 1
ATOM 3784 C CA . ILE B 1 215 ? -21.141 6.996 -2.078 1 87.06 215 ILE B CA 1
ATOM 3785 C C . ILE B 1 215 ? -22.25 7.699 -1.29 1 87.06 215 ILE B C 1
ATOM 3787 O O . ILE B 1 215 ? -22.234 8.922 -1.146 1 87.06 215 ILE B O 1
ATOM 3791 N N . GLU B 1 216 ? -23.234 6.969 -0.805 1 88.19 216 GLU B N 1
ATOM 3792 C CA . GLU B 1 216 ? -24.312 7.469 0.038 1 88.19 216 GLU B CA 1
ATOM 3793 C C . GLU B 1 216 ? -24.078 7.129 1.506 1 88.19 216 GLU B C 1
ATOM 3795 O O . GLU B 1 216 ? -24.297 5.992 1.931 1 88.19 216 GLU B O 1
ATOM 3800 N N . PRO B 1 217 ? -23.734 8.133 2.232 1 90.12 217 PRO B N 1
ATOM 3801 C CA . PRO B 1 217 ? -23.391 7.879 3.633 1 90.12 217 PRO B CA 1
ATOM 3802 C C . PRO B 1 217 ? -24.531 7.234 4.418 1 90.12 217 PRO B C 1
ATOM 3804 O O . PRO B 1 217 ? -24.281 6.457 5.344 1 90.12 217 PRO B O 1
ATOM 3807 N N . ARG B 1 218 ? -25.781 7.535 4.09 1 92.88 218 ARG B N 1
ATOM 3808 C CA . ARG B 1 218 ? -26.922 6.965 4.785 1 92.88 218 ARG B CA 1
ATOM 3809 C C . ARG B 1 218 ? -27 5.457 4.57 1 92.88 218 ARG B C 1
ATOM 3811 O O . ARG B 1 218 ? -27.406 4.715 5.465 1 92.88 218 ARG B O 1
ATOM 3818 N N . ILE B 1 219 ? -26.625 5.035 3.393 1 93.19 219 ILE B N 1
ATOM 3819 C CA . ILE B 1 219 ? -26.578 3.604 3.107 1 93.19 219 ILE B CA 1
ATOM 3820 C C . ILE B 1 219 ? -25.516 2.934 3.971 1 93.19 219 ILE B C 1
ATOM 3822 O O . ILE B 1 219 ? -25.75 1.862 4.535 1 93.19 219 ILE B O 1
ATOM 3826 N N . LEU B 1 220 ? -24.391 3.541 4.117 1 95.31 220 LEU B N 1
ATOM 3827 C CA . LEU B 1 220 ? -23.312 3.014 4.945 1 95.31 220 LEU B CA 1
ATOM 3828 C C . LEU B 1 220 ? -23.734 2.928 6.406 1 95.31 220 LEU B C 1
ATOM 3830 O O . LEU B 1 220 ? -23.375 1.978 7.105 1 95.31 220 LEU B O 1
ATOM 3834 N N . ARG B 1 221 ? -24.484 3.887 6.809 1 94.88 221 ARG B N 1
ATOM 3835 C CA . ARG B 1 221 ? -24.938 3.928 8.195 1 94.88 221 ARG B CA 1
ATOM 3836 C C . ARG B 1 221 ? -26.031 2.898 8.445 1 94.88 221 ARG B C 1
ATOM 3838 O O . ARG B 1 221 ? -25.922 2.066 9.344 1 94.88 221 ARG B O 1
ATOM 3845 N N . ASP B 1 222 ? -27.078 2.973 7.672 1 95.19 222 ASP B N 1
ATOM 3846 C CA . ASP B 1 222 ? -28.328 2.262 7.957 1 95.19 222 ASP B CA 1
ATOM 3847 C C . ASP B 1 222 ? -28.25 0.817 7.465 1 95.19 222 ASP B C 1
ATOM 3849 O O . ASP B 1 222 ? -28.688 -0.103 8.164 1 95.19 222 ASP B O 1
ATOM 3853 N N . PHE B 1 223 ? -27.766 0.646 6.297 1 96.06 223 PHE B N 1
ATOM 3854 C CA . PHE B 1 223 ? -27.766 -0.692 5.719 1 96.06 223 PHE B CA 1
ATOM 3855 C C . PHE B 1 223 ? -26.484 -1.435 6.09 1 96.06 223 PHE B C 1
ATOM 3857 O O . PHE B 1 223 ? -26.531 -2.58 6.543 1 96.06 223 PHE B O 1
ATOM 3864 N N . CYS B 1 224 ? -25.312 -0.825 5.957 1 96.62 224 CYS B N 1
ATOM 3865 C CA . CYS B 1 224 ? -24.031 -1.488 6.164 1 96.62 224 CYS B CA 1
ATOM 3866 C C . CYS B 1 224 ? -23.641 -1.498 7.641 1 96.62 224 CYS B C 1
ATOM 3868 O O . CYS B 1 224 ? -22.781 -2.271 8.062 1 96.62 224 CYS B O 1
ATOM 3870 N N . GLY B 1 225 ? -24.203 -0.58 8.414 1 97.19 225 GLY B N 1
ATOM 3871 C CA . GLY B 1 225 ? -23.953 -0.562 9.844 1 97.19 225 GLY B CA 1
ATOM 3872 C C . GLY B 1 225 ? -22.578 -0.041 10.203 1 97.19 225 GLY B C 1
ATOM 3873 O O . GLY B 1 225 ? -21.969 -0.511 11.164 1 97.19 225 GLY B O 1
ATOM 3874 N N . LEU B 1 226 ? -22.062 0.92 9.453 1 97.5 226 LEU B N 1
ATOM 3875 C CA . LEU B 1 226 ? -20.703 1.409 9.633 1 97.5 226 LEU B CA 1
ATOM 3876 C C . LEU B 1 226 ? -20.516 2.053 11 1 97.5 226 LEU B C 1
ATOM 3878 O O . LEU B 1 226 ? -19.516 1.836 11.664 1 97.5 226 LEU B O 1
ATOM 3882 N N . GLU B 1 227 ? -21.453 2.803 11.453 1 96.25 227 GLU B N 1
ATOM 3883 C CA . GLU B 1 227 ? -21.359 3.475 12.75 1 96.25 227 GLU B CA 1
ATOM 3884 C C . GLU B 1 227 ? -21.188 2.467 13.883 1 96.25 227 GLU B C 1
ATOM 3886 O O . GLU B 1 227 ? -20.297 2.613 14.719 1 96.25 227 GLU B O 1
ATOM 3891 N N . GLY B 1 228 ? -22.062 1.531 13.883 1 97.25 228 GLY B N 1
ATOM 3892 C CA . GLY B 1 228 ? -21.969 0.49 14.891 1 97.25 228 GLY B CA 1
ATOM 3893 C C . GLY B 1 228 ? -20.688 -0.303 14.812 1 97.25 228 GLY B C 1
ATOM 3894 O O . GLY B 1 228 ? -20.094 -0.641 15.844 1 97.25 228 GLY B O 1
ATOM 3895 N N . ALA B 1 229 ? -20.25 -0.592 13.633 1 97.94 229 ALA B N 1
ATOM 3896 C CA . ALA B 1 229 ? -19.016 -1.341 13.43 1 97.94 229 ALA B CA 1
ATOM 3897 C C . ALA B 1 229 ? -17.812 -0.568 13.953 1 97.94 229 ALA B C 1
ATOM 3899 O O . ALA B 1 229 ? -16.922 -1.146 14.586 1 97.94 229 ALA B O 1
ATOM 3900 N N . LEU B 1 230 ? -17.781 0.733 13.711 1 98 230 LEU B N 1
ATOM 3901 C CA . LEU B 1 230 ? -16.688 1.576 14.188 1 98 230 LEU B CA 1
ATOM 3902 C C . LEU B 1 230 ? -16.656 1.619 15.711 1 98 230 LEU B C 1
ATOM 3904 O O . LEU B 1 230 ? -15.586 1.601 16.312 1 98 230 LEU B O 1
ATOM 3908 N N . LYS B 1 231 ? -17.766 1.636 16.328 1 97.31 231 LYS B N 1
ATOM 3909 C CA . LYS B 1 231 ? -17.844 1.632 17.781 1 97.31 231 LYS B CA 1
ATOM 3910 C C . LYS B 1 231 ? -17.328 0.323 18.359 1 97.31 231 LYS B C 1
ATOM 3912 O O . LYS B 1 231 ? -16.562 0.33 19.328 1 97.31 231 LYS B O 1
ATOM 3917 N N . THR B 1 232 ? -17.812 -0.714 17.781 1 97.75 232 THR B N 1
ATOM 3918 C CA . THR B 1 232 ? -17.359 -2.031 18.219 1 97.75 232 THR B CA 1
ATOM 3919 C C . THR B 1 232 ? -15.844 -2.16 18.047 1 97.75 232 THR B C 1
ATOM 3921 O O . THR B 1 232 ? -15.164 -2.668 18.938 1 97.75 232 THR B O 1
ATOM 3924 N N . MET B 1 233 ? -15.312 -1.682 16.938 1 97.25 233 MET B N 1
ATOM 3925 C CA . MET B 1 233 ? -13.883 -1.736 16.656 1 97.25 233 MET B CA 1
ATOM 3926 C C . MET B 1 233 ? -13.102 -0.931 17.688 1 97.25 233 MET B C 1
ATOM 3928 O O . MET B 1 233 ? -12.016 -1.338 18.109 1 97.25 233 MET B O 1
ATOM 3932 N N . LYS B 1 234 ? -13.633 0.186 18.078 1 97 234 LYS B N 1
ATOM 3933 C CA . LYS B 1 234 ? -12.977 1.021 19.094 1 97 234 LYS B CA 1
ATOM 3934 C C . LYS B 1 234 ? -12.75 0.244 20.375 1 97 234 LYS B C 1
ATOM 3936 O O . LYS B 1 234 ? -11.664 0.302 20.953 1 97 234 LYS B O 1
ATOM 3941 N N . LEU B 1 235 ? -13.68 -0.5 20.766 1 96.56 235 LEU B N 1
ATOM 3942 C CA . LEU B 1 235 ? -13.586 -1.301 21.984 1 96.56 235 LEU B CA 1
ATOM 3943 C C . LEU B 1 235 ? -12.547 -2.406 21.828 1 96.56 235 LEU B C 1
ATOM 3945 O O . LEU B 1 235 ? -11.758 -2.662 22.734 1 96.56 235 LEU B O 1
ATOM 3949 N N . GLN B 1 236 ? -12.586 -3.037 20.656 1 95.69 236 GLN B N 1
ATOM 3950 C CA . GLN B 1 236 ? -11.617 -4.086 20.359 1 95.69 236 GLN B CA 1
ATOM 3951 C C . GLN B 1 236 ? -10.195 -3.543 20.391 1 95.69 236 GLN B C 1
ATOM 3953 O O . GLN B 1 236 ? -9.281 -4.199 20.891 1 95.69 236 GLN B O 1
ATOM 3958 N N . LEU B 1 237 ? -10 -2.381 19.844 1 95.69 237 LEU B N 1
ATOM 3959 C CA . LEU B 1 237 ? -8.672 -1.781 19.766 1 95.69 237 LEU B CA 1
ATOM 3960 C C . LEU B 1 237 ? -8.188 -1.359 21.141 1 95.69 237 LEU B C 1
ATOM 3962 O O . LEU B 1 237 ? -6.988 -1.443 21.438 1 95.69 237 LEU B O 1
ATOM 3966 N N . GLU B 1 238 ? -9.055 -0.947 21.984 1 94.94 238 GLU B N 1
ATOM 3967 C CA . GLU B 1 238 ? -8.695 -0.645 23.359 1 94.94 238 GLU B CA 1
ATOM 3968 C C . GLU B 1 238 ? -8.133 -1.877 24.062 1 94.94 238 GLU B C 1
ATOM 3970 O O . GLU B 1 238 ? -7.152 -1.783 24.812 1 94.94 238 GLU B O 1
ATOM 3975 N N . GLU B 1 239 ? -8.773 -2.941 23.781 1 92.88 239 GLU B N 1
ATOM 3976 C CA . GLU B 1 239 ? -8.305 -4.195 24.359 1 92.88 239 GLU B CA 1
ATOM 3977 C C . GLU B 1 239 ? -6.934 -4.578 23.812 1 92.88 239 GLU B C 1
ATOM 3979 O O . GLU B 1 239 ? -6.066 -5.039 24.562 1 92.88 239 GLU B O 1
ATOM 3984 N N . SER B 1 240 ? -6.754 -4.387 22.547 1 89.06 240 SER B N 1
ATOM 3985 C CA . SER B 1 240 ? -5.484 -4.711 21.906 1 89.06 240 SER B CA 1
ATOM 3986 C C . SER B 1 240 ? -4.363 -3.803 22.406 1 89.06 240 SER B C 1
ATOM 3988 O O . SER B 1 240 ? -3.209 -4.223 22.484 1 89.06 240 SER B O 1
ATOM 3990 N N . MET B 1 241 ? -4.676 -2.604 22.719 1 90.81 241 MET B N 1
ATOM 3991 C CA . MET B 1 241 ? -3.684 -1.64 23.188 1 90.81 241 MET B CA 1
ATOM 3992 C C . MET B 1 241 ? -3.221 -1.973 24.594 1 90.81 241 MET B C 1
ATOM 3994 O O . MET B 1 241 ? -2.189 -1.473 25.047 1 90.81 241 MET B O 1
ATOM 3998 N N . ALA B 1 242 ? -3.93 -2.789 25.266 1 89.25 242 ALA B N 1
ATOM 3999 C CA . ALA B 1 242 ? -3.537 -3.242 26.609 1 89.25 242 ALA B CA 1
ATOM 4000 C C . ALA B 1 242 ? -2.43 -4.289 26.516 1 89.25 242 ALA B C 1
ATOM 4002 O O . ALA B 1 242 ? -1.724 -4.535 27.5 1 89.25 242 ALA B O 1
ATOM 4003 N N . ASP B 1 243 ? -2.375 -4.898 25.375 1 82.88 243 ASP B N 1
ATOM 4004 C CA . ASP B 1 243 ? -1.289 -5.836 25.109 1 82.88 243 ASP B CA 1
ATOM 4005 C C . ASP B 1 243 ? -0.034 -5.105 24.641 1 82.88 243 ASP B C 1
ATOM 4007 O O . ASP B 1 243 ? -0.03 -4.496 23.578 1 82.88 243 ASP B O 1
ATOM 4011 N N . GLU B 1 244 ? 1.03 -5.234 25.344 1 76.44 244 GLU B N 1
ATOM 4012 C CA . GLU B 1 244 ? 2.266 -4.496 25.109 1 76.44 244 GLU B CA 1
ATOM 4013 C C . GLU B 1 244 ? 2.826 -4.812 23.719 1 76.44 244 GLU B C 1
ATOM 4015 O O . GLU B 1 244 ? 3.4 -3.939 23.062 1 76.44 244 GLU B O 1
ATOM 4020 N N . ASN B 1 245 ? 2.568 -6.078 23.375 1 72.62 245 ASN B N 1
ATOM 4021 C CA . ASN B 1 245 ? 3.131 -6.504 22.094 1 72.62 245 ASN B CA 1
ATOM 4022 C C . ASN B 1 245 ? 2.357 -5.918 20.906 1 72.62 245 ASN B C 1
ATOM 4024 O O . ASN B 1 245 ? 2.873 -5.855 19.797 1 72.62 245 ASN B O 1
ATOM 4028 N N . LYS B 1 246 ? 1.114 -5.434 21.156 1 80.56 246 LYS B N 1
ATOM 4029 C CA . LYS B 1 246 ? 0.26 -4.953 20.078 1 80.56 246 LYS B CA 1
ATOM 4030 C C . LYS B 1 246 ? 0.008 -3.455 20.188 1 80.56 246 LYS B C 1
ATOM 4032 O O . LYS B 1 246 ? -0.576 -2.842 19.297 1 80.56 246 LYS B O 1
ATOM 4037 N N . ARG B 1 247 ? 0.43 -2.924 21.203 1 84.31 247 ARG B N 1
ATOM 4038 C CA . ARG B 1 247 ? -0.002 -1.601 21.641 1 84.31 247 ARG B CA 1
ATOM 4039 C C . ARG B 1 247 ? 0.225 -0.56 20.547 1 84.31 247 ARG B C 1
ATOM 4041 O O . ARG B 1 247 ? -0.704 0.152 20.156 1 84.31 247 ARG B O 1
ATOM 4048 N N . ASP B 1 248 ? 1.398 -0.569 20.047 1 80.88 248 ASP B N 1
ATOM 4049 C CA . ASP B 1 248 ? 1.743 0.479 19.094 1 80.88 248 ASP B CA 1
ATOM 4050 C C . ASP B 1 248 ? 0.978 0.305 17.781 1 80.88 248 ASP B C 1
ATOM 4052 O O . ASP B 1 248 ? 0.444 1.272 17.234 1 80.88 248 ASP B O 1
ATOM 4056 N N . TYR B 1 249 ? 0.972 -0.912 17.297 1 83.31 249 TYR B N 1
ATOM 4057 C CA . TYR B 1 249 ? 0.236 -1.191 16.078 1 83.31 249 TYR B CA 1
ATOM 4058 C C . TYR B 1 249 ? -1.248 -0.896 16.25 1 83.31 249 TYR B C 1
ATOM 4060 O O . TYR B 1 249 ? -1.87 -0.276 15.383 1 83.31 249 TYR B O 1
ATOM 4068 N N . ALA B 1 250 ? -1.781 -1.269 17.406 1 90.62 250 ALA B N 1
ATOM 4069 C CA . ALA B 1 250 ? -3.189 -1.021 17.703 1 90.62 250 ALA B CA 1
ATOM 4070 C C . ALA B 1 250 ? -3.479 0.475 17.781 1 90.62 250 ALA B C 1
ATOM 4072 O O . ALA B 1 250 ? -4.535 0.935 17.344 1 90.62 250 ALA B O 1
ATOM 4073 N N . ALA B 1 251 ? -2.615 1.149 18.344 1 89.06 251 ALA B N 1
ATOM 4074 C CA . ALA B 1 251 ? -2.771 2.598 18.453 1 89.06 251 ALA B CA 1
ATOM 4075 C C . ALA B 1 251 ? -2.814 3.256 17.078 1 89.06 251 ALA B C 1
ATOM 4077 O O . ALA B 1 251 ? -3.582 4.195 16.859 1 89.06 251 ALA B O 1
ATOM 4078 N N . ASP B 1 252 ? -2.027 2.744 16.172 1 85.88 252 ASP B N 1
ATOM 4079 C CA . ASP B 1 252 ? -2.023 3.246 14.812 1 85.88 252 ASP B CA 1
ATOM 4080 C C . ASP B 1 252 ? -3.357 2.971 14.117 1 85.88 252 ASP B C 1
ATOM 4082 O O . ASP B 1 252 ? -3.898 3.838 13.43 1 85.88 252 ASP B O 1
ATOM 4086 N N . VAL B 1 253 ? -3.783 1.803 14.32 1 92.12 253 VAL B N 1
ATOM 4087 C CA . VAL B 1 253 ? -5.051 1.416 13.703 1 92.12 253 VAL B CA 1
ATOM 4088 C C . VAL B 1 253 ? -6.188 2.242 14.305 1 92.12 253 VAL B C 1
ATOM 4090 O O . VAL B 1 253 ? -7.113 2.641 13.594 1 92.12 253 VAL B O 1
ATOM 4093 N N . GLU B 1 254 ? -6.078 2.521 15.586 1 94.25 254 GLU B N 1
ATOM 4094 C CA . GLU B 1 254 ? -7.082 3.354 16.25 1 94.25 254 GLU B CA 1
ATOM 4095 C C . GLU B 1 254 ? -7.082 4.77 15.68 1 94.25 254 GLU B C 1
ATOM 4097 O O . GLU B 1 254 ? -8.141 5.379 15.516 1 94.25 254 GLU B O 1
ATOM 4102 N N . SER B 1 255 ? -5.93 5.277 15.414 1 88 255 SER B N 1
ATOM 4103 C CA . SER B 1 255 ? -5.832 6.586 14.781 1 88 255 SER B CA 1
ATOM 4104 C C . SER B 1 255 ? -6.531 6.598 13.43 1 88 255 SER B C 1
ATOM 4106 O O . SER B 1 255 ? -7.27 7.535 13.117 1 88 255 SER B O 1
ATOM 4108 N N . LEU B 1 256 ? -6.301 5.59 12.648 1 91.62 256 LEU B N 1
ATOM 4109 C CA . LEU B 1 256 ? -6.949 5.453 11.344 1 91.62 256 LEU B CA 1
ATOM 4110 C C . LEU B 1 256 ? -8.461 5.34 11.5 1 91.62 256 LEU B C 1
ATOM 4112 O O . LEU B 1 256 ? -9.211 5.949 10.734 1 91.62 256 LEU B O 1
ATOM 4116 N N . ARG B 1 257 ? -8.875 4.547 12.469 1 96.5 257 ARG B N 1
ATOM 4117 C CA . ARG B 1 257 ? -10.297 4.406 12.75 1 96.5 257 ARG B CA 1
ATOM 4118 C C . ARG B 1 257 ? -10.938 5.762 13.039 1 96.5 257 ARG B C 1
ATOM 4120 O O . ARG B 1 257 ? -12.016 6.066 12.539 1 96.5 257 ARG B O 1
ATOM 4127 N N . GLY B 1 258 ? -10.297 6.512 13.867 1 92.56 258 GLY B N 1
ATOM 4128 C CA . GLY B 1 258 ? -10.773 7.848 14.188 1 92.56 258 GLY B CA 1
ATOM 4129 C C . GLY B 1 258 ? -10.914 8.734 12.969 1 92.56 258 GLY B C 1
ATOM 4130 O O . GLY B 1 258 ? -11.883 9.484 12.844 1 92.56 258 GLY B O 1
ATOM 4131 N N . GLU B 1 259 ? -9.969 8.633 12.102 1 86.19 259 GLU B N 1
ATOM 4132 C CA . GLU B 1 259 ? -10.008 9.414 10.867 1 86.19 259 GLU B CA 1
ATOM 4133 C C . GLU B 1 259 ? -11.203 9.008 10 1 86.19 259 GLU B C 1
ATOM 4135 O O . GLU B 1 259 ? -11.898 9.867 9.453 1 86.19 259 GLU B O 1
ATOM 4140 N N . VAL B 1 260 ? -11.414 7.719 9.859 1 93.56 260 VAL B N 1
ATOM 4141 C CA . VAL B 1 260 ? -12.531 7.203 9.07 1 93.56 260 VAL B CA 1
ATOM 4142 C C . VAL B 1 260 ? -13.852 7.676 9.664 1 93.56 260 VAL B C 1
ATOM 4144 O O . VAL B 1 260 ? -14.75 8.102 8.938 1 93.56 260 VAL B O 1
ATOM 4147 N N . GLU B 1 261 ? -13.906 7.598 10.969 1 93.69 261 GLU B N 1
ATOM 4148 C CA . GLU B 1 261 ? -15.117 8.055 11.656 1 93.69 261 GLU B CA 1
ATOM 4149 C C . GLU B 1 261 ? -15.383 9.531 11.375 1 93.69 261 GLU B C 1
ATOM 4151 O O . GLU B 1 261 ? -16.531 9.922 11.141 1 93.69 261 GLU B O 1
ATOM 4156 N N . MET B 1 262 ? -14.414 10.336 11.375 1 86 262 MET B N 1
ATOM 4157 C CA . MET B 1 262 ? -14.555 11.766 11.133 1 86 262 MET B CA 1
ATOM 4158 C C . MET B 1 262 ? -15.039 12.039 9.719 1 86 262 MET B C 1
ATOM 4160 O O . MET B 1 262 ? -15.922 12.867 9.5 1 86 262 MET B O 1
ATOM 4164 N N . ILE B 1 263 ? -14.445 11.391 8.766 1 87.25 263 ILE B N 1
ATOM 4165 C CA . ILE B 1 263 ? -14.852 11.547 7.371 1 87.25 263 ILE B CA 1
ATOM 4166 C C . ILE B 1 263 ? -16.312 11.141 7.211 1 87.25 263 ILE B C 1
ATOM 4168 O O . ILE B 1 263 ? -17.094 11.852 6.574 1 87.25 263 ILE B O 1
ATOM 4172 N N . PHE B 1 264 ? -16.656 10.016 7.812 1 93.31 264 PHE B N 1
ATOM 4173 C CA . PHE B 1 264 ? -18 9.461 7.723 1 93.31 264 PHE B CA 1
ATOM 4174 C C . PHE B 1 264 ? -19.016 10.406 8.336 1 93.31 264 PHE B C 1
ATOM 4176 O O . PHE B 1 264 ? -20.047 10.695 7.727 1 93.31 264 PHE B O 1
ATOM 4183 N N . ARG B 1 265 ? -18.703 10.93 9.445 1 87.5 265 ARG B N 1
ATOM 4184 C CA . ARG B 1 265 ? -19.594 11.875 10.117 1 87.5 265 ARG B CA 1
ATOM 4185 C C . ARG B 1 265 ? -19.734 13.164 9.305 1 87.5 265 ARG B C 1
ATOM 4187 O O . ARG B 1 265 ? -20.812 13.742 9.242 1 87.5 265 ARG B O 1
ATOM 4194 N N . GLY B 1 266 ? -18.672 13.602 8.781 1 83.5 266 GLY B N 1
ATOM 4195 C CA . GLY B 1 266 ? -18.734 14.766 7.906 1 83.5 266 GLY B CA 1
ATOM 4196 C C . GLY B 1 266 ? -19.656 14.562 6.715 1 83.5 266 GLY B C 1
ATOM 4197 O O . GLY B 1 266 ? -20.438 15.461 6.367 1 83.5 266 GLY B O 1
ATOM 4198 N N . LYS B 1 267 ? -19.594 13.43 6.156 1 84.94 267 LYS B N 1
ATOM 4199 C CA . LYS B 1 267 ? -20.438 13.117 4.996 1 84.94 267 LYS B CA 1
ATOM 4200 C C . LYS B 1 267 ? -21.906 13.023 5.383 1 84.94 267 LYS B C 1
ATOM 4202 O O . LYS B 1 267 ? -22.781 13.289 4.559 1 84.94 267 LYS B O 1
ATOM 4207 N N . LEU B 1 268 ? -22.109 12.688 6.629 1 87.44 268 LEU B N 1
ATOM 4208 C CA . LEU B 1 268 ? -23.469 12.609 7.129 1 87.44 268 LEU B CA 1
ATOM 4209 C C . LEU B 1 268 ? -23.984 13.992 7.527 1 87.44 268 LEU B C 1
ATOM 4211 O O . LEU B 1 268 ? -25.156 14.156 7.832 1 87.44 268 LEU B O 1
ATOM 4215 N N . GLY B 1 269 ? -23.125 15 7.496 1 78.62 269 GLY B N 1
ATOM 4216 C CA . GLY B 1 269 ? -23.484 16.344 7.93 1 78.62 269 GLY B CA 1
ATOM 4217 C C . GLY B 1 269 ? -23.531 16.484 9.438 1 78.62 269 GLY B C 1
ATOM 4218 O O . GLY B 1 269 ? -24.281 17.312 9.969 1 78.62 269 GLY B O 1
ATOM 4219 N N . LEU B 1 270 ? -22.844 15.586 10.078 1 72.44 270 LEU B N 1
ATOM 4220 C CA . LEU B 1 270 ? -22.875 15.578 11.539 1 72.44 270 LEU B CA 1
ATOM 4221 C C . LEU B 1 270 ? -21.672 16.297 12.125 1 72.44 270 LEU B C 1
ATOM 4223 O O . LEU B 1 270 ? -21.406 16.188 13.32 1 72.44 270 LEU B O 1
ATOM 4227 N N . LEU B 1 271 ? -20.812 16.891 11.344 1 66.81 271 LEU B N 1
ATOM 4228 C CA . LEU B 1 271 ? -19.688 17.656 11.875 1 66.81 271 LEU B CA 1
ATOM 4229 C C . LEU B 1 271 ? -19.969 19.141 11.828 1 66.81 271 LEU B C 1
ATOM 4231 O O . LEU B 1 271 ? -20.703 19.609 10.953 1 66.81 271 LEU B O 1
#

Sequence (542 aa):
MPSDAKLMQIAIDDLNNLSLSLEDRHRALQELLILVEPIDNANDLSKSGGLKVVAGELNHSDPEVRKLAAWVLGKASQNNPFVQEQVLELGALTTLIKMVNSSSAEEAVKALFAVSALIRNNIAAQDMFYAERGYIMLQDVMSNGSLDIKLRRKAVFLVGDLAEFQLQYTEKAELPVYSDRLFLKSVVDLIVVLDLDLQEKALTAIQNLLQFKSIEPRILRDFCGLEGALKTMKLQLEESMADENKRDYAADVESLRGEVEMIFRGKLGLLMPSDAKLMQIAIDDLNNLSLSLEDRHRALQELLILVEPIDNANDLSKSGGLKVVAGELNHSDPEVRKLAAWVLGKASQNNPFVQEQVLELGALTTLIKMVNSSSAEEAVKALFAVSALIRNNIAAQDMFYAERGYIMLQDVMSNGSLDIKLRRKAVFLVGDLAEFQLQYTEKAELPVYSDRLFLKSVVDLIVVLDLDLQEKALTAIQNLLQFKSIEPRILRDFCGLEGALKTMKLQLEESMADENKRDYAADVESLRGEVEMIFRGKLGLL

InterPro domains:
  IPR006911 Armadillo repeat-containing domain [PF04826] (60-121)
  IPR011989 Armadillo-like helical [G3DSA:1.25.10.10] (3-260)
  IPR013918 Nucleotide exchange factor Fes1 [PF08609] (1-45)
  IPR016024 Armadillo-type fold [SSF48371] (3-222)
  IPR050693 SIL1/FES1/HPBP1 [PTHR19316] (1-254)

Nearest PDB structures (foldseek):
  1v18-assembly1_A  TM=5.032E-01  e=1.392E-05  Mus musculus
  1g3j-assembly1_A  TM=5.548E-01  e=2.072E-05  Homo sapiens
  4r11-assembly2_C  TM=5.515E-01  e=3.521E-05  Caenorhabditis elegans
  1jdh-assembly1_A  TM=4.967E-01  e=1.814E-05  Homo sapiens
  2z6g-assembly1_A  TM=4.939E-01  e=2.263E-05  Danio rerio

Secondary structure (DSSP, 8-state):
---HHHHHHHHHHHHH-TT--HHHHHHHHHHHHHHTSSHHHHHHHHHTTHHHHHHHGGG-SSHHHHHHHHHHHHHHHTT-HHHHHHHHHTTHHHHHHHHTT-S-HHHHHHHHHHHHHHHTT-HHHHHHHHHTTHHHHHHHHHH-TTS-HHHHHHHHHHHHHHHHHHHHH--SPPPGGGG-HHHHHHHHGGGGSS-HHHHHHHHHHHHHHTT-TT--HHIIIIIS-HHHHHHHHHHHHHHHHTSTTTHHHHHHHHHHHHHHHHHHHHHTT--/---HHHHHHHHHHHHH-TT--HHHHHHHHHHHHHHTSSHHHHHHHHHTTHHHHHHHGGG-SSHHHHHHHHHHHHHHHTT-HHHHHHHHHTTHHHHHHHHTT-S-HHHHHHHHHHHHHHHTT-HHHHHHHHHTTHHHHHHHHHH-TTS-HHHHHHHHHHHHHHHHHHHHH--SPPPGGGG-HHHHHHHHGGGGSS-HHHHHHHHHHHHHHTT-TT--HHIIIIIS-HHHHHHHHHHHHHHHHTSTTTHHHHHHHHHHHHHHHHHHHHHTT--